Protein AF-A0A921K5B1-F1 (afdb_monomer)

Radius of gyration: 20.88 Å; Cα contacts (8 Å, |Δi|>4): 419; chains: 1; bounding box: 53×50×60 Å

Mean predicted aligned error: 9.62 Å

Foldseek 3Di:
DLFFDFDPFAQLVLQVQLLVLQLVLLVLCLCCVVPVLSPLSSVLSNVSNVLRNVLSVVVLCVVVVPDDDPVSVVVVVVVVVVLLCCCQPPCVPPVSVNSVVSNVVSVVSVVCSVPDPRHRDDDDTDTPVVVVVLSVLLSCLVSLLVVCVVVVNLVSNVVSLVSLVVSLVVLLVVVVVVVVVDDDDPLLLLLLLLLLQLVLCLQVLCCLLCCQAVNNSCVSLSVVLLVVLVVCQPVVLVVVVVPDPDDSLVVLLVLLLVLLVLCLDPVRNSVSSSSNSSSSVVSLVVSLVVVVVRDNISSSNSSSSSSVSSNSVNVCLLVVLLCVPPNSCVCVSSVVRDRDDNPDPDCPSSSRSSVVSSVVSNVSSVVSVVVVVPPPPD

Organism: NCBI:txid47770

Secondary structure (DSSP, 8-state):
-TTB---TT-HHHHHHHHHHHHHHHHHHHHGGGT-THHHHHHHHHHHHHHHHHHHHHHHHHHHTT----HHHHHHHHHHHHHHHHHHHHTTTT-HHHHHHHHHHHHHHHHHHHHT-S--PPPPPP-B-HHHHHHHHHHHHHHHHHHHHHHHT-HHHHHHHHHHHHHHHHHHHHHHHHHTTS-SS-HHHHHHHHHHHHHHHIIIIIHHHHHHHHH-GGGHHHHHHHHHHHHHHHHHHHHHHHHH--S-HHHHHHHHHHHHHHHHTSGGGHHHHHHHHHHHHHHHHHHHHHHHHTT-SS-HHHHHHHHHHHHHHHHHHHHHHHHHHHH-THHHHHHHS--TT----S--HHHHHHHHHHHHHHHHHHHHHHHHHHHTTT-

Structure (mmCIF, N/CA/C/O backbone):
data_AF-A0A921K5B1-F1
#
_entry.id   AF-A0A921K5B1-F1
#
loop_
_atom_site.group_PDB
_atom_site.id
_atom_site.type_symbol
_atom_site.label_atom_id
_atom_site.label_alt_id
_atom_site.label_comp_id
_atom_site.label_asym_id
_atom_site.label_entity_id
_atom_site.label_seq_id
_atom_site.pdbx_PDB_ins_code
_atom_site.Cartn_x
_atom_site.Cartn_y
_atom_site.Cartn_z
_atom_site.occupancy
_atom_site.B_iso_or_equiv
_atom_site.auth_seq_id
_atom_site.auth_comp_id
_atom_site.auth_asym_id
_atom_site.auth_atom_id
_atom_site.pdbx_PDB_model_num
ATOM 1 N N . MET A 1 1 ? -3.790 14.085 2.381 1.00 50.59 1 MET A N 1
ATOM 2 C CA . MET A 1 1 ? -4.257 13.688 3.730 1.00 50.59 1 MET A CA 1
ATOM 3 C C . MET A 1 1 ? -3.336 14.153 4.855 1.00 50.59 1 MET A C 1
ATOM 5 O O . MET A 1 1 ? -3.767 14.952 5.668 1.00 50.59 1 MET A O 1
ATOM 9 N N . PHE A 1 2 ? -2.063 13.739 4.902 1.00 53.38 2 PHE A N 1
ATOM 10 C CA . PHE A 1 2 ? -1.121 14.213 5.934 1.00 53.38 2 PHE A CA 1
ATOM 11 C C . PHE A 1 2 ? -0.840 15.729 5.870 1.00 53.38 2 PHE A C 1
ATOM 13 O O . PHE A 1 2 ? -0.555 16.341 6.889 1.00 53.38 2 PHE A O 1
ATOM 20 N N . LEU A 1 3 ? -0.976 16.345 4.694 1.00 53.38 3 LEU A N 1
ATOM 21 C CA . LEU A 1 3 ? -0.796 17.786 4.472 1.00 53.38 3 LEU A CA 1
ATOM 22 C C . LEU A 1 3 ? -1.831 18.674 5.185 1.00 53.38 3 LEU A C 1
ATOM 24 O O . LEU A 1 3 ? -1.578 19.865 5.346 1.00 53.38 3 LEU A O 1
ATOM 28 N N . PHE A 1 4 ? -2.960 18.108 5.617 1.00 55.75 4 PHE A N 1
ATOM 29 C CA . PHE A 1 4 ? -4.124 18.852 6.100 1.00 55.75 4 PHE A CA 1
ATOM 30 C C . PHE A 1 4 ? -4.317 18.689 7.618 1.00 55.75 4 PHE A C 1
ATOM 32 O O . PHE A 1 4 ? -3.984 17.648 8.211 1.00 55.75 4 PHE A O 1
ATOM 39 N N . LYS A 1 5 ? -4.809 19.745 8.273 1.00 49.97 5 LYS A N 1
ATOM 40 C CA . LYS A 1 5 ? -5.063 19.789 9.716 1.00 49.97 5 LYS A CA 1
ATOM 41 C C . LYS A 1 5 ? -6.551 19.547 9.974 1.00 49.97 5 LYS A C 1
ATOM 43 O O . LYS A 1 5 ? -7.307 20.491 10.079 1.00 49.97 5 LYS A O 1
ATOM 48 N N . GLY A 1 6 ? -6.923 18.286 10.170 1.00 49.44 6 GLY A N 1
ATOM 49 C CA . GLY A 1 6 ? -8.330 17.908 10.120 1.00 49.44 6 GLY A CA 1
ATOM 50 C C . GLY A 1 6 ? -9.339 18.725 10.918 1.00 49.44 6 GLY A C 1
ATOM 51 O O . GLY A 1 6 ? -9.172 18.920 12.123 1.00 49.44 6 GLY A O 1
ATOM 52 N N . GLY A 1 7 ? -10.409 19.106 10.217 1.00 51.91 7 GLY A N 1
ATOM 53 C CA . GLY A 1 7 ? -11.653 19.674 10.734 1.00 51.91 7 GLY A CA 1
ATOM 54 C C . GLY A 1 7 ? -12.877 19.117 9.990 1.00 51.91 7 GLY A C 1
ATOM 55 O O . GLY A 1 7 ? -12.733 18.528 8.921 1.00 51.91 7 GLY A O 1
ATOM 56 N N . GLU A 1 8 ? -14.069 19.306 10.564 1.00 46.38 8 GLU A N 1
ATOM 57 C CA . GLU A 1 8 ? -15.370 18.755 10.111 1.00 46.38 8 GLU A CA 1
ATOM 58 C C . GLU A 1 8 ? -15.838 19.225 8.718 1.00 46.38 8 GLU A C 1
ATOM 60 O O . GLU A 1 8 ? -16.832 18.735 8.209 1.00 46.38 8 GLU A O 1
ATOM 65 N N . ASN A 1 9 ? -15.147 20.187 8.099 1.00 51.75 9 ASN A N 1
ATOM 66 C CA . ASN A 1 9 ? -15.595 20.882 6.885 1.00 51.75 9 ASN A CA 1
ATOM 67 C C . ASN A 1 9 ? -14.456 21.113 5.862 1.00 51.75 9 ASN A C 1
ATOM 69 O O . ASN A 1 9 ? -14.563 21.949 4.962 1.00 51.75 9 ASN A O 1
ATOM 73 N N . GLU A 1 10 ? -13.332 20.398 6.002 1.00 58.12 10 GLU A N 1
ATOM 74 C CA . GLU A 1 10 ? -12.188 20.476 5.071 1.00 58.12 10 GLU A CA 1
ATOM 75 C C . GLU A 1 10 ? -12.326 19.516 3.868 1.00 58.12 10 GLU A C 1
ATOM 77 O O . GLU A 1 10 ? -11.552 19.582 2.910 1.00 58.12 10 GLU A O 1
ATOM 82 N N . ASP A 1 11 ? -13.321 18.629 3.886 1.00 62.91 11 ASP A N 1
ATOM 83 C CA . ASP A 1 11 ? -13.401 17.478 2.984 1.00 62.91 11 ASP A CA 1
ATOM 84 C C . ASP A 1 11 ? -13.716 17.853 1.539 1.00 62.91 11 ASP A C 1
ATOM 86 O O . ASP A 1 11 ? -13.132 17.294 0.609 1.00 62.91 11 ASP A O 1
ATOM 90 N N . THR A 1 12 ? -14.549 18.871 1.314 1.00 67.12 12 THR A N 1
ATOM 91 C CA . THR A 1 12 ? -14.833 19.355 -0.045 1.00 67.12 12 THR A CA 1
ATOM 92 C C . THR A 1 12 ? -13.582 19.900 -0.724 1.00 67.12 12 THR A C 1
ATOM 94 O O . THR A 1 12 ? -13.322 19.607 -1.894 1.00 67.12 12 THR A O 1
ATOM 97 N N . VAL A 1 13 ? -12.758 20.636 0.019 1.00 71.06 13 VAL A N 1
ATOM 98 C CA . VAL A 1 13 ? -11.531 21.237 -0.502 1.00 71.06 13 VAL A CA 1
ATOM 99 C C . VAL A 1 13 ? -10.439 20.187 -0.717 1.00 71.06 13 VAL A C 1
ATOM 101 O O . VAL A 1 13 ? -9.767 20.199 -1.749 1.00 71.06 13 VAL A O 1
ATOM 104 N N . ILE A 1 14 ? -10.309 19.221 0.198 1.00 74.00 14 ILE A N 1
ATOM 105 C CA . ILE A 1 14 ? -9.415 18.064 0.038 1.00 74.00 14 ILE A CA 1
ATOM 106 C C . ILE A 1 14 ? -9.823 17.225 -1.185 1.00 74.00 14 ILE A C 1
ATOM 108 O O . ILE A 1 14 ? -8.955 16.755 -1.927 1.00 74.00 14 ILE A O 1
ATOM 112 N N . GLY A 1 15 ? -11.127 17.069 -1.427 1.00 74.88 15 GLY A N 1
ATOM 113 C CA . GLY A 1 15 ? -11.674 16.360 -2.583 1.00 74.88 15 GLY A CA 1
ATOM 114 C C . GLY A 1 15 ? -11.334 17.056 -3.900 1.00 74.88 15 GLY A C 1
ATOM 115 O O . GLY A 1 15 ? -10.848 16.405 -4.829 1.00 74.88 15 GLY A O 1
ATOM 116 N N . TRP A 1 16 ? -11.492 18.382 -3.962 1.00 78.69 16 TRP A N 1
ATOM 117 C CA . TRP A 1 16 ? -11.081 19.188 -5.118 1.00 78.69 16 TRP A CA 1
ATOM 118 C C . TRP A 1 16 ? -9.573 19.144 -5.350 1.00 78.69 16 TRP A C 1
ATOM 120 O O . TRP A 1 16 ? -9.142 18.888 -6.472 1.00 78.69 16 TRP A O 1
ATOM 130 N N . PHE A 1 17 ? -8.770 19.319 -4.298 1.00 81.94 17 PHE A N 1
ATOM 131 C CA . PHE A 1 17 ? -7.314 19.227 -4.389 1.00 81.94 17 PHE A CA 1
ATOM 132 C C . PHE A 1 17 ? -6.867 17.860 -4.922 1.00 81.94 17 PHE A C 1
ATOM 134 O O . PHE A 1 17 ? -6.064 17.789 -5.850 1.00 81.94 17 PHE A O 1
ATOM 141 N N . GLY A 1 18 ? -7.425 16.772 -4.382 1.00 82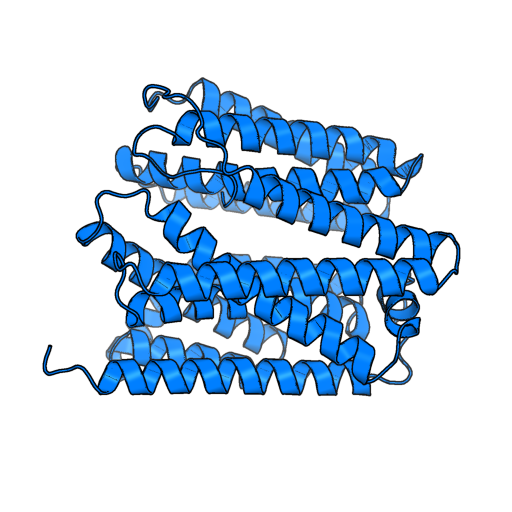.62 18 GLY A N 1
ATOM 142 C CA . GLY A 1 18 ? -7.142 15.415 -4.846 1.00 82.62 18 GLY A CA 1
ATOM 143 C C . GLY A 1 18 ? -7.534 15.192 -6.306 1.00 82.62 18 GLY A C 1
ATOM 144 O O . GLY A 1 18 ? -6.753 14.636 -7.076 1.00 82.62 18 GLY A O 1
ATOM 145 N N . SER A 1 19 ? -8.718 15.656 -6.702 1.00 83.75 19 SER A N 1
ATOM 146 C CA . SER A 1 19 ? -9.219 15.480 -8.069 1.00 83.75 19 SER A CA 1
ATOM 147 C C . SER A 1 19 ? -8.398 16.260 -9.093 1.00 83.75 19 SER A C 1
ATOM 149 O O . SER A 1 19 ? -8.064 15.729 -10.149 1.00 83.75 19 SER A O 1
ATOM 151 N N . LEU A 1 20 ? -8.026 17.503 -8.769 1.00 87.06 20 LEU A N 1
ATOM 152 C CA . LEU A 1 20 ? -7.172 18.334 -9.618 1.00 87.06 20 LEU A CA 1
ATOM 153 C C . LEU A 1 20 ? -5.754 17.768 -9.714 1.00 87.06 20 LEU A C 1
ATOM 155 O O . LEU A 1 20 ? -5.191 17.736 -10.806 1.00 87.06 20 LEU A O 1
ATOM 159 N N . ALA A 1 21 ? -5.201 17.265 -8.605 1.00 87.06 21 ALA A N 1
ATOM 160 C CA . ALA A 1 21 ? -3.913 16.582 -8.613 1.00 87.06 21 ALA A CA 1
ATOM 161 C C . ALA A 1 21 ? -3.950 15.347 -9.526 1.00 87.06 21 ALA A C 1
ATOM 163 O O . ALA A 1 21 ? -3.094 15.225 -10.395 1.00 87.06 21 ALA A O 1
ATOM 164 N N . ALA A 1 22 ? -4.961 14.477 -9.405 1.00 87.25 22 ALA A N 1
ATOM 165 C CA . ALA A 1 22 ? -5.119 13.324 -10.296 1.00 87.25 22 ALA A CA 1
ATOM 166 C C . ALA A 1 22 ? -5.248 13.741 -11.766 1.00 87.25 22 ALA A C 1
ATOM 168 O O . ALA A 1 22 ? -4.564 13.180 -12.618 1.00 87.25 22 ALA A O 1
ATOM 169 N N . LEU A 1 23 ? -6.074 14.748 -12.062 1.00 90.19 23 LEU A N 1
ATOM 170 C CA . LEU A 1 23 ? -6.286 15.238 -13.423 1.00 90.19 23 LEU A CA 1
ATOM 171 C C . LEU A 1 23 ? -4.986 15.759 -14.043 1.00 90.19 23 LEU A C 1
ATOM 173 O O . LEU A 1 23 ? -4.632 15.366 -15.154 1.00 90.19 23 LEU A O 1
ATOM 177 N N . PHE A 1 24 ? -4.241 16.582 -13.303 1.00 90.56 24 PHE A N 1
ATOM 178 C CA . PHE A 1 24 ? -2.944 17.080 -13.749 1.00 90.56 24 PHE A CA 1
ATOM 179 C C . PHE A 1 24 ? -1.921 15.944 -13.883 1.00 90.56 24 PHE A C 1
ATOM 181 O O . PHE A 1 24 ? -1.172 15.892 -14.855 1.00 90.56 24 PHE A O 1
ATOM 188 N N . GLY A 1 25 ? -1.937 14.982 -12.959 1.00 89.88 25 GLY A N 1
ATOM 189 C CA . GLY A 1 25 ? -1.094 13.795 -13.010 1.00 89.88 25 GLY A CA 1
ATOM 190 C C . GLY A 1 25 ? -1.320 12.970 -14.272 1.00 89.88 25 GLY A C 1
ATOM 191 O O . GLY A 1 25 ? -0.371 12.719 -15.014 1.00 89.88 25 GLY A O 1
ATOM 192 N N . TYR A 1 26 ? -2.561 12.579 -14.563 1.00 89.56 26 TYR A N 1
ATOM 193 C CA . TYR A 1 26 ? -2.874 11.803 -15.765 1.00 89.56 26 TYR A CA 1
ATOM 194 C C . TYR A 1 26 ? -2.590 12.585 -17.051 1.00 89.56 26 TYR A C 1
ATOM 196 O O . TYR A 1 26 ? -2.081 11.996 -18.001 1.00 89.56 26 TYR A O 1
ATOM 204 N N . PHE A 1 27 ? -2.813 13.905 -17.061 1.00 90.75 27 PHE A N 1
ATOM 205 C CA . PHE A 1 27 ? -2.444 14.768 -18.186 1.00 90.75 27 PHE A CA 1
ATOM 206 C C . PHE A 1 27 ? -0.933 14.761 -18.452 1.00 90.75 27 PHE A C 1
ATOM 208 O O . PHE A 1 27 ? -0.515 14.528 -19.582 1.00 90.75 27 PHE A O 1
ATOM 215 N N . LEU A 1 28 ? -0.099 14.940 -17.422 1.00 89.88 28 LEU A N 1
ATOM 216 C CA . LEU A 1 28 ? 1.360 14.854 -17.571 1.00 89.88 28 LEU A CA 1
ATOM 217 C C . LEU A 1 28 ? 1.821 13.459 -18.015 1.00 89.88 28 LEU A C 1
ATOM 219 O O . LEU A 1 28 ? 2.780 13.342 -18.776 1.00 89.88 28 LEU A O 1
ATOM 223 N N . GLY A 1 29 ? 1.122 12.406 -17.582 1.00 85.94 29 GLY A N 1
ATOM 224 C CA . GLY A 1 29 ? 1.418 11.022 -17.954 1.00 85.94 29 GLY A CA 1
ATOM 225 C C . GLY A 1 29 ? 1.298 10.744 -19.456 1.00 85.94 29 GLY A C 1
ATOM 226 O O . GLY A 1 29 ? 2.094 9.973 -19.988 1.00 85.94 29 GLY A O 1
ATOM 227 N N . ILE A 1 30 ? 0.395 11.438 -20.163 1.00 87.31 30 ILE A N 1
ATOM 228 C CA . ILE A 1 30 ? 0.258 11.363 -21.633 1.00 87.31 30 ILE A CA 1
ATOM 229 C C . ILE A 1 30 ? 1.582 11.715 -22.327 1.00 87.31 30 ILE A C 1
ATOM 231 O O . ILE A 1 30 ? 1.959 11.081 -23.311 1.00 87.31 30 ILE A O 1
ATOM 235 N N . PHE A 1 31 ? 2.314 12.690 -21.785 1.00 87.06 31 PHE A N 1
ATOM 236 C CA . PHE A 1 31 ? 3.584 13.168 -22.333 1.00 87.06 31 PHE A CA 1
ATOM 237 C C . PHE A 1 31 ? 4.806 12.416 -21.789 1.00 87.06 31 PHE A C 1
ATOM 239 O O . PHE A 1 31 ? 5.937 12.727 -22.166 1.00 87.06 31 PHE A O 1
ATOM 246 N N . GLY A 1 32 ? 4.609 11.401 -20.941 1.00 79.31 32 GLY A N 1
ATOM 247 C CA . GLY A 1 32 ? 5.700 10.629 -20.343 1.00 79.31 32 GLY A CA 1
ATOM 248 C C . GLY A 1 32 ? 6.583 9.896 -21.352 1.00 79.31 32 GLY A C 1
ATOM 249 O O . GLY A 1 32 ? 7.748 9.639 -21.055 1.00 79.31 32 GLY A O 1
ATOM 250 N N . ILE A 1 33 ? 6.075 9.628 -22.562 1.00 77.94 33 ILE A N 1
ATOM 251 C CA . ILE A 1 33 ? 6.866 9.075 -23.673 1.00 77.94 33 ILE A CA 1
ATOM 252 C C . ILE A 1 33 ? 8.016 10.020 -24.059 1.00 77.94 33 ILE A C 1
ATOM 254 O O . ILE A 1 33 ? 9.110 9.552 -24.356 1.00 77.94 33 ILE A O 1
ATOM 258 N N . PHE A 1 34 ? 7.790 11.337 -24.025 1.00 81.12 34 PHE A N 1
ATOM 259 C CA . PHE A 1 34 ? 8.799 12.334 -24.396 1.00 81.12 34 PHE A CA 1
ATOM 260 C C . PHE A 1 34 ? 9.775 12.626 -23.258 1.00 81.12 34 PHE A C 1
ATOM 262 O O . PHE A 1 34 ? 10.954 12.870 -23.498 1.00 81.12 34 PHE A O 1
ATOM 269 N N . LEU A 1 35 ? 9.286 12.605 -22.015 1.00 80.06 35 LEU A N 1
ATOM 270 C CA . LEU A 1 35 ? 10.094 12.858 -20.829 1.00 80.06 35 LEU A CA 1
ATOM 271 C C . LEU A 1 35 ? 9.724 11.859 -19.722 1.00 80.06 35 LEU A C 1
ATOM 273 O O . LEU A 1 35 ? 8.730 12.066 -19.021 1.00 80.06 35 LEU A O 1
ATOM 277 N N . PRO A 1 36 ? 10.536 10.809 -19.490 1.00 73.12 36 PRO A N 1
ATOM 278 C CA . PRO A 1 36 ? 10.220 9.754 -18.523 1.00 73.12 36 PRO A CA 1
ATOM 279 C C . PRO A 1 36 ? 10.013 10.242 -17.080 1.00 73.12 36 PRO A C 1
ATOM 281 O O . PRO A 1 36 ? 9.301 9.599 -16.308 1.00 73.12 36 PRO A O 1
ATOM 284 N N . ALA A 1 37 ? 10.588 11.392 -16.706 1.00 75.19 37 ALA A N 1
ATOM 285 C CA . ALA A 1 37 ? 10.339 12.034 -15.413 1.00 75.19 37 ALA A CA 1
ATOM 286 C C . ALA A 1 37 ? 8.854 12.397 -15.213 1.00 75.19 37 ALA A C 1
ATOM 288 O O . ALA A 1 37 ? 8.350 12.341 -14.089 1.00 75.19 37 ALA A O 1
ATOM 289 N N . LEU A 1 38 ? 8.121 12.683 -16.296 1.00 83.19 38 LEU A N 1
ATOM 290 C CA . LEU A 1 38 ? 6.685 12.952 -16.236 1.00 83.19 38 LEU A CA 1
ATOM 291 C C . LEU A 1 38 ? 5.886 11.722 -15.810 1.00 83.19 38 LEU A C 1
ATOM 293 O O . LEU A 1 38 ? 4.869 11.895 -15.148 1.00 83.19 38 LEU A O 1
ATOM 297 N N . TYR A 1 39 ? 6.352 10.493 -16.067 1.00 78.50 39 TYR A N 1
ATOM 298 C CA . TYR A 1 39 ? 5.703 9.301 -15.510 1.00 78.50 39 TYR A CA 1
ATOM 299 C C . TYR A 1 39 ? 5.802 9.253 -13.980 1.00 78.50 39 TYR A C 1
ATOM 301 O O . TYR A 1 39 ? 4.836 8.889 -13.315 1.00 78.50 39 TYR A O 1
ATOM 309 N N . CYS A 1 40 ? 6.935 9.661 -13.397 1.00 75.00 40 CYS A N 1
ATOM 310 C CA . CYS A 1 40 ? 7.089 9.737 -11.938 1.00 75.00 40 CYS A CA 1
ATOM 311 C C . CYS A 1 40 ? 6.209 10.822 -11.317 1.00 75.00 40 CYS A C 1
ATOM 313 O O . CYS A 1 40 ? 5.557 10.583 -10.297 1.00 75.00 40 CYS A O 1
ATOM 315 N N . ILE A 1 41 ? 6.182 12.002 -11.941 1.00 83.00 41 ILE A N 1
ATOM 316 C CA . ILE A 1 41 ? 5.351 13.123 -11.492 1.00 83.00 41 ILE A CA 1
ATOM 317 C C . ILE A 1 41 ? 3.870 12.748 -11.620 1.00 83.00 41 ILE A C 1
ATOM 319 O O . ILE A 1 41 ? 3.106 12.926 -10.672 1.00 83.00 41 ILE A O 1
ATOM 323 N N . SER A 1 42 ? 3.488 12.140 -12.745 1.00 86.31 42 SER A N 1
ATOM 324 C CA . SER A 1 42 ? 2.149 11.609 -12.998 1.00 86.31 42 SER A CA 1
ATOM 325 C C . SER A 1 42 ? 1.722 10.611 -11.924 1.00 86.31 42 SER A C 1
ATOM 327 O O . SER A 1 42 ? 0.684 10.804 -11.295 1.00 86.31 42 SER A O 1
ATOM 329 N N . ALA A 1 43 ? 2.550 9.600 -11.642 1.00 81.12 43 ALA A N 1
ATOM 330 C CA . ALA A 1 43 ? 2.259 8.588 -10.631 1.00 81.12 43 ALA A CA 1
ATOM 331 C C . ALA A 1 43 ? 2.119 9.193 -9.224 1.00 81.12 43 ALA A C 1
ATOM 333 O O . ALA A 1 43 ? 1.221 8.814 -8.472 1.00 81.12 43 ALA A O 1
ATOM 334 N N . SER A 1 44 ? 2.962 10.171 -8.879 1.00 82.00 44 SER A N 1
ATOM 335 C CA . SER A 1 44 ? 2.900 10.860 -7.585 1.00 82.00 44 SER A CA 1
ATOM 336 C C . SER A 1 44 ? 1.618 11.684 -7.438 1.00 82.00 44 SER A C 1
ATOM 338 O O . SER A 1 44 ? 0.937 11.598 -6.418 1.00 82.00 44 SER A O 1
ATOM 340 N N . LEU A 1 45 ? 1.242 12.438 -8.472 1.00 85.06 45 LEU A N 1
ATOM 341 C CA . LEU A 1 45 ? 0.018 13.240 -8.498 1.00 85.06 45 LEU A CA 1
ATOM 342 C C . LEU A 1 45 ? -1.255 12.378 -8.514 1.00 85.06 45 LEU A C 1
ATOM 344 O O . LEU A 1 45 ? -2.192 12.649 -7.760 1.00 85.06 45 LEU A O 1
ATOM 348 N N . ALA A 1 46 ? -1.266 11.294 -9.292 1.00 84.38 46 ALA A N 1
ATOM 349 C CA . ALA A 1 46 ? -2.329 10.292 -9.268 1.00 84.38 46 ALA A CA 1
ATOM 350 C C . ALA A 1 46 ? -2.449 9.633 -7.883 1.00 84.38 46 ALA A C 1
ATOM 352 O O . ALA A 1 46 ? -3.556 9.451 -7.376 1.00 84.38 46 ALA A O 1
ATOM 353 N N . GLY A 1 47 ? -1.319 9.350 -7.225 1.00 78.88 47 GLY A N 1
ATOM 354 C CA . GLY A 1 47 ? -1.274 8.856 -5.849 1.00 78.88 47 GLY A CA 1
ATOM 355 C C . GLY A 1 47 ? -1.866 9.843 -4.838 1.00 78.88 47 GLY A C 1
ATOM 356 O O . GLY A 1 47 ? -2.646 9.442 -3.973 1.00 78.88 47 GLY A O 1
ATOM 357 N N . ILE A 1 48 ? -1.569 11.143 -4.971 1.00 78.62 48 ILE A N 1
ATOM 358 C CA . ILE A 1 48 ? -2.180 12.202 -4.148 1.00 78.62 48 ILE A CA 1
ATOM 359 C C . ILE A 1 48 ? -3.701 12.218 -4.336 1.00 78.62 48 ILE A C 1
ATOM 361 O O . ILE A 1 48 ? -4.439 12.295 -3.348 1.00 78.62 48 ILE A O 1
ATOM 365 N N . GLY A 1 49 ? -4.177 12.099 -5.576 1.00 81.06 49 GLY A N 1
ATOM 366 C CA . GLY A 1 49 ? -5.606 12.026 -5.864 1.00 81.06 49 GLY A CA 1
ATOM 367 C C . GLY A 1 49 ? -6.275 10.786 -5.277 1.00 81.06 49 GLY A C 1
ATOM 368 O O . GLY A 1 49 ? -7.271 10.910 -4.563 1.00 81.06 49 GLY A O 1
ATOM 369 N N . ALA A 1 50 ? -5.680 9.607 -5.463 1.00 74.12 50 ALA A N 1
ATOM 370 C CA . ALA A 1 50 ? -6.159 8.347 -4.891 1.00 74.12 50 ALA A CA 1
ATOM 371 C C . ALA A 1 50 ? -6.156 8.339 -3.350 1.00 74.12 50 ALA A C 1
ATOM 373 O O . ALA A 1 50 ? -6.921 7.604 -2.727 1.00 74.12 50 ALA A O 1
ATOM 374 N N . ALA A 1 51 ? -5.317 9.162 -2.721 1.00 71.88 51 ALA A N 1
ATOM 375 C CA . ALA A 1 51 ? -5.273 9.325 -1.275 1.00 71.88 51 ALA A CA 1
ATOM 376 C C . ALA A 1 51 ? -6.340 10.283 -0.730 1.00 71.88 51 ALA A C 1
ATOM 378 O O . ALA A 1 51 ? -6.805 10.093 0.391 1.00 71.88 51 ALA A O 1
ATOM 379 N N . CYS A 1 52 ? -6.675 11.339 -1.476 1.00 73.56 52 CYS A N 1
ATOM 380 C CA . CYS A 1 52 ? -7.532 12.426 -0.994 1.00 73.56 52 CYS A CA 1
ATOM 381 C C . CYS A 1 52 ? -8.992 12.271 -1.435 1.00 73.56 52 CYS A C 1
ATOM 383 O O . CYS A 1 52 ? -9.899 12.567 -0.663 1.00 73.56 52 CYS A O 1
ATOM 385 N N . PHE A 1 53 ? -9.236 11.785 -2.651 1.00 71.31 53 PHE A N 1
ATOM 386 C CA . PHE A 1 53 ? -10.582 11.728 -3.215 1.00 71.31 53 PHE A CA 1
ATOM 387 C C . PHE A 1 53 ? -11.457 10.604 -2.618 1.00 71.31 53 PHE A C 1
ATOM 389 O O . PHE A 1 53 ? -12.549 10.906 -2.132 1.00 71.31 53 PHE A O 1
ATOM 396 N N . PRO A 1 54 ? -11.004 9.334 -2.519 1.00 67.69 54 PRO A N 1
ATOM 397 C CA . PRO A 1 54 ? -11.836 8.249 -1.981 1.00 67.69 54 PRO A CA 1
ATOM 398 C C . PRO A 1 54 ? -12.193 8.414 -0.504 1.00 67.69 54 PRO A C 1
ATOM 400 O O . PRO A 1 54 ? -13.211 7.912 -0.042 1.00 67.69 54 PRO A O 1
ATOM 403 N N . SER A 1 55 ? -11.345 9.086 0.266 1.00 65.69 55 SER A N 1
ATOM 404 C CA . SER A 1 55 ? -11.627 9.404 1.663 1.00 65.69 55 SER A CA 1
ATOM 405 C C . SER A 1 55 ? -12.761 10.405 1.823 1.00 65.69 55 SER A C 1
ATOM 407 O O . SER A 1 55 ? -13.618 10.201 2.673 1.00 65.69 55 SER A O 1
ATOM 409 N N . VAL A 1 56 ? -12.797 11.428 0.970 1.00 67.88 56 VAL A N 1
ATOM 410 C CA . VAL A 1 56 ? -13.871 12.426 0.963 1.00 67.88 56 VAL A CA 1
ATOM 411 C C . VAL A 1 56 ? -15.172 11.779 0.501 1.00 67.88 56 VAL A C 1
ATOM 413 O O . VAL A 1 56 ? -16.207 11.957 1.131 1.00 67.88 56 VAL A O 1
ATOM 416 N N . GLN A 1 57 ? -15.119 10.936 -0.535 1.00 67.94 57 GLN A N 1
ATOM 417 C CA . GLN A 1 57 ? -16.290 10.171 -0.972 1.00 67.94 57 GLN A CA 1
ATOM 418 C C . GLN A 1 57 ? -16.829 9.235 0.113 1.00 67.94 57 GLN A C 1
ATOM 420 O O . GLN A 1 57 ? -18.040 9.108 0.260 1.00 67.94 57 GLN A O 1
ATOM 425 N N . LYS A 1 58 ? -15.952 8.582 0.886 1.00 65.94 58 LYS A N 1
ATOM 426 C CA . LYS A 1 58 ? -16.378 7.729 2.003 1.00 65.94 58 LYS A CA 1
ATOM 427 C C . LYS A 1 58 ? -17.072 8.518 3.100 1.00 65.94 58 LYS A C 1
ATOM 429 O O . LYS A 1 58 ? -18.065 8.036 3.626 1.00 65.94 58 LYS A O 1
ATOM 434 N N . GLN A 1 59 ? -16.573 9.704 3.420 1.00 65.00 59 GLN A N 1
ATOM 435 C CA . GLN A 1 59 ? -17.212 10.562 4.404 1.00 65.00 59 GLN A CA 1
ATOM 436 C C . GLN A 1 59 ? -18.588 11.033 3.932 1.00 65.00 59 GLN A C 1
ATOM 438 O O . GLN A 1 59 ? -19.561 10.854 4.653 1.00 65.00 59 GLN A O 1
ATOM 443 N N . ILE A 1 60 ? -18.690 11.495 2.682 1.00 65.81 60 ILE A N 1
ATOM 444 C CA . ILE A 1 60 ? -19.973 11.864 2.069 1.00 65.81 60 ILE A CA 1
ATOM 445 C C . ILE A 1 60 ? -20.953 10.684 2.096 1.00 65.81 60 ILE A C 1
ATOM 447 O O . ILE A 1 60 ? -22.117 10.862 2.435 1.00 65.81 60 ILE A O 1
ATOM 451 N N . ALA A 1 61 ? -20.501 9.469 1.767 1.00 64.56 61 ALA A N 1
ATOM 452 C CA . ALA A 1 61 ? -21.346 8.273 1.790 1.00 64.56 61 ALA A CA 1
ATOM 453 C C . ALA A 1 61 ? -21.859 7.928 3.199 1.00 64.56 61 ALA A C 1
ATOM 455 O O . ALA A 1 61 ? -22.974 7.437 3.334 1.00 64.56 61 ALA A O 1
ATOM 456 N N . ILE A 1 62 ? -21.059 8.190 4.238 1.00 63.66 62 ILE A N 1
ATOM 457 C CA . ILE A 1 62 ? -21.470 7.999 5.633 1.00 63.66 62 ILE A CA 1
ATOM 458 C C . ILE A 1 62 ? -22.470 9.070 6.070 1.00 63.66 62 ILE A C 1
ATOM 460 O O . ILE A 1 62 ? -23.466 8.735 6.695 1.00 63.66 62 ILE A O 1
ATOM 464 N N . GLU A 1 63 ? -22.217 10.338 5.754 1.00 65.19 63 GLU A N 1
ATOM 465 C CA . GLU A 1 63 ? -23.111 11.448 6.119 1.00 65.19 63 GLU A CA 1
ATOM 466 C C . GLU A 1 63 ? -24.465 11.367 5.401 1.00 65.19 63 GLU A C 1
ATOM 468 O O . GLU A 1 63 ? -25.477 11.826 5.921 1.00 65.19 63 GLU A O 1
ATOM 473 N N . SER A 1 64 ? -24.489 10.767 4.212 1.00 62.91 64 SER A N 1
ATOM 474 C CA . SER A 1 64 ? -25.700 10.588 3.407 1.00 62.91 64 SER A CA 1
ATOM 475 C C . SER A 1 64 ? -26.460 9.287 3.679 1.00 62.91 64 SER A C 1
ATOM 477 O O . SER A 1 64 ? -27.458 9.047 3.001 1.00 62.91 64 SER A O 1
ATOM 479 N N . ASP A 1 65 ? -25.985 8.434 4.600 1.00 64.81 65 ASP A N 1
ATOM 480 C CA . ASP A 1 65 ? -26.472 7.055 4.794 1.00 64.81 65 ASP A CA 1
ATOM 481 C C . ASP A 1 65 ? -26.645 6.295 3.460 1.00 64.81 65 ASP A C 1
ATOM 483 O O . ASP A 1 65 ? -27.553 5.482 3.255 1.00 64.81 65 ASP A O 1
ATOM 487 N N . TYR A 1 66 ? -25.756 6.571 2.501 1.00 66.69 66 TYR A N 1
ATOM 488 C CA . TYR A 1 66 ? -25.857 5.998 1.171 1.00 66.69 66 TYR A CA 1
ATOM 489 C C . TYR A 1 66 ? -25.418 4.534 1.191 1.00 66.69 66 TYR A C 1
ATOM 491 O O . TYR A 1 66 ? -24.234 4.198 1.319 1.00 66.69 66 TYR A O 1
ATOM 499 N N . HIS A 1 67 ? -26.385 3.644 0.993 1.00 67.38 67 HIS A N 1
ATOM 500 C CA . HIS A 1 67 ? -26.147 2.222 0.805 1.00 67.38 67 HIS A CA 1
ATOM 501 C C . HIS A 1 67 ? -26.308 1.864 -0.676 1.00 67.38 67 HIS A C 1
ATOM 503 O O . HIS A 1 67 ? -27.438 1.830 -1.167 1.00 67.38 67 HIS A O 1
ATOM 509 N N . PRO A 1 68 ? -25.206 1.594 -1.408 1.00 67.19 68 PRO A N 1
ATOM 510 C CA . PRO A 1 68 ? -25.304 1.221 -2.813 1.00 67.19 68 PRO A CA 1
ATOM 511 C C . PRO A 1 68 ? -26.138 -0.051 -2.955 1.00 67.19 68 PRO A C 1
ATOM 513 O O . PRO A 1 68 ? -25.962 -1.013 -2.197 1.00 67.19 68 PRO A O 1
ATOM 516 N N . SER A 1 69 ? -27.035 -0.068 -3.940 1.00 74.31 69 SER A N 1
ATOM 517 C CA . SER A 1 69 ? -27.821 -1.261 -4.229 1.00 74.31 69 SER A CA 1
ATOM 518 C C . SER A 1 69 ? -26.911 -2.387 -4.738 1.00 74.31 69 SER A C 1
ATOM 520 O O . SER A 1 69 ? -25.790 -2.161 -5.206 1.00 74.31 69 SER A O 1
ATOM 522 N N . LYS A 1 70 ? -27.393 -3.637 -4.686 1.00 73.75 70 LYS A N 1
ATOM 523 C CA . LYS A 1 70 ? -26.658 -4.773 -5.273 1.00 73.75 70 LYS A CA 1
ATOM 524 C C . LYS A 1 70 ? -26.336 -4.534 -6.752 1.00 73.75 70 LYS A C 1
ATOM 526 O O . LYS A 1 70 ? -25.242 -4.880 -7.186 1.00 73.75 70 LYS A O 1
ATOM 531 N N . ASN A 1 71 ? -27.253 -3.918 -7.499 1.00 74.69 71 ASN A N 1
ATOM 532 C CA . ASN A 1 71 ? -27.065 -3.631 -8.920 1.00 74.69 71 ASN A CA 1
ATOM 533 C C . ASN A 1 71 ? -25.978 -2.574 -9.145 1.00 74.69 71 ASN A C 1
ATOM 535 O O . ASN A 1 71 ? -25.151 -2.752 -10.036 1.00 74.69 71 ASN A O 1
ATOM 539 N N . ASP A 1 72 ? -25.906 -1.546 -8.295 1.00 73.75 72 ASP A N 1
ATOM 540 C CA . ASP A 1 72 ? -24.838 -0.540 -8.364 1.00 73.75 72 ASP A CA 1
ATOM 541 C C . ASP A 1 72 ? -23.473 -1.177 -8.097 1.00 73.75 72 ASP A C 1
ATOM 543 O O . ASP A 1 72 ? -22.507 -0.916 -8.809 1.00 73.75 72 ASP A O 1
ATOM 547 N N . LEU A 1 73 ? -23.392 -2.079 -7.113 1.00 71.56 73 LEU A N 1
ATOM 548 C CA . LEU A 1 73 ? -22.168 -2.828 -6.820 1.00 71.56 73 LEU A CA 1
ATOM 549 C C . LEU A 1 73 ? -21.720 -3.690 -8.009 1.00 71.56 73 LEU A C 1
ATOM 551 O O . LEU A 1 73 ? -20.527 -3.718 -8.314 1.00 71.56 73 LEU A O 1
ATOM 555 N N . PHE A 1 74 ? -22.651 -4.353 -8.703 1.00 74.06 74 PHE A N 1
ATOM 556 C CA . PHE A 1 74 ? -22.342 -5.103 -9.924 1.00 74.06 74 PHE A CA 1
ATOM 557 C C . PHE A 1 74 ? -21.896 -4.190 -11.070 1.00 74.06 74 PHE A C 1
ATOM 559 O O . PHE A 1 74 ? -20.936 -4.523 -11.765 1.00 74.06 74 PHE A O 1
ATOM 566 N N . ALA A 1 75 ? -22.534 -3.032 -11.246 1.00 77.88 75 ALA A N 1
ATOM 567 C CA . ALA A 1 75 ? -22.153 -2.058 -12.266 1.00 77.88 75 ALA A CA 1
ATOM 568 C C . ALA A 1 75 ? -20.748 -1.486 -12.010 1.00 77.88 75 ALA A C 1
ATOM 570 O O . ALA A 1 75 ? -19.917 -1.468 -12.919 1.00 77.88 75 ALA A O 1
ATOM 571 N N . TYR A 1 76 ? -20.437 -1.104 -10.766 1.00 74.69 76 TYR A N 1
ATOM 572 C CA . TYR A 1 76 ? -19.093 -0.664 -10.379 1.00 74.69 76 TYR A CA 1
ATOM 573 C C . TYR A 1 76 ? -18.055 -1.765 -10.584 1.00 74.69 76 TYR A C 1
ATOM 575 O O . TYR A 1 76 ? -16.963 -1.498 -11.082 1.00 74.69 76 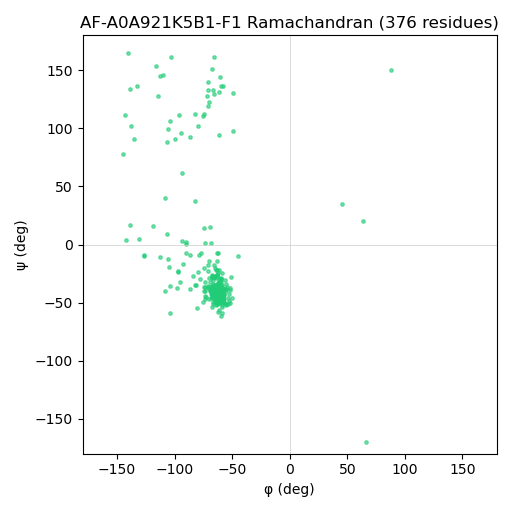TYR A O 1
ATOM 583 N N . PHE A 1 77 ? -18.395 -3.009 -10.246 1.00 73.81 77 PHE A N 1
ATOM 584 C CA . PHE A 1 77 ? -17.512 -4.148 -10.468 1.00 73.81 77 PHE A CA 1
ATOM 585 C C . PHE A 1 77 ? -17.234 -4.378 -11.959 1.00 73.81 77 PHE A C 1
ATOM 587 O O . PHE A 1 77 ? -16.076 -4.520 -12.348 1.00 73.81 77 PHE A O 1
ATOM 594 N N . GLY A 1 78 ? -18.271 -4.340 -12.800 1.00 77.19 78 GLY A N 1
ATOM 595 C CA . GLY A 1 78 ? -18.138 -4.438 -14.253 1.00 77.19 78 GLY A CA 1
ATOM 596 C C . GLY A 1 78 ? -17.277 -3.317 -14.837 1.00 77.19 78 GLY A C 1
ATOM 597 O O . GLY A 1 78 ? -16.362 -3.588 -15.612 1.00 77.19 78 GLY A O 1
ATOM 598 N N . ALA A 1 79 ? -17.494 -2.071 -14.407 1.00 77.69 79 ALA A N 1
ATOM 599 C CA . ALA A 1 79 ? -16.691 -0.927 -14.836 1.00 77.69 79 ALA A CA 1
ATOM 600 C C . ALA A 1 79 ? -15.210 -1.077 -14.448 1.00 77.69 79 ALA A C 1
ATOM 602 O O . ALA A 1 79 ? -14.330 -0.822 -15.270 1.00 77.69 79 ALA A O 1
ATOM 603 N N . ILE A 1 80 ? -14.922 -1.548 -13.229 1.00 77.12 80 ILE A N 1
ATOM 604 C CA . ILE A 1 80 ? -13.549 -1.817 -12.780 1.00 77.12 80 ILE A CA 1
ATOM 605 C C . ILE A 1 80 ? -12.909 -2.932 -13.613 1.00 77.12 80 ILE A C 1
ATOM 607 O O . ILE A 1 80 ? -11.743 -2.807 -13.976 1.00 77.12 80 ILE A O 1
ATOM 611 N N . LEU A 1 81 ? -13.644 -3.999 -13.945 1.00 78.19 81 LEU A N 1
ATOM 612 C CA . LEU A 1 81 ? -13.130 -5.078 -14.794 1.00 78.19 81 LEU A CA 1
ATOM 613 C C . LEU A 1 81 ? -12.812 -4.602 -16.213 1.00 78.19 81 LEU A C 1
ATOM 615 O O . LEU A 1 81 ? -11.777 -4.982 -16.752 1.00 78.19 81 LEU A O 1
ATOM 619 N N . ILE A 1 82 ? -13.658 -3.753 -16.803 1.00 79.88 82 ILE A N 1
ATOM 620 C CA . ILE A 1 82 ? -13.397 -3.149 -18.119 1.00 79.88 82 ILE A CA 1
ATOM 621 C C . ILE A 1 82 ? -12.132 -2.292 -18.059 1.00 79.88 82 ILE A C 1
ATOM 623 O O . ILE A 1 82 ? -11.260 -2.406 -18.917 1.00 79.88 82 ILE A O 1
ATOM 627 N N . LEU A 1 83 ? -12.003 -1.465 -17.022 1.00 74.88 83 LEU A N 1
ATOM 628 C CA . LEU A 1 83 ? -10.840 -0.605 -16.838 1.00 74.88 83 LEU A CA 1
ATOM 629 C C . LEU A 1 83 ? -9.568 -1.445 -16.638 1.00 74.88 83 LEU A C 1
ATOM 631 O O . LEU A 1 83 ? -8.543 -1.171 -17.258 1.00 74.88 83 LEU A O 1
ATOM 635 N N . LEU A 1 84 ? -9.658 -2.533 -15.869 1.00 72.81 84 LEU A N 1
ATOM 636 C CA . LEU A 1 84 ? -8.578 -3.504 -15.708 1.00 72.81 84 LEU A CA 1
ATOM 637 C C . LEU A 1 84 ? -8.218 -4.177 -17.040 1.00 72.81 84 LEU A C 1
ATOM 639 O O . LEU A 1 84 ? -7.040 -4.329 -17.339 1.00 72.81 84 LEU A O 1
ATOM 643 N N . ALA A 1 85 ? -9.204 -4.544 -17.861 1.00 74.19 85 ALA A N 1
ATOM 644 C CA . ALA A 1 85 ? -8.971 -5.138 -19.173 1.00 74.19 85 ALA A CA 1
ATOM 645 C C . ALA A 1 85 ? -8.248 -4.165 -20.120 1.00 74.19 85 ALA A C 1
ATOM 647 O O . ALA A 1 85 ? -7.313 -4.573 -20.803 1.00 74.19 85 ALA A O 1
ATOM 648 N N . ILE A 1 86 ? -8.608 -2.877 -20.118 1.00 72.88 86 ILE A N 1
ATOM 649 C CA . ILE A 1 86 ? -7.892 -1.847 -20.891 1.00 72.88 86 ILE A CA 1
ATOM 650 C C . ILE A 1 86 ? -6.426 -1.780 -20.445 1.00 72.88 86 ILE A C 1
ATOM 652 O O . ILE A 1 86 ? -5.524 -1.829 -21.277 1.00 72.88 86 ILE A O 1
ATOM 656 N N . VAL A 1 87 ? -6.172 -1.748 -19.137 1.00 69.12 87 VAL A N 1
ATOM 657 C CA . VAL A 1 87 ? -4.808 -1.743 -18.587 1.00 69.12 87 VAL A CA 1
ATOM 658 C C . VAL A 1 87 ? -4.045 -3.022 -18.982 1.00 69.12 87 VAL A C 1
ATOM 660 O O . VAL A 1 87 ? -2.894 -2.954 -19.387 1.00 69.12 87 VAL A O 1
ATOM 663 N N . VAL A 1 88 ? -4.678 -4.196 -18.949 1.00 68.69 88 VAL A N 1
ATOM 664 C CA . VAL A 1 88 ? -4.022 -5.478 -19.274 1.00 68.69 88 VAL A CA 1
ATOM 665 C C . VAL A 1 88 ? -3.692 -5.614 -20.761 1.00 68.69 88 VAL A C 1
ATOM 667 O O . VAL A 1 88 ? -2.598 -6.048 -21.119 1.00 68.69 88 VAL A O 1
ATOM 670 N N . PHE A 1 89 ? -4.653 -5.302 -21.630 1.00 71.56 89 PHE A N 1
ATOM 671 C CA . PHE A 1 89 ? -4.566 -5.620 -23.055 1.00 71.56 89 PHE A CA 1
ATOM 672 C C . PHE A 1 89 ? -4.064 -4.453 -23.905 1.00 71.56 89 PHE A C 1
ATOM 674 O O . PHE A 1 89 ? -3.538 -4.689 -24.989 1.00 71.56 89 PHE A O 1
ATOM 681 N N . VAL A 1 90 ? -4.207 -3.209 -23.438 1.00 72.50 90 VAL A N 1
ATOM 682 C CA . VAL A 1 90 ? -3.887 -2.011 -24.228 1.00 72.50 90 VAL A CA 1
ATOM 683 C C . VAL A 1 90 ? -2.620 -1.317 -23.734 1.00 72.50 90 VAL A C 1
ATOM 685 O O . VAL A 1 90 ? -1.804 -0.922 -24.565 1.00 72.50 90 VAL A O 1
ATOM 688 N N . GLU A 1 91 ? -2.392 -1.221 -22.418 1.00 68.88 91 GLU A N 1
ATOM 689 C CA . GLU A 1 91 ? -1.209 -0.545 -21.847 1.00 68.88 91 GLU A CA 1
ATOM 690 C C . GLU A 1 91 ? 0.135 -1.047 -22.407 1.00 68.88 91 GLU A C 1
ATOM 692 O O . GLU A 1 91 ? 0.972 -0.202 -22.731 1.00 68.88 91 GLU A O 1
ATOM 697 N N . PRO A 1 92 ? 0.365 -2.368 -22.602 1.00 67.25 92 PRO A N 1
ATOM 698 C CA . PRO A 1 92 ? 1.646 -2.858 -23.115 1.00 67.25 92 PRO A CA 1
ATOM 699 C C . PRO A 1 92 ? 1.962 -2.392 -24.541 1.00 67.25 92 PRO A C 1
ATOM 701 O O . PRO A 1 92 ? 3.122 -2.408 -24.948 1.00 67.25 92 PRO A O 1
ATOM 704 N N . HIS A 1 93 ? 0.938 -2.012 -25.309 1.00 70.19 93 HIS A N 1
ATOM 705 C CA . HIS A 1 93 ? 1.070 -1.589 -26.700 1.00 70.19 93 HIS A CA 1
ATOM 706 C C . HIS A 1 93 ? 0.954 -0.069 -26.851 1.00 70.19 93 HIS A C 1
ATOM 708 O O . HIS A 1 93 ? 1.638 0.521 -27.683 1.00 70.19 93 HIS A O 1
ATOM 714 N N . LEU A 1 94 ? 0.095 0.566 -26.050 1.00 75.75 94 LEU A N 1
ATOM 715 C CA . LEU A 1 94 ? -0.247 1.984 -26.128 1.00 75.75 94 LEU A CA 1
ATOM 716 C C . LEU A 1 94 ? -0.484 2.547 -24.712 1.00 75.75 94 LEU A C 1
ATOM 718 O O . LEU A 1 94 ? -1.634 2.766 -24.318 1.00 75.75 94 LEU A O 1
ATOM 722 N N . PRO A 1 95 ? 0.582 2.834 -23.938 1.00 71.25 95 PRO A N 1
ATOM 723 C CA . PRO A 1 95 ? 0.460 3.325 -22.560 1.00 71.25 95 PRO A CA 1
ATOM 724 C C . PRO A 1 95 ? -0.305 4.654 -22.472 1.00 71.25 95 PRO A C 1
ATOM 726 O O . PRO A 1 95 ? -1.006 4.915 -21.496 1.00 71.25 95 PRO A O 1
ATOM 729 N N . THR A 1 96 ? -0.254 5.474 -23.527 1.00 78.88 96 THR A N 1
ATOM 730 C CA . THR A 1 96 ? -1.005 6.732 -23.635 1.00 78.88 96 THR A CA 1
ATOM 731 C C . THR A 1 96 ? -2.517 6.529 -23.514 1.00 78.88 96 THR A C 1
ATOM 733 O O . THR A 1 96 ? -3.192 7.366 -22.917 1.00 78.88 96 THR A O 1
ATOM 736 N N . ILE A 1 97 ? -3.063 5.415 -24.021 1.00 79.94 97 ILE A N 1
ATOM 737 C CA . ILE A 1 97 ? -4.505 5.132 -23.942 1.00 79.94 97 ILE A CA 1
ATOM 738 C C . ILE A 1 97 ? -4.935 4.913 -22.492 1.00 79.94 97 ILE A C 1
ATOM 740 O O . ILE A 1 97 ? -5.984 5.416 -22.093 1.00 79.94 97 ILE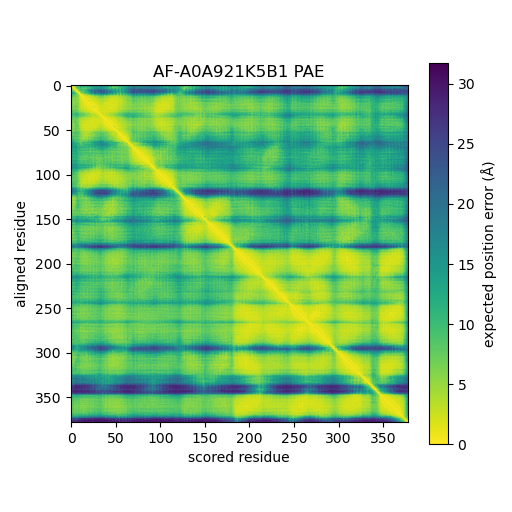 A O 1
ATOM 744 N N . SER A 1 98 ? -4.113 4.246 -21.681 1.00 77.75 98 SER A N 1
ATOM 745 C CA . SER A 1 98 ? -4.387 4.064 -20.253 1.00 77.75 98 SER A CA 1
ATOM 746 C C . SER A 1 98 ? -4.455 5.407 -19.521 1.00 77.75 98 SER A C 1
ATOM 748 O O . SER A 1 98 ? -5.372 5.630 -18.731 1.00 77.75 98 SER A O 1
ATOM 750 N N . PHE A 1 99 ? -3.556 6.349 -19.834 1.00 82.62 99 PHE A N 1
ATOM 751 C CA . PHE A 1 99 ? -3.611 7.704 -19.272 1.00 82.62 99 PHE A CA 1
ATOM 752 C C . PHE A 1 99 ? -4.853 8.479 -19.720 1.00 82.62 99 PHE A C 1
ATOM 754 O O . PHE A 1 99 ? -5.491 9.126 -18.892 1.00 82.62 99 PHE A O 1
ATOM 761 N N . ILE A 1 100 ? -5.242 8.375 -20.994 1.00 84.81 100 ILE A N 1
ATOM 762 C CA . ILE A 1 100 ? -6.463 9.008 -21.515 1.00 84.81 100 ILE A CA 1
ATOM 763 C C . ILE A 1 100 ? -7.710 8.426 -20.835 1.00 84.81 100 ILE A C 1
ATOM 765 O O . ILE A 1 100 ? -8.569 9.182 -20.382 1.00 84.81 100 ILE A O 1
ATOM 769 N N . ALA A 1 101 ? -7.798 7.101 -20.699 1.00 82.81 101 ALA A N 1
ATOM 770 C CA . ALA A 1 101 ? -8.909 6.434 -20.024 1.00 82.81 101 ALA A CA 1
ATOM 771 C C . ALA A 1 101 ? -9.022 6.867 -18.552 1.00 82.81 101 ALA A C 1
ATOM 773 O O . ALA A 1 101 ? -10.114 7.197 -18.084 1.00 82.81 101 ALA A O 1
ATOM 774 N N . MET A 1 102 ? -7.894 6.950 -17.839 1.00 85.38 102 MET A N 1
ATOM 775 C CA . MET A 1 102 ? -7.857 7.444 -16.458 1.00 85.38 102 MET A CA 1
ATOM 776 C C . MET A 1 102 ? -8.210 8.931 -16.348 1.00 85.38 102 MET A C 1
ATOM 778 O O . MET A 1 102 ? -8.852 9.341 -15.379 1.00 85.38 102 MET A O 1
ATOM 782 N N . LEU A 1 103 ? -7.850 9.742 -17.345 1.00 87.06 103 LEU A N 1
ATOM 783 C CA . LEU A 1 103 ? -8.223 11.153 -17.408 1.00 87.06 103 LEU A CA 1
ATOM 784 C C . LEU A 1 103 ? -9.738 11.313 -17.598 1.00 87.06 103 LEU A C 1
ATOM 786 O O . LEU A 1 103 ? -10.360 12.069 -16.853 1.00 87.06 103 LEU A O 1
ATOM 790 N N . ILE A 1 104 ? -10.349 10.547 -18.510 1.00 86.06 104 ILE A N 1
ATOM 791 C CA . ILE A 1 104 ? -11.810 10.507 -18.698 1.00 86.06 104 ILE A CA 1
ATOM 792 C C . ILE A 1 104 ? -12.503 10.058 -17.407 1.00 86.06 104 ILE A C 1
ATOM 794 O O . ILE A 1 104 ? -13.433 10.718 -16.947 1.00 86.06 104 ILE A O 1
ATOM 798 N N . TYR A 1 105 ? -12.021 8.983 -16.779 1.00 83.81 105 TYR A N 1
ATOM 799 C CA . TYR A 1 105 ? -12.552 8.502 -15.503 1.00 83.81 105 TYR A CA 1
ATOM 800 C C . TYR A 1 105 ? -12.494 9.584 -14.411 1.00 83.81 105 TYR A C 1
ATOM 802 O O . TYR A 1 105 ? -13.466 9.803 -13.688 1.00 83.81 105 TYR A O 1
ATOM 810 N N . THR A 1 106 ? -11.383 10.319 -14.331 1.00 85.62 106 THR A N 1
ATOM 811 C CA . THR A 1 106 ? -11.205 11.409 -13.359 1.00 85.62 106 THR A CA 1
ATOM 812 C C . THR A 1 106 ? -12.128 12.591 -13.655 1.00 85.62 106 THR A C 1
ATOM 814 O O . THR A 1 106 ? -12.689 13.171 -12.729 1.00 85.62 106 THR A O 1
ATOM 817 N N . LEU A 1 107 ? -12.353 12.930 -14.929 1.00 85.94 107 LEU A N 1
ATOM 818 C CA . LEU A 1 107 ? -13.324 13.954 -15.326 1.00 85.94 107 LEU A CA 1
ATOM 819 C C . LEU A 1 107 ? -14.753 13.568 -14.927 1.00 85.94 107 LEU A C 1
ATOM 821 O O . LEU A 1 107 ? -15.468 14.395 -14.363 1.00 85.94 107 LEU A O 1
ATOM 825 N N . ILE A 1 108 ? -15.154 12.313 -15.155 1.00 83.44 108 ILE A N 1
ATOM 826 C CA . ILE A 1 108 ? -16.459 11.793 -14.715 1.00 83.44 108 ILE A CA 1
ATOM 827 C C . ILE A 1 108 ? -16.577 11.891 -13.189 1.00 83.44 108 ILE A C 1
ATOM 829 O O . ILE A 1 108 ? -17.594 12.359 -12.677 1.00 83.44 108 ILE A O 1
ATOM 833 N N . ALA A 1 109 ? -15.524 11.518 -12.458 1.00 78.44 109 ALA A N 1
ATOM 834 C CA . ALA A 1 109 ? -15.488 11.624 -11.004 1.00 78.44 109 ALA A CA 1
ATOM 835 C C . ALA A 1 109 ? -15.616 13.080 -10.514 1.00 78.44 109 ALA A C 1
ATOM 837 O O . ALA A 1 109 ? -16.365 13.342 -9.573 1.00 78.44 109 ALA A O 1
ATOM 838 N N . ILE A 1 110 ? -14.951 14.036 -11.175 1.00 82.75 110 ILE A N 1
ATOM 839 C CA . ILE A 1 110 ? -15.066 15.476 -10.885 1.00 82.75 110 ILE A CA 1
ATOM 840 C C . ILE A 1 110 ? -16.486 15.978 -11.139 1.00 82.75 110 ILE A C 1
ATOM 842 O O . ILE A 1 110 ? -17.020 16.731 -10.325 1.00 82.75 110 ILE A O 1
ATOM 846 N N . LEU A 1 111 ? -17.109 15.572 -12.247 1.00 81.50 111 LEU A N 1
ATOM 847 C CA . LEU A 1 111 ? -18.493 15.935 -12.550 1.00 81.50 111 LEU A CA 1
ATOM 848 C C . LEU A 1 111 ? -19.435 15.385 -11.473 1.00 81.50 111 LEU A C 1
ATOM 850 O O . LEU A 1 111 ? -20.206 16.152 -10.898 1.00 81.50 111 LEU A O 1
ATOM 854 N N . GLY A 1 112 ? -19.307 14.104 -11.120 1.00 76.50 112 GLY A N 1
ATOM 855 C CA . GLY A 1 112 ? -20.078 13.497 -10.033 1.00 76.50 112 GLY A CA 1
ATOM 856 C C . GLY A 1 112 ? -19.876 14.212 -8.693 1.00 76.50 112 GLY A C 1
ATOM 857 O O . GLY A 1 112 ? -20.836 14.462 -7.970 1.00 76.50 112 GLY A O 1
ATOM 858 N N . PHE A 1 113 ? -18.646 14.627 -8.389 1.00 75.19 113 PHE A N 1
ATOM 859 C CA . PHE A 1 113 ? -18.338 15.386 -7.179 1.00 75.19 113 PHE A CA 1
ATOM 860 C C . PHE A 1 113 ? -18.945 16.796 -7.190 1.00 75.19 113 PHE A C 1
ATOM 862 O O . PHE A 1 113 ? -19.523 17.233 -6.196 1.00 75.19 113 PHE A O 1
ATOM 869 N N . LYS A 1 114 ? -18.874 17.506 -8.323 1.00 76.75 114 LYS A N 1
ATOM 870 C CA . LYS A 1 114 ? -19.416 18.864 -8.486 1.00 76.75 114 LYS A CA 1
ATOM 871 C C . LYS A 1 114 ? -20.937 18.906 -8.337 1.00 76.75 114 LYS A C 1
ATOM 873 O O . LYS A 1 114 ? -21.453 19.866 -7.755 1.00 76.75 114 LYS A O 1
ATOM 878 N N . TYR A 1 115 ? -21.625 17.905 -8.885 1.00 73.56 115 TYR A N 1
ATOM 879 C CA . TYR A 1 115 ? -23.086 17.798 -8.889 1.00 73.56 115 TYR A CA 1
ATOM 880 C C . TYR A 1 115 ? -23.647 16.983 -7.716 1.00 73.56 115 TYR A C 1
ATOM 882 O O . TYR A 1 115 ? -24.859 16.804 -7.634 1.00 73.56 115 TYR A O 1
ATOM 890 N N . SER A 1 116 ? -22.798 16.522 -6.792 1.00 66.88 116 SER A N 1
ATOM 891 C CA . SER A 1 116 ? -23.258 15.858 -5.573 1.00 66.88 116 SER A CA 1
ATOM 892 C C . SER A 1 116 ? -24.114 16.817 -4.727 1.00 66.88 116 SER A C 1
ATOM 894 O O . SER A 1 116 ? -23.677 17.945 -4.467 1.00 66.88 116 SER A O 1
ATOM 896 N N . PRO A 1 117 ? -25.304 16.388 -4.263 1.00 56.16 117 PRO A N 1
ATOM 897 C CA . PRO A 1 117 ? -26.166 17.202 -3.405 1.00 56.16 117 PRO A CA 1
ATOM 898 C C . PRO A 1 117 ? -25.595 17.394 -1.988 1.00 56.16 117 PRO A C 1
ATOM 900 O O . PRO A 1 117 ? -26.026 18.288 -1.267 1.00 56.16 117 PRO A O 1
ATOM 903 N N . PHE A 1 118 ? -24.589 16.607 -1.594 1.00 56.38 118 PHE A N 1
ATOM 904 C CA . PHE A 1 118 ? -24.003 16.598 -0.249 1.00 56.38 118 PHE A CA 1
ATOM 905 C C . PHE A 1 118 ? -22.779 17.526 -0.138 1.00 56.38 118 PHE A C 1
ATOM 907 O O . PHE A 1 118 ? -21.655 17.077 0.094 1.00 56.38 118 PHE A O 1
ATOM 914 N N . ARG A 1 119 ? -22.962 18.836 -0.360 1.00 55.22 119 ARG A N 1
ATOM 915 C CA . ARG A 1 119 ? -21.881 19.824 -0.177 1.00 55.22 119 ARG A CA 1
ATOM 916 C C . ARG A 1 119 ? -21.744 20.235 1.289 1.00 55.22 119 ARG A C 1
ATOM 918 O O . ARG A 1 119 ? -22.581 20.971 1.802 1.00 55.22 119 ARG A O 1
ATOM 925 N N . ALA A 1 120 ? -20.629 19.865 1.915 1.00 50.84 120 ALA A N 1
ATOM 926 C CA . ALA A 1 120 ? -20.171 20.503 3.148 1.00 50.84 120 ALA A CA 1
ATOM 927 C C . ALA A 1 120 ? -19.661 21.932 2.860 1.00 50.84 120 ALA A C 1
ATOM 929 O O . ALA A 1 120 ? -19.005 22.178 1.839 1.00 50.84 120 ALA A O 1
ATOM 930 N N . HIS A 1 121 ? -19.970 22.881 3.749 1.00 48.66 121 HIS A N 1
ATOM 931 C CA . HIS A 1 121 ? -19.532 24.277 3.638 1.00 48.66 121 HIS A CA 1
ATOM 932 C C . HIS A 1 121 ? -18.006 24.367 3.772 1.00 48.66 121 HIS A C 1
ATOM 934 O O . HIS A 1 121 ? -17.439 23.839 4.719 1.00 48.66 121 HIS A O 1
ATOM 940 N N . SER A 1 122 ? -17.329 25.049 2.845 1.00 49.03 122 SER A N 1
ATOM 941 C CA . SER A 1 122 ? -15.865 25.141 2.837 1.00 49.03 122 SER A CA 1
ATOM 942 C C . SER A 1 122 ? -15.336 26.035 3.961 1.00 49.03 122 SER A C 1
ATOM 944 O O . SER A 1 122 ? -15.721 27.203 4.048 1.00 49.03 122 SER A O 1
ATOM 946 N N . ARG A 1 123 ? -14.386 25.534 4.757 1.00 50.25 123 ARG A N 1
ATOM 947 C CA . ARG A 1 123 ? -13.473 26.372 5.554 1.00 50.25 123 ARG A CA 1
ATOM 948 C C . ARG A 1 123 ? -12.085 26.444 4.916 1.00 50.25 123 ARG A C 1
ATOM 950 O O . ARG A 1 123 ? -11.738 25.627 4.064 1.00 50.25 123 ARG A O 1
ATOM 957 N N . GLU A 1 124 ? -11.313 27.448 5.326 1.00 52.81 124 GLU A N 1
ATOM 958 C CA . GLU A 1 124 ? -9.933 27.649 4.881 1.00 52.81 124 GLU A CA 1
ATOM 959 C C . GLU A 1 124 ? -9.050 26.437 5.196 1.00 52.81 124 GLU A C 1
ATOM 961 O O . GLU A 1 124 ? -9.092 25.876 6.290 1.00 52.81 124 GLU A O 1
ATOM 966 N N . ILE A 1 125 ? -8.225 26.059 4.218 1.00 55.81 125 ILE A N 1
ATOM 967 C CA . ILE A 1 125 ? -7.271 24.961 4.344 1.00 55.81 125 ILE A CA 1
ATOM 968 C C . ILE A 1 125 ? -6.148 25.385 5.288 1.00 55.81 125 ILE A C 1
ATOM 970 O O . ILE A 1 125 ? -5.363 26.275 4.956 1.00 55.81 125 ILE A O 1
ATOM 974 N N . VAL A 1 126 ? -5.966 24.674 6.401 1.00 61.03 126 VAL A N 1
ATOM 975 C CA . VAL A 1 126 ? -4.743 24.829 7.199 1.00 61.03 126 VAL A CA 1
ATOM 976 C C . VAL A 1 126 ? -3.724 23.771 6.779 1.00 61.03 126 VAL A C 1
ATOM 978 O O . VAL A 1 126 ? -3.734 22.627 7.246 1.00 61.03 126 VAL A O 1
ATOM 981 N N . LEU A 1 127 ? -2.817 24.165 5.880 1.00 65.31 127 LEU A N 1
ATOM 982 C CA . LEU A 1 127 ? -1.698 23.328 5.448 1.00 65.31 127 LEU A CA 1
ATOM 983 C C . LEU A 1 127 ? -0.652 23.188 6.556 1.00 65.31 127 LEU A C 1
ATOM 985 O O . LEU A 1 127 ? -0.181 24.161 7.145 1.00 65.31 127 LEU A O 1
ATOM 989 N N . GLN A 1 128 ? -0.211 21.955 6.789 1.00 69.75 128 GLN A N 1
ATOM 990 C CA . GLN A 1 128 ? 0.959 21.691 7.616 1.00 69.75 128 GLN A CA 1
ATOM 991 C C . GLN A 1 128 ? 2.214 21.769 6.744 1.00 69.75 128 GLN A C 1
ATOM 993 O O . GLN A 1 128 ? 2.630 20.768 6.164 1.00 69.75 128 GLN A O 1
ATOM 998 N N . TRP A 1 129 ? 2.840 22.946 6.675 1.00 71.00 129 TRP A N 1
ATOM 999 C CA . TRP A 1 129 ? 4.020 23.198 5.833 1.00 71.00 129 TRP A CA 1
ATOM 1000 C C . TRP A 1 129 ? 5.154 22.190 6.031 1.00 71.00 129 TRP A C 1
ATOM 1002 O O . TRP A 1 129 ? 5.753 21.738 5.063 1.00 71.00 129 TRP A O 1
ATOM 1012 N N . GLN A 1 130 ? 5.397 21.739 7.262 1.00 69.50 130 GLN A N 1
ATOM 1013 C CA . GLN A 1 130 ? 6.370 20.672 7.534 1.00 69.50 130 GLN A CA 1
ATOM 1014 C C . GLN A 1 130 ? 6.074 19.384 6.747 1.00 69.50 130 GLN A C 1
ATOM 1016 O O . GLN A 1 130 ? 6.980 18.717 6.264 1.00 69.50 130 GLN A O 1
ATOM 1021 N N . ASN A 1 131 ? 4.800 19.034 6.594 1.00 70.94 131 ASN A N 1
ATOM 1022 C CA . ASN A 1 131 ? 4.372 17.828 5.893 1.00 70.94 131 ASN A CA 1
ATOM 1023 C C . ASN A 1 131 ? 4.440 18.017 4.375 1.00 70.94 131 ASN A C 1
ATOM 1025 O O . ASN A 1 131 ? 4.695 17.052 3.653 1.00 70.94 131 ASN A O 1
ATOM 1029 N N . VAL A 1 132 ? 4.252 19.255 3.903 1.00 75.19 132 VAL A N 1
ATOM 1030 C CA . VAL A 1 132 ? 4.506 19.643 2.509 1.00 75.19 132 VAL A CA 1
ATOM 1031 C C . VAL A 1 132 ? 5.981 19.416 2.188 1.00 75.19 132 VAL A C 1
ATOM 1033 O O . VAL A 1 132 ? 6.280 18.705 1.234 1.00 75.19 132 VAL A O 1
ATOM 1036 N N . TRP A 1 133 ? 6.893 19.900 3.036 1.00 75.75 133 TRP A N 1
ATOM 1037 C CA . TRP A 1 133 ? 8.334 19.686 2.871 1.00 75.75 133 TRP A CA 1
ATOM 1038 C C . TRP A 1 133 ? 8.728 18.208 2.887 1.00 75.75 133 TRP A C 1
ATOM 1040 O O . TRP A 1 133 ? 9.497 17.784 2.030 1.00 75.75 133 TRP A O 1
ATOM 1050 N N . LEU A 1 134 ? 8.161 17.398 3.789 1.00 76.31 134 LEU A N 1
ATOM 1051 C CA . LEU A 1 134 ? 8.392 15.945 3.789 1.00 76.31 134 LEU A CA 1
ATOM 1052 C C . LEU A 1 134 ? 7.896 15.296 2.484 1.00 76.31 134 LEU A C 1
ATOM 1054 O O . LEU A 1 134 ? 8.581 14.462 1.901 1.00 76.31 134 LEU A O 1
ATOM 1058 N N . THR A 1 135 ? 6.734 15.709 1.977 1.00 75.12 135 THR A N 1
ATOM 1059 C CA . THR A 1 135 ? 6.183 15.169 0.721 1.00 75.12 135 THR A CA 1
ATOM 1060 C C . THR A 1 135 ? 7.035 15.569 -0.488 1.00 75.12 135 THR A C 1
ATOM 1062 O O . THR A 1 135 ? 7.311 14.734 -1.346 1.00 75.12 135 THR A O 1
ATOM 1065 N N . LEU A 1 136 ? 7.508 16.818 -0.534 1.00 80.44 136 LEU A N 1
ATOM 1066 C CA . LEU A 1 136 ? 8.446 17.290 -1.555 1.00 80.44 136 LEU A CA 1
ATOM 1067 C C . LEU A 1 136 ? 9.794 16.566 -1.467 1.00 80.44 136 LEU A C 1
ATOM 1069 O O . LEU A 1 136 ? 10.358 16.216 -2.498 1.00 80.44 136 LEU A O 1
ATOM 1073 N N . GLY A 1 137 ? 10.278 16.281 -0.256 1.00 81.88 137 GLY A N 1
ATOM 1074 C CA . GLY A 1 137 ? 11.484 15.485 -0.034 1.00 81.88 137 GLY A CA 1
ATOM 1075 C C . GLY A 1 137 ? 11.363 14.063 -0.588 1.00 81.88 137 GLY A C 1
ATOM 1076 O O . GLY A 1 137 ? 12.293 13.584 -1.229 1.00 81.88 137 GLY A O 1
ATOM 1077 N N . LEU A 1 138 ? 10.206 13.408 -0.423 1.00 80.50 138 LEU A N 1
ATOM 1078 C CA . LEU A 1 138 ? 9.941 12.096 -1.035 1.00 80.50 138 LEU A CA 1
ATOM 1079 C C . LEU A 1 138 ? 9.869 12.170 -2.562 1.00 80.50 138 LEU A C 1
ATOM 1081 O O . LEU A 1 138 ? 10.411 11.301 -3.240 1.00 80.50 138 LEU A O 1
ATOM 1085 N N . LEU A 1 139 ? 9.234 13.207 -3.116 1.00 81.19 139 LEU A N 1
ATOM 1086 C CA . LEU A 1 139 ? 9.201 13.409 -4.565 1.00 81.19 139 LEU A CA 1
ATOM 1087 C C . LEU A 1 139 ? 10.618 13.607 -5.120 1.00 81.19 139 LEU A C 1
ATOM 1089 O O . LEU A 1 139 ? 10.988 12.971 -6.105 1.00 81.19 139 LEU A O 1
ATOM 1093 N N . LEU A 1 140 ? 11.423 14.439 -4.457 1.00 82.50 140 LEU A N 1
ATOM 1094 C CA . LEU A 1 140 ? 12.820 14.661 -4.808 1.00 82.50 140 LEU A CA 1
ATOM 1095 C C . LEU A 1 140 ? 13.625 13.360 -4.726 1.00 82.50 140 LEU A C 1
ATOM 1097 O O . LEU A 1 140 ? 14.371 13.058 -5.649 1.00 82.50 140 LEU A O 1
ATOM 1101 N N . ALA A 1 141 ? 13.435 12.561 -3.673 1.00 81.56 141 ALA A N 1
ATOM 1102 C CA . ALA A 1 141 ? 14.072 11.255 -3.535 1.00 81.56 141 ALA A CA 1
ATOM 1103 C C . ALA A 1 141 ? 13.756 10.329 -4.718 1.00 81.56 141 ALA A C 1
ATOM 1105 O O . ALA A 1 141 ? 14.669 9.743 -5.293 1.00 81.56 141 ALA A O 1
ATOM 1106 N N . ILE A 1 142 ? 12.486 10.238 -5.127 1.00 77.75 142 ILE A N 1
ATOM 1107 C CA . ILE A 1 142 ? 12.067 9.419 -6.276 1.00 77.75 142 ILE A CA 1
ATOM 1108 C C . ILE A 1 142 ? 12.717 9.919 -7.572 1.00 77.75 142 ILE A C 1
ATOM 1110 O O . ILE A 1 142 ? 13.197 9.113 -8.370 1.00 77.75 142 ILE A O 1
ATOM 1114 N N . LEU A 1 143 ? 12.753 11.238 -7.783 1.00 79.88 143 LEU A N 1
ATOM 1115 C CA . LEU A 1 143 ? 13.378 11.833 -8.965 1.00 79.88 143 LEU A CA 1
ATOM 1116 C C . LEU A 1 143 ? 14.889 11.585 -8.994 1.00 79.88 143 LEU A C 1
ATOM 1118 O O . LEU A 1 143 ? 15.410 11.212 -10.037 1.00 79.88 143 LEU A O 1
ATOM 1122 N N . LEU A 1 144 ? 15.574 11.714 -7.857 1.00 79.44 144 LEU A N 1
ATOM 1123 C CA . LEU A 1 144 ? 17.004 11.422 -7.722 1.00 79.44 144 LEU A CA 1
ATOM 1124 C C . LEU A 1 144 ? 17.314 9.944 -7.967 1.00 79.44 144 LEU A C 1
ATOM 1126 O O . LEU A 1 144 ? 18.268 9.629 -8.673 1.00 79.44 144 LEU A O 1
ATOM 1130 N N . ILE A 1 145 ? 16.485 9.038 -7.438 1.00 73.19 145 ILE A N 1
ATOM 1131 C CA . ILE A 1 145 ? 16.618 7.599 -7.693 1.00 73.19 145 ILE A CA 1
ATOM 1132 C C . ILE A 1 145 ? 16.509 7.309 -9.187 1.00 73.19 145 ILE A C 1
ATOM 1134 O O . ILE A 1 145 ? 17.329 6.563 -9.725 1.00 73.19 145 ILE A O 1
ATOM 1138 N N . ARG A 1 146 ? 15.535 7.928 -9.860 1.00 71.19 146 ARG A N 1
ATOM 1139 C CA . ARG A 1 146 ? 15.336 7.749 -11.298 1.00 71.19 146 ARG A CA 1
ATOM 1140 C C . ARG A 1 146 ? 16.422 8.408 -12.139 1.00 71.19 146 ARG A C 1
ATOM 1142 O O . ARG A 1 146 ? 16.803 7.845 -13.157 1.00 71.19 146 ARG A O 1
ATOM 1149 N N . GLU A 1 147 ? 16.929 9.562 -11.729 1.00 72.94 147 GLU A N 1
ATOM 1150 C CA . GLU A 1 147 ? 18.031 10.224 -12.423 1.00 72.94 147 GLU A CA 1
ATOM 1151 C C . GLU A 1 147 ? 19.329 9.4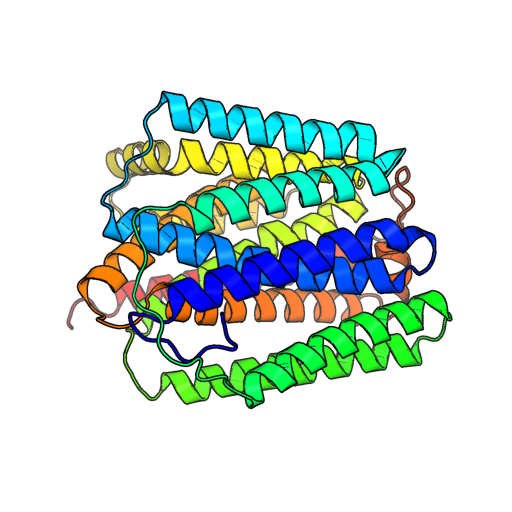29 -12.290 1.00 72.94 147 GLU A C 1
ATOM 1153 O O . GLU A 1 147 ? 20.044 9.255 -13.274 1.00 72.94 147 GLU A O 1
ATOM 1158 N N . GLY A 1 148 ? 19.611 8.869 -11.110 1.00 66.62 148 GLY A N 1
ATOM 1159 C CA . GLY A 1 148 ? 20.744 7.961 -10.927 1.00 66.62 148 GLY A CA 1
ATOM 1160 C C . GLY A 1 148 ? 20.666 6.739 -11.824 1.00 66.62 148 GLY A C 1
ATOM 1161 O O . GLY A 1 148 ? 21.668 6.366 -12.426 1.00 66.62 148 GLY A O 1
ATOM 1162 N N . TRP A 1 149 ? 19.459 6.211 -12.025 1.00 66.12 149 TRP A N 1
ATOM 1163 C CA . TRP A 1 149 ? 19.223 5.141 -12.987 1.00 66.12 149 TRP A CA 1
ATOM 1164 C C . TRP A 1 149 ? 19.425 5.595 -14.441 1.00 66.12 149 TRP A C 1
ATOM 1166 O O . TRP A 1 149 ? 20.214 4.990 -15.159 1.00 66.12 149 TRP A O 1
ATOM 1176 N N . ASN A 1 150 ? 18.766 6.671 -14.882 1.00 66.81 150 ASN A N 1
ATOM 1177 C CA . ASN A 1 150 ? 18.863 7.152 -16.267 1.00 66.81 150 ASN A CA 1
ATOM 1178 C C . ASN A 1 150 ? 20.298 7.534 -16.661 1.00 66.81 150 ASN A C 1
ATOM 1180 O O . ASN A 1 150 ? 20.697 7.351 -17.808 1.00 66.81 150 ASN A O 1
ATOM 1184 N N . SER A 1 151 ? 21.061 8.086 -15.717 1.00 69.19 151 SER A N 1
ATOM 1185 C CA . SER A 1 151 ? 22.436 8.534 -15.938 1.00 69.19 151 SER A CA 1
ATOM 1186 C C . SER A 1 151 ? 23.491 7.453 -15.677 1.00 69.19 151 SER A C 1
ATOM 1188 O O . SER A 1 151 ? 24.667 7.698 -15.952 1.00 69.19 151 SER A O 1
ATOM 1190 N N . GLY A 1 152 ? 23.102 6.287 -15.139 1.00 65.62 152 GLY A N 1
ATOM 1191 C CA . GLY A 1 152 ? 24.021 5.223 -14.708 1.00 65.62 152 GLY A CA 1
ATOM 1192 C C . GLY A 1 152 ? 24.953 5.643 -13.564 1.00 65.62 152 GLY A C 1
ATOM 1193 O O . GLY A 1 152 ? 26.028 5.074 -13.390 1.00 65.62 152 GLY A O 1
ATOM 1194 N N . LYS A 1 153 ? 24.595 6.696 -12.821 1.00 72.50 153 LYS A N 1
ATOM 1195 C CA . LYS A 1 153 ? 25.397 7.244 -11.725 1.00 72.50 153 LYS A CA 1
ATOM 1196 C C . LYS A 1 153 ? 24.764 6.867 -10.395 1.00 72.50 153 LYS A C 1
ATOM 1198 O O . LYS A 1 153 ? 23.883 7.572 -9.894 1.00 72.50 153 LYS A O 1
ATOM 1203 N N . ASP A 1 154 ? 25.315 5.827 -9.774 1.00 69.00 154 ASP A N 1
ATOM 1204 C CA . ASP A 1 154 ? 24.877 5.302 -8.474 1.00 69.00 154 ASP A CA 1
ATOM 1205 C C . ASP A 1 154 ? 24.765 6.376 -7.382 1.00 69.00 154 ASP A C 1
ATOM 1207 O O . ASP A 1 154 ? 23.931 6.269 -6.483 1.00 69.00 154 ASP A O 1
ATOM 1211 N N . ILE A 1 155 ? 25.557 7.453 -7.468 1.00 77.62 155 ILE A N 1
ATOM 1212 C CA . ILE A 1 155 ? 25.562 8.535 -6.478 1.00 77.62 155 ILE A CA 1
ATOM 1213 C C . ILE A 1 155 ? 24.195 9.214 -6.324 1.00 77.62 155 ILE A C 1
ATOM 1215 O O . ILE A 1 155 ? 23.793 9.519 -5.202 1.00 77.62 155 ILE A O 1
ATOM 1219 N N . PHE A 1 156 ? 23.445 9.408 -7.415 1.00 75.94 156 PHE A N 1
ATOM 1220 C CA . PHE A 1 156 ? 22.117 10.023 -7.349 1.00 75.94 156 PHE A CA 1
ATOM 1221 C C . PHE A 1 156 ? 21.086 9.056 -6.763 1.00 75.94 156 PHE A C 1
ATOM 1223 O O . PHE A 1 156 ? 20.241 9.475 -5.969 1.00 75.94 156 PHE A O 1
ATOM 1230 N N . SER A 1 157 ? 21.197 7.759 -7.066 1.00 70.12 157 SER A N 1
ATOM 1231 C CA . SER A 1 157 ? 20.329 6.735 -6.483 1.00 70.12 157 SER A CA 1
ATOM 1232 C C . SER A 1 157 ? 20.568 6.572 -4.987 1.00 70.12 157 SER A C 1
ATOM 1234 O O . SER A 1 157 ? 19.611 6.603 -4.213 1.00 70.12 157 SER A O 1
ATOM 1236 N N . ILE A 1 158 ? 21.831 6.507 -4.561 1.00 76.56 158 ILE A N 1
ATOM 1237 C CA . ILE A 1 158 ? 22.215 6.474 -3.145 1.00 76.56 158 ILE A CA 1
ATOM 1238 C C . ILE A 1 158 ? 21.711 7.730 -2.428 1.00 76.56 158 ILE A C 1
ATOM 1240 O O . ILE A 1 158 ? 21.103 7.628 -1.361 1.00 76.56 158 ILE A O 1
ATOM 1244 N N . PHE A 1 159 ? 21.899 8.912 -3.019 1.00 80.88 159 PHE A N 1
ATOM 1245 C CA . PHE A 1 159 ? 21.437 10.161 -2.420 1.00 80.88 159 PHE A CA 1
ATOM 1246 C C . PHE A 1 159 ? 19.909 10.199 -2.281 1.00 80.88 159 PHE A C 1
ATOM 1248 O O . PHE A 1 159 ? 19.397 10.533 -1.214 1.00 80.88 159 PHE A O 1
ATOM 1255 N N . GLY A 1 160 ? 19.166 9.776 -3.307 1.00 79.25 160 GLY A N 1
ATOM 1256 C CA . GLY A 1 160 ? 17.709 9.686 -3.238 1.00 79.25 160 GLY A CA 1
ATOM 1257 C C . GLY A 1 160 ? 17.217 8.698 -2.172 1.00 79.25 160 GLY A C 1
ATOM 1258 O O . GLY A 1 160 ? 16.283 9.007 -1.433 1.00 79.25 160 GLY A O 1
ATOM 1259 N N . ILE A 1 161 ? 17.889 7.557 -1.998 1.00 77.94 161 ILE A N 1
ATOM 1260 C CA . ILE A 1 161 ? 17.596 6.596 -0.921 1.00 77.94 161 ILE A CA 1
ATOM 1261 C C . ILE A 1 161 ? 17.820 7.225 0.458 1.00 77.94 161 ILE A C 1
ATOM 1263 O O . ILE A 1 161 ? 16.962 7.095 1.333 1.00 77.94 161 ILE A O 1
ATOM 1267 N N . ILE A 1 162 ? 18.940 7.927 0.654 1.00 82.44 162 ILE A N 1
ATOM 1268 C CA . ILE A 1 162 ? 19.250 8.609 1.918 1.00 82.44 162 ILE A CA 1
ATOM 1269 C C . ILE A 1 162 ? 18.178 9.656 2.227 1.00 82.44 162 ILE A C 1
ATOM 1271 O O . ILE A 1 162 ? 17.644 9.673 3.336 1.00 82.44 162 ILE A O 1
ATOM 1275 N N . VAL A 1 163 ? 17.808 10.487 1.246 1.00 84.19 163 VAL A N 1
ATOM 1276 C CA . VAL A 1 163 ? 16.743 11.488 1.405 1.00 84.19 163 VAL A CA 1
ATOM 1277 C C . VAL A 1 163 ? 15.423 10.812 1.786 1.00 84.19 163 VAL A C 1
ATOM 1279 O O . VAL A 1 163 ? 14.777 11.234 2.747 1.00 84.19 163 VAL A O 1
ATOM 1282 N N . SER A 1 164 ? 15.048 9.722 1.108 1.00 80.50 164 SER A N 1
ATOM 1283 C CA . SER A 1 164 ? 13.845 8.953 1.449 1.00 80.50 164 SER A CA 1
ATOM 1284 C C . SER A 1 164 ? 13.894 8.422 2.884 1.00 80.50 164 SER A C 1
ATOM 1286 O O . SER A 1 164 ? 12.913 8.542 3.617 1.00 80.50 164 SER A O 1
ATOM 1288 N N . ALA A 1 165 ? 15.028 7.864 3.315 1.00 81.38 165 ALA A N 1
ATOM 1289 C CA . ALA A 1 165 ? 15.198 7.333 4.664 1.00 81.38 165 ALA A CA 1
ATOM 1290 C C . ALA A 1 165 ? 15.084 8.434 5.728 1.00 81.38 165 ALA A C 1
ATOM 1292 O O . ALA A 1 165 ? 14.342 8.272 6.696 1.00 81.38 165 ALA A O 1
ATOM 1293 N N . VAL A 1 166 ? 15.745 9.579 5.527 1.00 85.19 166 VAL A N 1
ATOM 1294 C CA . VAL A 1 166 ? 15.673 10.732 6.440 1.00 85.19 166 VAL A CA 1
ATOM 1295 C C . VAL A 1 166 ? 14.239 11.234 6.570 1.00 85.19 166 VAL A C 1
ATOM 1297 O O . VAL A 1 166 ? 13.775 11.485 7.685 1.00 85.19 166 VAL A O 1
ATOM 1300 N N . VAL A 1 167 ? 13.512 11.343 5.456 1.00 81.56 167 VAL A N 1
ATOM 1301 C CA . VAL A 1 167 ? 12.119 11.796 5.460 1.00 81.56 167 VAL A CA 1
ATOM 1302 C C . VAL A 1 167 ? 11.213 10.802 6.189 1.00 81.56 167 VAL A C 1
ATOM 1304 O O . VAL A 1 167 ? 10.419 11.211 7.041 1.00 81.56 167 VAL A O 1
ATOM 1307 N N . VAL A 1 168 ? 11.357 9.503 5.916 1.00 80.06 168 VAL A N 1
ATOM 1308 C CA . VAL A 1 168 ? 10.582 8.449 6.587 1.00 80.06 168 VAL A CA 1
ATOM 1309 C C . VAL A 1 168 ? 10.876 8.412 8.088 1.00 80.06 168 VAL A C 1
ATOM 1311 O O . VAL A 1 168 ? 9.945 8.381 8.892 1.00 80.06 168 VAL A O 1
ATOM 1314 N N . ILE A 1 169 ? 12.145 8.471 8.495 1.00 82.38 169 ILE A N 1
ATOM 1315 C CA . ILE A 1 169 ? 12.537 8.472 9.912 1.00 82.38 169 ILE A CA 1
ATOM 1316 C C . ILE A 1 169 ? 11.995 9.721 10.611 1.00 82.38 169 ILE A C 1
ATOM 1318 O O . ILE A 1 169 ? 11.371 9.614 11.666 1.00 82.38 169 ILE A O 1
ATOM 1322 N N . SER A 1 170 ? 12.159 10.897 9.999 1.00 81.19 170 SER A N 1
ATOM 1323 C CA . SER A 1 170 ? 11.631 12.162 10.530 1.00 81.19 170 SER A CA 1
ATOM 1324 C C . SER A 1 170 ? 10.116 12.099 10.735 1.00 81.19 170 SER A C 1
ATOM 1326 O O . SER A 1 170 ? 9.593 12.572 11.748 1.00 81.19 170 SER A O 1
ATOM 1328 N N . TYR A 1 171 ? 9.403 11.462 9.803 1.00 76.44 171 TYR A N 1
ATOM 1329 C CA . TYR A 1 171 ? 7.970 11.216 9.916 1.00 76.44 171 TYR A CA 1
ATOM 1330 C C . TYR A 1 171 ? 7.623 10.282 11.085 1.00 76.44 171 TYR A C 1
ATOM 1332 O O . TYR A 1 171 ? 6.741 10.602 11.885 1.00 76.44 171 TYR A O 1
ATOM 1340 N N . LEU A 1 172 ? 8.319 9.148 11.211 1.00 78.06 172 LEU A N 1
ATOM 1341 C CA . LEU A 1 172 ? 8.086 8.178 12.286 1.00 78.06 172 LEU A CA 1
ATOM 1342 C C . LEU A 1 172 ? 8.359 8.786 13.668 1.00 78.06 172 LEU A C 1
ATOM 1344 O O . LEU A 1 172 ? 7.564 8.586 14.586 1.00 78.06 172 LEU A O 1
ATOM 1348 N N . ILE A 1 173 ? 9.416 9.594 13.804 1.00 79.44 173 ILE A N 1
ATOM 1349 C CA . ILE A 1 173 ? 9.725 10.336 15.036 1.00 79.44 173 ILE A CA 1
ATOM 1350 C C . ILE A 1 173 ? 8.600 11.321 15.360 1.00 79.44 173 ILE A C 1
ATOM 1352 O O . ILE A 1 173 ? 8.095 11.335 16.483 1.00 79.44 173 ILE A O 1
ATOM 1356 N N . LYS A 1 174 ? 8.156 12.117 14.379 1.00 74.81 174 LYS A N 1
ATOM 1357 C CA . LYS A 1 174 ? 7.051 13.066 14.569 1.00 74.81 174 LYS A CA 1
ATOM 1358 C C . LYS A 1 174 ? 5.774 12.360 15.021 1.00 74.81 174 LYS A C 1
ATOM 1360 O O . LYS A 1 174 ? 5.088 12.853 15.916 1.00 74.81 174 LYS A O 1
ATOM 1365 N N . LEU A 1 175 ? 5.460 11.206 14.435 1.00 72.50 175 LEU A N 1
ATOM 1366 C CA . LEU A 1 175 ? 4.306 10.417 14.844 1.00 72.50 175 LEU A CA 1
ATOM 1367 C C . LEU A 1 175 ? 4.473 9.892 16.274 1.00 72.50 175 LEU A C 1
ATOM 1369 O O . LEU A 1 175 ? 3.559 10.057 17.074 1.00 72.50 175 LEU A O 1
ATOM 1373 N N . ALA A 1 176 ? 5.635 9.332 16.622 1.00 70.88 176 ALA A N 1
ATOM 1374 C CA . ALA A 1 176 ? 5.922 8.834 17.968 1.00 70.88 176 ALA A CA 1
ATOM 1375 C C . ALA A 1 176 ? 5.822 9.938 19.039 1.00 70.88 176 ALA A C 1
ATOM 1377 O O . ALA A 1 176 ? 5.277 9.711 20.118 1.00 70.88 176 ALA A O 1
ATOM 1378 N N . LEU A 1 177 ? 6.279 11.155 18.729 1.00 69.00 177 LEU A N 1
ATOM 1379 C CA . LEU A 1 177 ? 6.134 12.320 19.607 1.00 69.00 177 LEU A CA 1
ATOM 1380 C C . LEU A 1 177 ? 4.672 12.779 19.706 1.00 69.00 177 LEU A C 1
ATOM 1382 O O . LEU A 1 177 ? 4.193 13.084 20.796 1.00 69.00 177 LEU A O 1
ATOM 1386 N N . SER A 1 178 ? 3.934 12.764 18.593 1.00 62.91 178 SER A N 1
ATOM 1387 C CA . SER A 1 178 ? 2.508 13.108 18.568 1.00 62.91 178 SER A CA 1
ATOM 1388 C C . SER A 1 178 ? 1.633 12.097 19.317 1.00 62.91 178 SER A C 1
ATOM 1390 O O . SER A 1 178 ? 0.578 12.482 19.814 1.00 62.91 178 SER A O 1
ATOM 1392 N N . GLN A 1 179 ? 2.044 10.827 19.422 1.00 56.53 179 GLN A N 1
ATOM 1393 C CA . GLN A 1 179 ? 1.305 9.785 20.147 1.00 56.53 179 GLN A CA 1
ATOM 1394 C C . GLN A 1 179 ? 1.209 10.045 21.658 1.00 56.53 179 GLN A C 1
ATOM 1396 O O . GLN A 1 179 ? 0.315 9.500 22.305 1.00 56.53 179 GLN A O 1
ATOM 1401 N N . LYS A 1 180 ? 2.083 10.889 22.229 1.00 51.53 180 LYS A N 1
ATOM 1402 C CA . LYS A 1 180 ? 2.013 11.280 23.648 1.00 51.53 180 LYS A CA 1
ATOM 1403 C C . LYS A 1 180 ? 0.831 12.205 23.971 1.00 51.53 180 LYS A C 1
ATOM 1405 O O . LYS A 1 180 ? 0.454 12.293 25.135 1.00 51.53 180 LYS A O 1
ATOM 1410 N N . HIS A 1 181 ? 0.220 12.849 22.975 1.00 45.06 181 HIS A N 1
ATOM 1411 C CA . HIS A 1 181 ? -0.901 13.776 23.164 1.00 45.06 181 HIS A CA 1
ATOM 1412 C C . HIS A 1 181 ? -2.207 13.124 22.684 1.00 45.06 181 HIS A C 1
ATOM 1414 O O . HIS A 1 181 ? -2.577 13.173 21.512 1.00 45.06 181 HIS A O 1
ATOM 1420 N N . GLY A 1 182 ? -2.839 12.406 23.616 1.00 52.94 182 GLY A N 1
ATOM 1421 C CA . GLY A 1 182 ? -3.855 11.385 23.376 1.00 52.94 182 GLY A CA 1
ATOM 1422 C C . GLY A 1 182 ? -5.216 11.874 22.874 1.00 52.94 182 GLY A C 1
ATOM 1423 O O . GLY A 1 182 ? -5.928 12.596 23.562 1.00 52.94 182 GLY A O 1
ATOM 1424 N N . LYS A 1 183 ? -5.618 11.348 21.711 1.00 60.44 183 LYS A N 1
ATOM 1425 C CA . LYS A 1 183 ? -7.031 11.238 21.295 1.00 60.44 183 LYS A CA 1
ATOM 1426 C C . LYS A 1 183 ? -7.455 9.817 20.890 1.00 60.44 183 LYS A C 1
ATOM 1428 O O . LYS A 1 183 ? -8.633 9.572 20.696 1.00 60.44 183 LYS A O 1
ATOM 1433 N N . LEU A 1 184 ? -6.517 8.873 20.752 1.00 70.88 184 LEU A N 1
ATOM 1434 C CA . LEU A 1 184 ? -6.790 7.503 20.300 1.00 70.88 184 LEU A CA 1
ATOM 1435 C C . LEU A 1 184 ? -6.087 6.500 21.218 1.00 70.88 184 LEU A C 1
ATOM 1437 O O . LEU A 1 184 ? -4.903 6.688 21.509 1.00 70.88 184 LEU A O 1
ATOM 1441 N N . SER A 1 185 ? -6.759 5.418 21.619 1.00 76.06 185 SER A N 1
ATOM 1442 C CA . SER A 1 185 ? -6.127 4.362 22.426 1.00 76.06 185 SER A CA 1
ATOM 1443 C C . SER A 1 185 ? -4.948 3.722 21.678 1.00 76.06 185 SER A C 1
ATOM 1445 O O . SER A 1 185 ? -5.004 3.525 20.461 1.00 76.06 185 SER A O 1
ATOM 1447 N N . ARG A 1 186 ? -3.874 3.344 22.391 1.00 77.50 186 ARG A N 1
ATOM 1448 C CA . ARG A 1 186 ? -2.697 2.685 21.776 1.00 77.50 186 ARG A CA 1
ATOM 1449 C C . ARG A 1 186 ? -3.087 1.440 20.976 1.00 77.50 186 ARG A C 1
ATOM 1451 O O . ARG A 1 186 ? -2.560 1.200 19.896 1.00 77.50 186 ARG A O 1
ATOM 1458 N N . LYS A 1 187 ? -4.077 0.692 21.465 1.00 79.50 187 LYS A N 1
ATOM 1459 C CA . LYS A 1 187 ? -4.665 -0.466 20.782 1.00 79.50 187 LYS A CA 1
ATOM 1460 C C . LYS A 1 187 ? -5.199 -0.104 19.393 1.00 79.50 187 LYS A C 1
ATOM 1462 O O . LYS A 1 187 ? -4.840 -0.765 18.423 1.00 79.50 187 LYS A O 1
ATOM 1467 N N . MET A 1 188 ? -6.006 0.950 19.272 1.00 79.50 188 MET A N 1
ATOM 1468 C CA . MET A 1 188 ? -6.519 1.415 17.976 1.00 79.50 188 MET A CA 1
ATOM 1469 C C . MET A 1 188 ? -5.385 1.892 17.057 1.00 79.50 188 MET A C 1
ATOM 1471 O O . MET A 1 188 ? -5.370 1.556 15.875 1.00 79.50 188 MET A O 1
ATOM 1475 N N . GLN A 1 189 ? -4.389 2.599 17.600 1.00 81.31 189 GLN A N 1
ATOM 1476 C CA . GLN A 1 189 ? -3.229 3.068 16.830 1.00 81.31 189 GLN A CA 1
ATOM 1477 C C . GLN A 1 189 ? -2.426 1.907 16.222 1.00 81.31 189 GLN A C 1
ATOM 1479 O O . GLN A 1 189 ? -2.081 1.937 15.036 1.00 81.31 189 GLN A O 1
ATOM 1484 N N . TYR A 1 190 ? -2.167 0.852 17.001 1.00 84.50 190 TYR A N 1
ATOM 1485 C CA . TYR A 1 190 ? -1.465 -0.335 16.511 1.00 84.50 190 TYR A CA 1
ATOM 1486 C C . TYR A 1 190 ? -2.284 -1.102 15.474 1.00 84.50 190 TYR A C 1
ATOM 1488 O O . TYR A 1 190 ? -1.734 -1.519 14.456 1.00 84.50 190 TYR A O 1
ATOM 1496 N N . ARG A 1 191 ? -3.606 -1.211 15.659 1.00 86.31 191 ARG A N 1
ATOM 1497 C CA . ARG A 1 191 ? -4.499 -1.831 14.667 1.00 86.31 191 ARG A CA 1
ATOM 1498 C C . ARG A 1 191 ? -4.453 -1.117 13.314 1.00 86.31 191 ARG A C 1
ATOM 1500 O O . ARG A 1 191 ? -4.349 -1.786 12.288 1.00 86.31 191 ARG A O 1
ATOM 1507 N N . LEU A 1 192 ? -4.473 0.217 13.312 1.00 84.44 192 LEU A N 1
ATOM 1508 C CA . LEU A 1 192 ? -4.348 1.024 12.092 1.00 84.44 192 LEU A CA 1
ATOM 1509 C C . LEU A 1 192 ? -2.953 0.901 11.459 1.00 84.44 192 LEU A C 1
ATOM 1511 O O . LEU A 1 192 ? -2.827 0.818 10.238 1.00 84.44 192 LEU A O 1
ATOM 1515 N N . THR A 1 193 ? -1.905 0.829 12.283 1.00 87.88 193 THR A N 1
ATOM 1516 C CA . THR A 1 193 ? -0.528 0.613 11.810 1.00 87.88 193 THR A CA 1
ATOM 1517 C C . THR A 1 193 ? -0.369 -0.758 11.138 1.00 87.88 193 THR A C 1
ATOM 1519 O O . THR A 1 193 ? 0.222 -0.833 10.063 1.00 87.88 193 THR A O 1
ATOM 1522 N N . ILE A 1 194 ? -0.954 -1.830 11.698 1.00 89.38 194 ILE A N 1
ATOM 1523 C CA . ILE A 1 194 ? -0.979 -3.174 11.078 1.00 89.38 194 ILE A CA 1
ATOM 1524 C C . ILE A 1 194 ? -1.638 -3.130 9.699 1.00 89.38 194 ILE A C 1
ATOM 1526 O O . ILE A 1 194 ? -1.117 -3.719 8.755 1.00 89.38 194 ILE A O 1
ATOM 1530 N N . ALA A 1 195 ? -2.754 -2.410 9.558 1.00 87.31 195 ALA A N 1
ATOM 1531 C CA . ALA A 1 195 ? -3.421 -2.265 8.267 1.00 87.31 195 ALA A CA 1
ATOM 1532 C C . ALA A 1 195 ? -2.524 -1.577 7.223 1.00 87.31 195 ALA A C 1
ATOM 1534 O O . ALA A 1 195 ? -2.554 -1.948 6.051 1.00 87.31 195 ALA A O 1
ATOM 1535 N N . GLY A 1 196 ? -1.708 -0.608 7.650 1.00 86.75 196 GLY A N 1
ATOM 1536 C CA . GLY A 1 196 ? -0.685 0.031 6.820 1.00 86.75 196 GLY A CA 1
ATOM 1537 C C . GLY A 1 196 ? 0.423 -0.922 6.389 1.00 86.75 196 GLY A C 1
ATOM 1538 O O . GLY A 1 196 ? 0.718 -1.022 5.200 1.00 86.75 196 GLY A O 1
ATOM 1539 N N . LEU A 1 197 ? 0.977 -1.667 7.351 1.00 92.31 197 LEU A N 1
ATOM 1540 C CA . LEU A 1 197 ? 2.011 -2.674 7.102 1.00 92.31 197 LEU A CA 1
ATOM 1541 C C . LEU A 1 197 ? 1.538 -3.726 6.088 1.00 92.31 197 LEU A C 1
ATOM 1543 O O . LEU A 1 197 ? 2.196 -4.001 5.088 1.00 92.31 197 LEU A O 1
ATOM 1547 N N . CYS A 1 198 ? 0.350 -4.288 6.327 1.00 92.44 198 CYS A N 1
ATOM 1548 C CA . CYS A 1 198 ? -0.225 -5.320 5.472 1.00 92.44 198 CYS A CA 1
ATOM 1549 C C . CYS A 1 198 ? -0.596 -4.780 4.091 1.00 92.44 198 CYS A C 1
ATOM 1551 O O . CYS A 1 198 ? -0.410 -5.479 3.097 1.00 92.44 198 CYS A O 1
ATOM 1553 N N . GLN A 1 199 ? -1.101 -3.546 3.999 1.00 89.56 199 GLN A N 1
ATOM 1554 C CA . GLN A 1 199 ? -1.389 -2.940 2.706 1.00 89.56 199 GLN A CA 1
ATOM 1555 C C . GLN A 1 199 ? -0.128 -2.868 1.852 1.00 89.56 199 GLN A C 1
ATOM 1557 O O . GLN A 1 199 ? -0.132 -3.449 0.773 1.00 89.56 199 GLN A O 1
ATOM 1562 N N . ASP A 1 200 ? 0.925 -2.196 2.317 1.00 88.69 200 ASP A N 1
ATOM 1563 C CA . ASP A 1 200 ? 2.118 -1.981 1.494 1.00 88.69 200 ASP A CA 1
ATOM 1564 C C . ASP A 1 200 ? 2.861 -3.291 1.221 1.00 88.69 200 ASP A C 1
ATOM 1566 O O . ASP A 1 200 ? 3.435 -3.458 0.145 1.00 88.69 200 ASP A O 1
ATOM 1570 N N . PHE A 1 201 ? 2.770 -4.271 2.125 1.00 91.81 201 PHE A N 1
ATOM 1571 C CA . PHE A 1 201 ? 3.227 -5.630 1.853 1.00 91.81 201 PHE A CA 1
ATOM 1572 C C . PHE A 1 201 ? 2.453 -6.261 0.679 1.00 91.81 201 PHE A C 1
ATOM 1574 O O . PHE A 1 201 ? 3.044 -6.753 -0.287 1.00 91.81 201 PHE A O 1
ATOM 1581 N N . THR A 1 202 ? 1.117 -6.207 0.718 1.00 89.75 202 THR A N 1
ATOM 1582 C CA . THR A 1 202 ? 0.271 -6.766 -0.350 1.00 89.75 202 THR A CA 1
ATOM 1583 C C . THR A 1 202 ? 0.307 -5.972 -1.651 1.00 89.75 202 THR A C 1
ATOM 1585 O O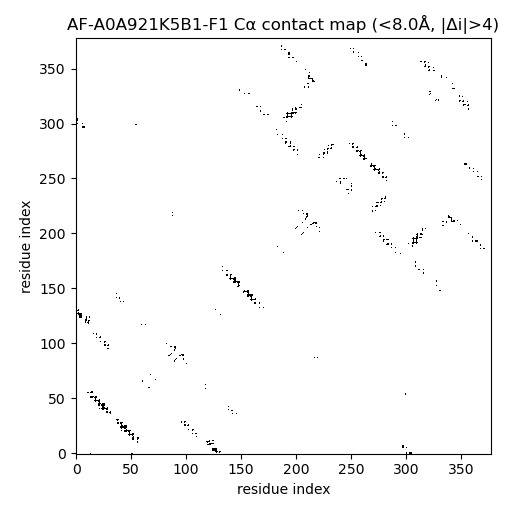 . THR A 1 202 ? -0.006 -6.540 -2.684 1.00 89.75 202 THR A O 1
ATOM 1588 N N . THR A 1 203 ? 0.665 -4.686 -1.648 1.00 85.25 203 THR A N 1
ATOM 1589 C CA . THR A 1 203 ? 0.682 -3.870 -2.871 1.00 85.25 203 THR A CA 1
ATOM 1590 C C . THR A 1 203 ? 2.091 -3.638 -3.388 1.00 85.25 203 THR A C 1
ATOM 1592 O O . THR A 1 203 ? 2.390 -4.036 -4.504 1.00 85.25 203 THR A O 1
ATOM 1595 N N . ILE A 1 204 ? 2.975 -3.031 -2.596 1.00 84.62 204 ILE A N 1
ATOM 1596 C CA . ILE A 1 204 ? 4.304 -2.593 -3.050 1.00 84.62 204 ILE A CA 1
ATOM 1597 C C . ILE A 1 204 ? 5.275 -3.767 -3.070 1.00 84.62 204 ILE A C 1
ATOM 1599 O O . ILE A 1 204 ? 5.862 -4.060 -4.109 1.00 84.62 204 ILE A O 1
ATOM 1603 N N . PHE A 1 205 ? 5.420 -4.473 -1.945 1.00 87.19 205 PHE A N 1
ATOM 1604 C CA . PHE A 1 205 ? 6.317 -5.628 -1.897 1.00 87.19 205 PHE A CA 1
ATOM 1605 C C . PHE A 1 205 ? 5.857 -6.710 -2.875 1.00 87.19 205 PHE A C 1
ATOM 1607 O O . PHE A 1 205 ? 6.666 -7.225 -3.638 1.00 87.19 205 PHE A O 1
ATOM 1614 N N . SER A 1 206 ? 4.555 -7.001 -2.910 1.00 86.69 206 SER A N 1
ATOM 1615 C CA . SER A 1 206 ? 4.010 -7.986 -3.846 1.00 86.69 206 SER A CA 1
ATOM 1616 C C . SER A 1 206 ? 4.158 -7.557 -5.305 1.00 86.69 206 SER A C 1
ATOM 1618 O O . SER A 1 206 ? 4.436 -8.412 -6.138 1.00 86.69 206 SER A O 1
ATOM 1620 N N . ALA A 1 207 ? 4.053 -6.261 -5.631 1.00 81.00 207 ALA A N 1
ATOM 1621 C CA . ALA A 1 207 ? 4.356 -5.772 -6.977 1.00 81.00 207 ALA A CA 1
ATOM 1622 C C . ALA A 1 207 ? 5.796 -6.096 -7.375 1.00 81.00 207 ALA A C 1
ATOM 1624 O O . ALA A 1 207 ? 6.011 -6.679 -8.433 1.00 81.00 207 ALA A O 1
ATOM 1625 N N . VAL A 1 208 ? 6.768 -5.777 -6.516 1.00 79.81 208 VAL A N 1
ATOM 1626 C CA . VAL A 1 208 ? 8.186 -6.075 -6.765 1.00 79.81 208 VAL A CA 1
ATOM 1627 C C . VAL A 1 208 ? 8.410 -7.586 -6.845 1.00 79.81 208 VAL A C 1
ATOM 1629 O O . VAL A 1 208 ? 9.008 -8.072 -7.799 1.00 79.81 208 VAL A O 1
ATOM 1632 N N . TYR A 1 209 ? 7.881 -8.347 -5.888 1.00 82.31 209 TYR A N 1
ATOM 1633 C CA . TYR A 1 209 ? 8.063 -9.794 -5.795 1.00 82.31 209 TYR A CA 1
ATOM 1634 C C . TYR A 1 209 ? 7.472 -10.540 -6.996 1.00 82.31 209 TYR A C 1
ATOM 1636 O O . TYR A 1 209 ? 8.149 -11.363 -7.613 1.00 82.31 209 TYR A O 1
ATOM 1644 N N . ILE A 1 210 ? 6.222 -10.226 -7.353 1.00 80.38 210 ILE A N 1
ATOM 1645 C CA . ILE A 1 210 ? 5.529 -10.827 -8.495 1.00 80.38 210 ILE A CA 1
ATOM 1646 C C . ILE A 1 210 ? 6.211 -10.418 -9.790 1.00 80.38 210 ILE A C 1
ATOM 1648 O O . ILE A 1 210 ? 6.494 -11.286 -10.613 1.00 80.38 210 ILE A O 1
ATOM 1652 N N . SER A 1 211 ? 6.517 -9.127 -9.947 1.00 73.12 211 SER A N 1
ATOM 1653 C CA . SER A 1 211 ? 7.193 -8.640 -11.147 1.00 73.12 211 SER A CA 1
ATOM 1654 C C . SER A 1 211 ? 8.511 -9.364 -11.334 1.00 73.12 211 SER A C 1
ATOM 1656 O O . SER A 1 211 ? 8.712 -9.900 -12.407 1.00 73.12 211 SER A O 1
ATOM 1658 N N . VAL A 1 212 ? 9.344 -9.490 -10.294 1.00 74.06 212 VAL A N 1
ATOM 1659 C CA . VAL A 1 212 ? 10.666 -10.125 -10.393 1.00 74.06 212 VAL A CA 1
ATOM 1660 C C . VAL A 1 212 ? 10.590 -11.632 -10.656 1.00 74.06 212 VAL A C 1
ATOM 1662 O O . VAL A 1 212 ? 11.315 -12.124 -11.525 1.00 74.06 212 VAL A O 1
ATOM 1665 N N . LEU A 1 213 ? 9.737 -12.368 -9.934 1.00 75.56 213 LEU A N 1
ATOM 1666 C CA . LEU A 1 213 ? 9.738 -13.840 -9.943 1.00 75.56 213 LEU A CA 1
ATOM 1667 C C . LEU A 1 213 ? 8.745 -14.476 -10.917 1.00 75.56 213 LEU A C 1
ATOM 1669 O O . LEU A 1 213 ? 9.014 -15.556 -11.433 1.00 75.56 213 LEU A O 1
ATOM 1673 N N . PHE A 1 214 ? 7.603 -13.836 -11.150 1.00 72.56 214 PHE A N 1
ATOM 1674 C CA . PHE A 1 214 ? 6.522 -14.364 -11.985 1.00 72.56 214 PHE A CA 1
ATOM 1675 C C . PHE A 1 214 ? 6.337 -13.545 -13.271 1.00 72.56 214 PHE A C 1
ATOM 1677 O O . PHE A 1 214 ? 5.615 -13.977 -14.166 1.00 72.56 214 PHE A O 1
ATOM 1684 N N . GLY A 1 215 ? 6.983 -12.383 -13.386 1.00 69.44 215 GLY A N 1
ATOM 1685 C CA . GLY A 1 215 ? 6.844 -11.462 -14.507 1.00 69.44 215 GLY A CA 1
ATOM 1686 C C . GLY A 1 215 ? 5.705 -10.459 -14.314 1.00 69.44 215 GLY A C 1
ATOM 1687 O O . GLY A 1 215 ? 4.678 -10.750 -13.697 1.00 69.44 215 GLY A O 1
ATOM 1688 N N . ALA A 1 216 ? 5.867 -9.268 -14.898 1.00 66.62 216 ALA A N 1
ATOM 1689 C CA . ALA A 1 216 ? 4.942 -8.142 -14.738 1.00 66.62 216 ALA A CA 1
ATOM 1690 C C . ALA A 1 216 ? 3.486 -8.465 -15.136 1.00 66.62 216 ALA A C 1
ATOM 1692 O O . ALA A 1 216 ? 2.556 -7.960 -14.517 1.00 66.62 216 ALA A O 1
ATOM 1693 N N . LYS A 1 217 ? 3.257 -9.374 -16.097 1.00 68.31 217 LYS A N 1
ATOM 1694 C CA . LYS A 1 217 ? 1.900 -9.808 -16.484 1.00 68.31 217 LYS A CA 1
ATOM 1695 C C . LYS A 1 217 ? 1.153 -10.529 -15.358 1.00 68.31 217 LYS A C 1
ATOM 1697 O O . LYS A 1 217 ? -0.068 -10.481 -15.299 1.00 68.31 217 LYS A O 1
ATOM 1702 N N . ASN A 1 218 ? 1.854 -11.179 -14.432 1.00 74.06 218 ASN A N 1
ATOM 1703 C CA . ASN A 1 218 ? 1.200 -11.842 -13.305 1.00 74.06 218 ASN A CA 1
ATOM 1704 C C . ASN A 1 218 ? 0.797 -10.866 -12.192 1.00 74.06 218 ASN A C 1
ATOM 1706 O O . ASN A 1 218 ? 0.038 -11.239 -11.300 1.00 74.06 218 ASN A O 1
ATOM 1710 N N . TYR A 1 219 ? 1.229 -9.603 -12.265 1.00 73.00 219 TYR A N 1
ATOM 1711 C CA . TYR A 1 219 ? 0.803 -8.562 -11.334 1.00 73.00 219 TYR A CA 1
ATOM 1712 C C . TYR A 1 219 ? -0.712 -8.314 -11.388 1.00 73.00 219 TYR A C 1
ATOM 1714 O O . TYR A 1 219 ? -1.321 -8.006 -10.367 1.00 73.00 219 TYR A O 1
ATOM 1722 N N . TYR A 1 220 ? -1.361 -8.535 -12.536 1.00 73.62 220 TYR A N 1
ATOM 1723 C CA . TYR A 1 220 ? -2.810 -8.355 -12.673 1.00 73.62 220 TYR A CA 1
ATOM 1724 C C . TYR A 1 220 ? -3.629 -9.272 -11.756 1.00 73.62 220 TYR A C 1
ATOM 1726 O O . TYR A 1 220 ? -4.669 -8.858 -11.239 1.00 73.62 220 TYR A O 1
ATOM 1734 N N . TRP A 1 221 ? -3.129 -10.479 -11.468 1.00 77.56 221 TRP A N 1
ATOM 1735 C CA . TRP A 1 221 ? -3.761 -11.389 -10.511 1.00 77.56 221 TRP A CA 1
ATOM 1736 C C . TRP A 1 221 ? -3.858 -10.787 -9.111 1.00 77.56 221 TRP A C 1
ATOM 1738 O O . TRP A 1 221 ? -4.822 -11.061 -8.398 1.00 77.56 221 TRP A O 1
ATOM 1748 N N . LEU A 1 222 ? -2.927 -9.904 -8.737 1.00 81.19 222 LEU A N 1
ATOM 1749 C CA . LEU A 1 222 ? -2.984 -9.181 -7.471 1.00 81.19 222 LEU A CA 1
ATOM 1750 C C . LEU A 1 222 ? -4.243 -8.309 -7.373 1.00 81.19 222 LEU A C 1
ATOM 1752 O O . LEU A 1 222 ? -4.930 -8.328 -6.353 1.00 81.19 222 LEU A O 1
ATOM 1756 N N . PHE A 1 223 ? -4.583 -7.578 -8.438 1.00 76.81 223 PHE A N 1
ATOM 1757 C CA . PHE A 1 223 ? -5.789 -6.749 -8.471 1.00 76.81 223 PHE A CA 1
ATOM 1758 C C . PHE A 1 223 ? -7.062 -7.591 -8.421 1.00 76.81 223 PHE A C 1
ATOM 1760 O O . PHE A 1 223 ? -7.979 -7.262 -7.668 1.00 76.81 223 PHE A O 1
ATOM 1767 N N . VAL A 1 224 ? -7.101 -8.701 -9.165 1.00 80.56 224 VAL A N 1
ATOM 1768 C CA . VAL A 1 224 ? -8.229 -9.646 -9.143 1.00 80.56 224 VAL A CA 1
ATOM 1769 C C . VAL A 1 224 ? -8.447 -10.187 -7.728 1.00 80.56 224 VAL A C 1
ATOM 1771 O O . VAL A 1 224 ? -9.556 -10.130 -7.202 1.00 80.56 224 VAL A O 1
ATOM 1774 N N . ILE A 1 225 ? -7.378 -10.628 -7.064 1.00 84.31 225 ILE A N 1
ATOM 1775 C CA . ILE A 1 225 ? -7.407 -11.117 -5.679 1.00 84.31 225 ILE A CA 1
ATOM 1776 C C . ILE A 1 225 ? -7.909 -10.044 -4.715 1.00 84.31 225 ILE A C 1
ATOM 1778 O O . ILE A 1 225 ? -8.757 -10.321 -3.867 1.00 84.31 225 ILE A O 1
ATOM 1782 N N . ILE A 1 226 ? -7.422 -8.809 -4.855 1.00 79.81 226 ILE A N 1
ATOM 1783 C CA . ILE A 1 226 ? -7.848 -7.678 -4.028 1.00 79.81 226 ILE A CA 1
ATOM 1784 C C . ILE A 1 226 ? -9.346 -7.385 -4.196 1.00 79.81 226 ILE A C 1
ATOM 1786 O O . ILE A 1 226 ? -10.033 -7.086 -3.209 1.00 79.81 226 ILE A O 1
ATOM 1790 N N . LEU A 1 227 ? -9.857 -7.477 -5.424 1.00 80.12 227 LEU A N 1
ATOM 1791 C CA . LEU A 1 227 ? -11.271 -7.278 -5.724 1.00 80.12 227 LEU A CA 1
ATOM 1792 C C . LEU A 1 227 ? -12.125 -8.386 -5.110 1.00 80.12 227 LEU A C 1
ATOM 1794 O O . LEU A 1 227 ? -13.042 -8.088 -4.347 1.00 80.12 227 LEU A O 1
ATOM 1798 N N . ILE A 1 228 ? -11.781 -9.653 -5.351 1.00 82.19 228 ILE A N 1
ATOM 1799 C CA . ILE A 1 228 ? -12.513 -10.809 -4.810 1.00 82.19 228 ILE A CA 1
ATOM 1800 C C . ILE A 1 228 ? -12.521 -10.782 -3.272 1.00 82.19 228 ILE A C 1
ATOM 1802 O O . ILE A 1 228 ? -13.571 -10.957 -2.648 1.00 82.19 228 ILE A O 1
ATOM 1806 N N . ALA A 1 229 ? -11.378 -10.482 -2.645 1.00 84.19 229 ALA A N 1
ATOM 1807 C CA . ALA A 1 229 ? -11.260 -10.359 -1.191 1.00 84.19 229 ALA A CA 1
ATOM 1808 C C . ALA A 1 229 ? -12.249 -9.339 -0.601 1.00 84.19 229 ALA A C 1
ATOM 1810 O O . ALA A 1 229 ? -12.766 -9.533 0.501 1.00 84.19 229 ALA A O 1
ATOM 1811 N N . SER A 1 230 ? -12.552 -8.266 -1.339 1.00 78.12 230 SER A N 1
ATOM 1812 C CA . SER A 1 230 ? -13.459 -7.210 -0.879 1.00 78.12 230 SER A CA 1
ATOM 1813 C C . SER A 1 230 ? -14.912 -7.687 -0.742 1.00 78.12 230 SER A C 1
ATOM 1815 O O . SER A 1 230 ? -15.618 -7.176 0.129 1.00 78.12 230 SER A O 1
ATOM 1817 N N . PHE A 1 231 ? -15.330 -8.691 -1.523 1.00 79.31 231 PHE A N 1
ATOM 1818 C CA . PHE A 1 231 ? -16.667 -9.296 -1.451 1.00 79.31 231 PHE A CA 1
ATOM 1819 C C . PHE A 1 231 ? -16.757 -10.420 -0.412 1.00 79.31 231 PHE A C 1
ATOM 1821 O O . PHE A 1 231 ? -17.751 -10.528 0.303 1.00 79.31 231 PHE A O 1
ATOM 1828 N N . ILE A 1 232 ? -15.709 -11.241 -0.292 1.00 84.56 232 ILE A N 1
ATOM 1829 C CA . ILE A 1 232 ? -15.729 -12.463 0.534 1.00 84.56 232 ILE A CA 1
ATOM 1830 C C . ILE A 1 232 ? -15.526 -12.172 2.028 1.00 84.56 232 ILE A C 1
ATOM 1832 O O . ILE A 1 232 ? -15.969 -12.946 2.877 1.00 84.56 232 ILE A O 1
ATOM 1836 N N . LYS A 1 233 ? -14.899 -11.042 2.375 1.00 85.75 233 LYS A N 1
ATOM 1837 C CA . LYS A 1 233 ? -14.436 -10.773 3.743 1.00 85.75 233 LYS A CA 1
ATOM 1838 C C . LYS A 1 233 ? -15.499 -10.927 4.846 1.00 85.75 233 LYS A C 1
ATOM 1840 O O . LYS A 1 233 ? -15.238 -11.591 5.843 1.00 85.75 233 LYS A O 1
ATOM 1845 N N . ARG A 1 234 ? -16.693 -10.337 4.691 1.00 85.38 234 ARG A N 1
ATOM 1846 C CA . ARG A 1 234 ? -17.745 -10.359 5.730 1.00 85.38 234 ARG A CA 1
ATOM 1847 C C . ARG A 1 234 ? -18.420 -11.732 5.858 1.00 85.38 234 ARG A C 1
ATOM 1849 O O . ARG A 1 234 ? -18.524 -12.206 6.988 1.00 85.38 234 ARG A O 1
ATOM 1856 N N . PRO A 1 235 ? -18.832 -12.390 4.754 1.00 86.88 235 PRO A N 1
ATOM 1857 C CA . PRO A 1 235 ? -19.312 -13.769 4.810 1.00 86.88 235 PRO A CA 1
ATOM 1858 C C . PRO A 1 235 ? -18.322 -14.714 5.497 1.00 86.88 235 PRO A C 1
ATOM 1860 O O . PRO A 1 235 ? -18.717 -15.455 6.391 1.00 86.88 235 PRO A O 1
ATOM 1863 N N . LEU A 1 236 ? -17.033 -14.623 5.150 1.00 87.81 236 LEU A N 1
ATOM 1864 C CA . LEU A 1 236 ? -16.002 -15.482 5.730 1.00 87.81 236 LEU A CA 1
ATOM 1865 C C . LEU A 1 236 ? -15.862 -15.284 7.245 1.00 87.81 236 LEU A C 1
ATOM 1867 O O . LEU A 1 236 ? -15.794 -16.266 7.980 1.00 87.81 236 LEU A O 1
ATOM 1871 N N . LEU A 1 237 ? -15.839 -14.033 7.722 1.00 88.12 237 LEU A N 1
ATOM 1872 C CA . LEU A 1 237 ? -15.741 -13.750 9.158 1.00 88.12 237 LEU A CA 1
ATOM 1873 C C . LEU A 1 237 ? -16.941 -14.310 9.928 1.00 88.12 237 LEU A C 1
ATOM 1875 O O . LEU A 1 237 ? -16.754 -14.889 10.995 1.00 88.12 237 LEU A O 1
ATOM 1879 N N . LYS A 1 238 ? -18.154 -14.179 9.373 1.00 88.06 238 LYS A N 1
ATOM 1880 C CA . LYS A 1 238 ? -19.369 -14.727 9.986 1.00 88.06 238 LYS A CA 1
ATOM 1881 C C . LYS A 1 238 ? -19.255 -16.240 10.166 1.00 88.06 238 LYS A C 1
ATOM 1883 O O . LYS A 1 238 ? -19.455 -16.727 11.272 1.00 88.06 238 LYS A O 1
ATOM 1888 N N . THR A 1 239 ? -18.864 -16.955 9.112 1.00 88.88 239 THR A N 1
ATOM 1889 C CA . THR A 1 239 ? -18.658 -18.406 9.181 1.00 88.88 239 THR A CA 1
ATOM 1890 C C . THR A 1 239 ? -17.582 -18.762 10.204 1.00 88.88 239 THR A C 1
ATOM 1892 O O . THR A 1 239 ? -17.813 -19.605 11.057 1.00 88.88 239 THR A O 1
ATOM 1895 N N . LEU A 1 240 ? -16.423 -18.098 10.194 1.00 89.25 240 LEU A N 1
ATOM 1896 C CA . LEU A 1 240 ? -15.345 -18.397 11.146 1.00 89.25 240 LEU A CA 1
ATOM 1897 C C . LEU A 1 240 ? -15.761 -18.185 12.606 1.00 89.25 240 LEU A C 1
ATOM 1899 O O . LEU A 1 240 ? -15.373 -18.972 13.464 1.00 89.25 240 LEU A O 1
ATOM 1903 N N . ARG A 1 241 ? -16.566 -17.157 12.885 1.00 86.62 241 ARG A N 1
ATOM 1904 C CA . ARG A 1 241 ? -17.076 -16.862 14.228 1.00 86.62 241 ARG A CA 1
ATOM 1905 C C . ARG A 1 241 ? -18.043 -17.925 14.751 1.00 86.62 241 ARG A C 1
ATOM 1907 O O . ARG A 1 241 ? -18.094 -18.146 15.954 1.00 86.62 241 ARG A O 1
ATOM 1914 N N . GLU A 1 242 ? -18.789 -18.589 13.870 1.00 89.12 242 GLU A N 1
ATOM 1915 C CA . GLU A 1 242 ? -19.677 -19.697 14.253 1.00 89.12 242 GLU A CA 1
ATOM 1916 C C . GLU A 1 242 ? -18.886 -20.929 14.732 1.00 89.12 242 GLU A C 1
ATOM 1918 O O . GLU A 1 242 ? -19.378 -21.681 15.569 1.00 89.12 242 GLU A O 1
ATOM 1923 N N . TYR A 1 243 ? -17.646 -21.108 14.258 1.00 88.81 243 TYR A N 1
ATOM 1924 C CA . TYR A 1 243 ? -16.811 -22.273 14.581 1.00 88.81 243 TYR A CA 1
ATOM 1925 C C . TYR A 1 243 ? -15.682 -21.998 15.583 1.00 88.81 243 TYR A C 1
ATOM 1927 O O . TYR A 1 243 ? -15.142 -22.942 16.160 1.00 88.81 243 TYR A O 1
ATOM 1935 N N . LEU A 1 244 ? -15.282 -20.740 15.786 1.00 89.00 244 LEU A N 1
ATOM 1936 C CA . LEU A 1 244 ? -14.128 -20.383 16.614 1.00 89.00 244 LEU A CA 1
ATOM 1937 C C . LEU A 1 244 ? -14.543 -19.602 17.872 1.00 89.00 244 LEU A C 1
ATOM 1939 O O . LEU A 1 244 ? -15.158 -18.544 17.751 1.00 89.00 244 LEU A O 1
ATOM 1943 N N . PRO A 1 245 ? -14.122 -20.025 19.081 1.00 85.56 245 PRO A N 1
ATOM 1944 C CA . PRO A 1 245 ? -14.452 -19.354 20.342 1.00 85.56 245 PRO A CA 1
ATOM 1945 C C . PRO A 1 245 ? -13.535 -18.145 20.628 1.00 85.56 245 PRO A C 1
ATOM 1947 O O . PRO A 1 245 ? -13.120 -17.917 21.765 1.00 85.56 245 PRO A O 1
ATOM 1950 N N . PHE A 1 246 ? -13.158 -17.387 19.597 1.00 86.38 246 PHE A N 1
ATOM 1951 C CA . PHE A 1 246 ? -12.245 -16.245 19.698 1.00 86.38 246 PHE A CA 1
ATOM 1952 C C . PHE A 1 246 ? -12.948 -14.939 19.318 1.00 86.38 246 PHE A C 1
ATOM 1954 O O . PHE A 1 246 ? -13.892 -14.939 18.535 1.00 86.38 246 PHE A O 1
ATOM 1961 N N . ASP A 1 247 ? -12.473 -13.811 19.855 1.00 86.69 247 ASP A N 1
ATOM 1962 C CA . ASP A 1 247 ? -12.950 -12.491 19.439 1.00 86.69 247 ASP A CA 1
ATOM 1963 C C . ASP A 1 247 ? -12.529 -12.174 17.996 1.00 86.69 247 ASP A C 1
ATOM 1965 O O . ASP A 1 247 ? -11.472 -12.618 17.534 1.00 86.69 247 ASP A O 1
ATOM 1969 N N . ASP A 1 248 ? -13.330 -11.356 17.304 1.00 87.12 248 ASP A N 1
ATOM 1970 C CA . ASP A 1 248 ? -13.147 -11.029 15.881 1.00 87.12 248 ASP A CA 1
ATOM 1971 C C . ASP A 1 248 ? -11.721 -10.536 15.580 1.00 87.12 248 ASP A C 1
ATOM 1973 O O . ASP A 1 248 ? -11.106 -10.947 14.596 1.00 87.12 248 ASP A O 1
ATOM 1977 N N . PHE A 1 249 ? -11.135 -9.736 16.476 1.00 87.38 249 PHE A N 1
ATOM 1978 C CA . PHE A 1 249 ? -9.765 -9.249 16.322 1.00 87.38 249 PHE A CA 1
ATOM 1979 C C . PHE A 1 249 ? -8.712 -10.364 16.399 1.00 87.38 249 PHE A C 1
ATOM 1981 O O . PHE A 1 249 ? -7.723 -10.329 15.660 1.00 87.38 249 PHE A O 1
ATOM 1988 N N . THR A 1 250 ? -8.900 -11.349 17.278 1.00 90.19 250 THR A N 1
ATOM 1989 C CA . THR A 1 250 ? -8.002 -12.506 17.378 1.00 90.19 250 THR A CA 1
ATOM 1990 C C . THR A 1 250 ? -8.093 -13.371 16.125 1.00 90.19 250 THR A C 1
ATOM 1992 O O . THR A 1 250 ? -7.051 -13.741 15.584 1.00 90.19 250 THR A O 1
ATOM 1995 N N . ILE A 1 251 ? -9.304 -13.630 15.614 1.00 90.69 251 ILE A N 1
ATOM 1996 C CA . ILE A 1 251 ? -9.511 -14.373 14.358 1.00 90.69 251 ILE A CA 1
ATOM 1997 C C . ILE A 1 251 ? -8.819 -13.650 13.197 1.00 90.69 251 ILE A C 1
ATOM 1999 O O . ILE A 1 251 ? -8.042 -14.256 12.459 1.00 90.69 251 ILE A O 1
ATOM 2003 N N . GLN A 1 252 ? -9.042 -12.341 13.067 1.00 92.94 252 GLN A N 1
ATOM 2004 C CA . GLN A 1 252 ? -8.441 -11.525 12.010 1.00 92.94 252 GLN A CA 1
ATOM 2005 C C . GLN A 1 252 ? -6.913 -11.511 12.086 1.00 92.94 252 GLN A C 1
ATOM 2007 O O . GLN A 1 252 ? -6.240 -11.732 11.081 1.00 92.94 252 GLN A O 1
ATOM 2012 N N . SER A 1 253 ? -6.349 -11.311 13.278 1.00 92.81 253 SER A N 1
ATOM 2013 C CA . SER A 1 253 ? -4.896 -11.268 13.464 1.00 92.81 253 SER A CA 1
ATOM 2014 C C . SER A 1 253 ? -4.236 -12.606 13.122 1.00 92.81 253 SER A C 1
ATOM 2016 O O . SER A 1 253 ? -3.208 -12.629 12.447 1.00 92.81 253 SER A O 1
ATOM 2018 N N . TRP A 1 254 ? -4.836 -13.731 13.527 1.00 94.25 254 TRP A N 1
ATOM 2019 C CA . TRP A 1 254 ? -4.347 -15.056 13.136 1.00 94.25 254 TRP A CA 1
ATOM 2020 C C . TRP A 1 254 ? -4.496 -15.316 11.641 1.00 94.25 254 TRP A C 1
ATOM 2022 O O . TRP A 1 254 ? -3.599 -15.901 11.041 1.00 94.25 254 TRP A O 1
ATOM 2032 N N . GLY A 1 255 ? -5.571 -14.828 11.022 1.00 93.81 255 GLY A N 1
ATOM 2033 C CA . GLY A 1 255 ? -5.746 -14.869 9.576 1.00 93.81 255 GLY A CA 1
ATOM 2034 C C . GLY A 1 255 ? -4.653 -14.109 8.813 1.00 93.81 255 GLY A C 1
ATOM 2035 O O . GLY A 1 255 ? -4.147 -14.610 7.808 1.00 93.81 255 GLY A O 1
ATOM 2036 N N . ILE A 1 256 ? -4.222 -12.946 9.319 1.00 94.88 256 ILE A N 1
ATOM 2037 C CA . ILE A 1 256 ? -3.069 -12.200 8.783 1.00 94.88 256 ILE A CA 1
ATOM 2038 C C . ILE A 1 256 ? -1.780 -13.016 8.937 1.00 94.88 256 ILE A C 1
ATOM 2040 O O . ILE A 1 256 ? -1.043 -13.171 7.965 1.00 94.88 256 ILE A O 1
ATOM 2044 N N . VAL A 1 257 ? -1.510 -13.560 10.131 1.00 96.06 257 VAL A N 1
ATOM 2045 C CA . VAL A 1 257 ? -0.306 -14.370 10.398 1.00 96.06 257 VAL A CA 1
ATOM 2046 C C . VAL A 1 257 ? -0.255 -15.596 9.487 1.00 96.06 257 VAL A C 1
ATOM 2048 O O . VAL A 1 257 ? 0.772 -15.846 8.859 1.00 96.06 257 VAL A O 1
ATOM 2051 N N . LEU A 1 258 ? -1.364 -16.326 9.361 1.00 95.69 258 LEU A N 1
ATOM 2052 C CA . LEU A 1 258 ? -1.474 -17.483 8.478 1.00 95.69 258 LEU A CA 1
ATOM 2053 C C . LEU A 1 258 ? -1.211 -17.089 7.022 1.00 95.69 258 LEU A C 1
ATOM 2055 O O . LEU A 1 258 ? -0.411 -17.734 6.347 1.00 95.69 258 LEU A O 1
ATOM 2059 N N . GLY A 1 259 ? -1.831 -16.004 6.554 1.00 94.88 259 GLY A N 1
ATOM 2060 C CA . GLY A 1 259 ? -1.602 -15.489 5.210 1.00 94.88 259 GLY A CA 1
ATOM 2061 C C . GLY A 1 259 ? -0.129 -15.144 4.959 1.00 94.88 259 GLY A C 1
ATOM 2062 O O . GLY A 1 259 ? 0.418 -15.552 3.938 1.00 94.88 259 GLY A O 1
ATOM 2063 N N . LEU A 1 260 ? 0.543 -14.482 5.910 1.00 95.56 260 LEU A N 1
ATOM 2064 C CA . LEU A 1 260 ? 1.974 -14.154 5.827 1.00 95.56 260 LEU A CA 1
ATOM 2065 C C . LEU A 1 260 ? 2.855 -15.405 5.748 1.00 95.56 260 LEU A C 1
ATOM 2067 O O . LEU A 1 260 ? 3.734 -15.467 4.891 1.00 95.56 260 LEU A O 1
ATOM 2071 N N . VAL A 1 261 ? 2.594 -16.420 6.574 1.00 95.75 261 VAL A N 1
ATOM 2072 C CA . VAL A 1 261 ? 3.326 -17.697 6.525 1.00 95.75 261 VAL A CA 1
ATOM 2073 C C . VAL A 1 261 ? 3.123 -18.390 5.178 1.00 95.75 261 VAL A C 1
ATOM 2075 O O . VAL A 1 261 ? 4.092 -18.834 4.567 1.00 95.75 261 VAL A O 1
ATOM 2078 N N . ILE A 1 262 ? 1.890 -18.419 4.666 1.00 94.69 262 ILE A N 1
ATOM 2079 C CA . ILE A 1 262 ? 1.574 -19.003 3.355 1.00 94.69 262 ILE A CA 1
ATOM 2080 C C . ILE A 1 262 ? 2.325 -18.286 2.227 1.00 94.69 262 ILE A C 1
ATOM 2082 O O . ILE A 1 262 ? 2.732 -18.941 1.266 1.00 94.69 262 ILE A O 1
ATOM 2086 N N . THR A 1 263 ? 2.567 -16.970 2.338 1.00 93.19 263 THR A N 1
ATOM 2087 C CA . THR A 1 263 ? 3.347 -16.258 1.312 1.00 93.19 263 THR A CA 1
ATOM 2088 C C . THR A 1 263 ? 4.789 -16.745 1.197 1.00 93.19 263 THR A C 1
ATOM 2090 O O . THR A 1 263 ? 5.348 -16.659 0.110 1.00 93.19 263 THR A O 1
ATOM 2093 N N . LEU A 1 264 ? 5.395 -17.305 2.251 1.00 90.31 264 LEU A N 1
ATOM 2094 C CA . LEU A 1 264 ? 6.770 -17.825 2.184 1.00 90.31 264 LEU A CA 1
ATOM 2095 C C . LEU A 1 264 ? 6.909 -18.992 1.192 1.00 90.31 264 LEU A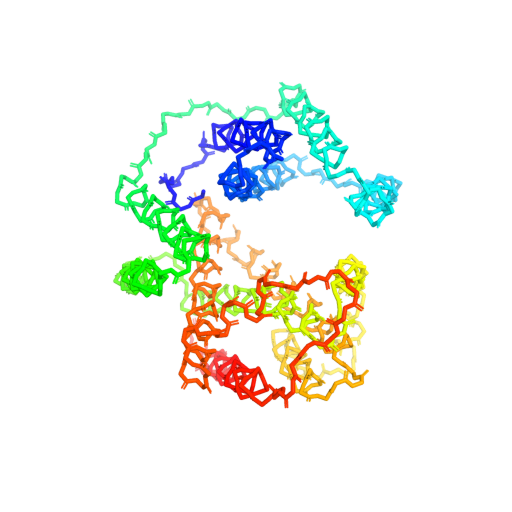 C 1
ATOM 2097 O O . LEU A 1 264 ? 7.999 -19.251 0.680 1.00 90.31 264 LEU A O 1
ATOM 2101 N N . PHE A 1 265 ? 5.803 -19.668 0.880 1.00 88.88 265 PHE A N 1
ATOM 2102 C CA . PHE A 1 265 ? 5.747 -20.747 -0.093 1.00 88.88 265 PHE A CA 1
ATOM 2103 C C . PHE A 1 265 ? 5.282 -20.205 -1.451 1.00 88.88 265 PHE A C 1
ATOM 2105 O O . PHE A 1 265 ? 4.122 -19.834 -1.635 1.00 88.88 265 PHE A O 1
ATOM 2112 N N . ARG A 1 266 ? 6.189 -20.194 -2.439 1.00 82.75 266 ARG A N 1
ATOM 2113 C CA . ARG A 1 266 ? 5.929 -19.640 -3.785 1.00 82.75 266 ARG A CA 1
ATOM 2114 C C . ARG A 1 266 ? 4.634 -20.146 -4.444 1.00 82.75 266 ARG A C 1
ATOM 2116 O O . ARG A 1 266 ? 3.898 -19.300 -4.947 1.00 82.75 266 ARG A O 1
ATOM 2123 N N . PRO A 1 267 ? 4.305 -21.457 -4.440 1.00 84.56 267 PRO A N 1
ATOM 2124 C CA . PRO A 1 267 ? 3.105 -21.957 -5.121 1.00 84.56 267 PRO A CA 1
ATOM 2125 C C . PRO A 1 267 ? 1.800 -21.409 -4.535 1.00 84.56 267 PRO A C 1
ATOM 2127 O O . PRO A 1 267 ? 0.798 -21.303 -5.233 1.00 84.56 267 PRO A O 1
ATOM 2130 N N . THR A 1 268 ? 1.813 -21.038 -3.255 1.00 89.25 268 THR A N 1
ATOM 2131 C CA . THR A 1 268 ? 0.639 -20.562 -2.519 1.00 89.25 268 THR A CA 1
ATOM 2132 C C . THR A 1 268 ? 0.672 -19.057 -2.262 1.00 89.25 268 THR A C 1
ATOM 2134 O O . THR A 1 268 ? -0.180 -18.545 -1.539 1.00 89.25 268 THR A O 1
ATOM 2137 N N . TYR A 1 269 ? 1.615 -18.324 -2.867 1.00 88.94 269 TYR A N 1
ATOM 2138 C CA . TYR A 1 269 ? 1.830 -16.899 -2.606 1.00 88.94 269 TYR A CA 1
ATOM 2139 C C . TYR A 1 269 ? 0.543 -16.076 -2.730 1.00 88.94 269 TYR A C 1
ATOM 2141 O O . TYR A 1 269 ? 0.156 -15.357 -1.810 1.00 88.94 269 TYR A O 1
ATOM 2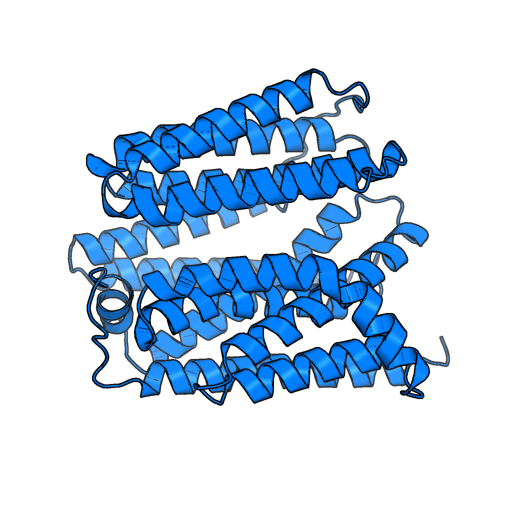149 N N . PHE A 1 270 ? -0.173 -16.250 -3.841 1.00 89.12 270 PHE A N 1
ATOM 2150 C CA . PHE A 1 270 ? -1.428 -15.556 -4.117 1.00 89.12 270 PHE A CA 1
ATOM 2151 C C . PHE A 1 270 ? -2.540 -15.881 -3.110 1.00 89.12 270 PHE A C 1
ATOM 2153 O O . PHE A 1 270 ? -3.301 -14.988 -2.737 1.00 89.12 270 PHE A O 1
ATOM 2160 N N . ALA A 1 271 ? -2.604 -17.120 -2.610 1.00 90.81 271 ALA A N 1
ATOM 2161 C CA . ALA A 1 271 ? -3.536 -17.496 -1.547 1.00 90.81 271 ALA A CA 1
ATOM 2162 C C . ALA A 1 271 ? -3.185 -16.799 -0.221 1.00 90.81 271 ALA A C 1
ATOM 2164 O O . ALA A 1 271 ? -4.072 -16.321 0.485 1.00 90.81 271 ALA A O 1
ATOM 2165 N N . GLY A 1 272 ? -1.891 -16.665 0.083 1.00 92.81 272 GLY A N 1
ATOM 2166 C CA . GLY A 1 272 ? -1.419 -15.885 1.227 1.00 92.81 272 GLY A CA 1
ATOM 2167 C C . GLY A 1 272 ? -1.815 -14.410 1.122 1.00 92.81 272 GLY A C 1
ATOM 2168 O O . GLY A 1 272 ? -2.408 -13.866 2.053 1.00 92.81 272 GLY A O 1
ATOM 2169 N N . ILE A 1 273 ? -1.585 -13.778 -0.037 1.00 92.12 273 ILE A N 1
ATOM 2170 C CA . ILE A 1 273 ? -2.000 -12.388 -0.305 1.00 92.12 273 ILE A CA 1
ATOM 2171 C C . ILE A 1 273 ? -3.515 -12.213 -0.168 1.00 92.12 273 ILE A C 1
ATOM 2173 O O . ILE A 1 273 ? -3.968 -11.243 0.443 1.00 92.12 273 ILE A O 1
ATOM 2177 N N . PHE A 1 274 ? -4.297 -13.158 -0.689 1.00 92.38 274 PHE A N 1
ATOM 2178 C CA . PHE A 1 274 ? -5.752 -13.160 -0.566 1.00 92.38 274 PHE A CA 1
ATOM 2179 C C . PHE A 1 274 ? -6.208 -13.163 0.899 1.00 92.38 274 PHE A C 1
ATOM 2181 O O . PHE A 1 274 ? -7.010 -12.312 1.294 1.00 92.38 274 PHE A O 1
ATOM 2188 N N . LEU A 1 275 ? -5.651 -14.057 1.724 1.00 93.12 275 LEU A N 1
ATOM 2189 C CA . LEU A 1 275 ? -5.971 -14.135 3.152 1.00 93.12 275 LEU A CA 1
ATOM 2190 C C . LEU A 1 275 ? -5.586 -12.854 3.891 1.00 93.12 275 LEU A C 1
ATOM 2192 O O . LEU A 1 275 ? -6.422 -12.287 4.596 1.00 93.12 275 LEU A O 1
ATOM 2196 N N . ILE A 1 276 ? -4.361 -12.354 3.682 1.00 92.94 276 ILE A N 1
ATOM 2197 C CA . ILE A 1 276 ? -3.908 -11.093 4.284 1.00 92.94 276 ILE A CA 1
ATOM 2198 C C . ILE A 1 276 ? -4.912 -9.991 3.942 1.00 92.94 276 ILE A C 1
ATOM 2200 O O . ILE A 1 276 ? -5.422 -9.324 4.844 1.00 92.94 276 ILE A O 1
ATOM 2204 N N . ARG A 1 277 ? -5.260 -9.844 2.655 1.00 90.94 277 ARG A N 1
ATOM 2205 C CA . ARG A 1 277 ? -6.155 -8.789 2.171 1.00 90.94 277 ARG A CA 1
ATOM 2206 C C . ARG A 1 277 ? -7.543 -8.838 2.793 1.00 90.94 277 ARG A C 1
ATOM 2208 O O . ARG A 1 277 ? -8.085 -7.777 3.107 1.00 90.94 277 ARG A O 1
ATOM 2215 N N . ILE A 1 278 ? -8.104 -10.030 2.989 1.00 91.50 278 ILE A N 1
ATOM 2216 C CA . ILE A 1 278 ? -9.384 -10.192 3.682 1.00 91.50 278 ILE A CA 1
ATOM 2217 C C . ILE A 1 278 ? -9.271 -9.688 5.120 1.00 91.50 278 ILE A C 1
ATOM 2219 O O . ILE A 1 278 ? -10.006 -8.780 5.519 1.00 91.50 278 ILE A O 1
ATOM 2223 N N . PHE A 1 279 ? -8.347 -10.255 5.892 1.00 92.31 279 PHE A N 1
ATOM 2224 C CA . PHE A 1 279 ? -8.346 -10.070 7.337 1.00 92.31 279 PHE A CA 1
ATOM 2225 C C . PHE A 1 279 ? -7.867 -8.689 7.769 1.00 92.31 279 PHE A C 1
ATOM 2227 O O . PHE A 1 279 ? -8.504 -8.084 8.631 1.00 92.31 279 PHE A O 1
ATOM 2234 N N . TYR A 1 280 ? -6.837 -8.118 7.133 1.00 89.25 280 TYR A N 1
ATOM 2235 C CA . TYR A 1 280 ? -6.451 -6.746 7.471 1.00 89.25 280 TYR A CA 1
ATOM 2236 C C . TYR A 1 280 ? -7.515 -5.739 7.008 1.00 89.25 280 TYR A C 1
ATOM 2238 O O . TYR A 1 280 ? -7.714 -4.714 7.664 1.00 89.25 280 TYR A O 1
ATOM 2246 N N . SER A 1 281 ? -8.227 -6.004 5.898 1.00 86.69 281 SER A N 1
ATOM 2247 C CA . SER A 1 281 ? -9.324 -5.128 5.476 1.00 86.69 281 SER A CA 1
ATOM 2248 C C . SER A 1 281 ? -10.481 -5.159 6.469 1.00 86.69 281 SER A C 1
ATOM 2250 O O . SER A 1 281 ? -11.091 -4.106 6.650 1.00 86.69 281 SER A O 1
ATOM 2252 N N . LEU A 1 282 ? -10.805 -6.316 7.056 1.00 87.94 282 LEU A N 1
ATOM 2253 C CA . LEU A 1 282 ? -11.804 -6.426 8.126 1.00 87.94 282 LEU A CA 1
ATOM 2254 C C . LEU A 1 282 ? -11.347 -5.655 9.356 1.00 87.94 282 LEU A C 1
ATOM 2256 O O . LEU A 1 282 ? -12.036 -4.738 9.783 1.00 87.94 282 LEU A O 1
ATOM 2260 N N . GLN A 1 283 ? -10.128 -5.925 9.821 1.00 87.00 283 GLN A N 1
ATOM 2261 C CA . GLN A 1 283 ? -9.557 -5.261 10.986 1.00 87.00 283 GLN A CA 1
ATOM 2262 C C . GLN A 1 283 ? -9.546 -3.734 10.844 1.00 87.00 283 GLN A C 1
ATOM 2264 O O . GLN A 1 283 ? -9.834 -3.018 11.803 1.00 87.00 283 GLN A O 1
ATOM 2269 N N . ASN A 1 284 ? -9.236 -3.213 9.654 1.00 84.88 284 ASN A N 1
ATOM 2270 C CA . ASN A 1 284 ? -9.288 -1.779 9.382 1.00 84.88 284 ASN A CA 1
ATOM 2271 C C . ASN A 1 284 ? -10.725 -1.232 9.370 1.00 84.88 284 ASN A C 1
ATOM 2273 O O . ASN A 1 284 ? -10.935 -0.125 9.852 1.00 84.88 284 ASN A O 1
ATOM 2277 N N . THR A 1 285 ? -11.698 -1.970 8.822 1.00 82.81 285 THR A N 1
ATOM 2278 C CA . THR A 1 285 ? -13.115 -1.569 8.864 1.00 82.81 285 THR A CA 1
ATOM 2279 C C . THR A 1 285 ? -13.617 -1.525 10.306 1.00 82.81 285 THR A C 1
ATOM 2281 O O . THR A 1 285 ? -14.064 -0.474 10.743 1.00 82.81 285 THR A O 1
ATOM 2284 N N . ASP A 1 286 ? -13.411 -2.587 11.079 1.00 81.94 286 ASP A N 1
ATOM 2285 C CA . ASP A 1 286 ? -13.899 -2.662 12.460 1.00 81.94 286 ASP A CA 1
ATOM 2286 C C . ASP A 1 286 ? -13.213 -1.626 13.364 1.00 81.94 286 ASP A C 1
ATOM 2288 O O . ASP A 1 286 ? -13.823 -1.053 14.261 1.00 81.94 286 ASP A O 1
ATOM 2292 N N . THR A 1 287 ? -11.926 -1.340 13.127 1.00 80.25 287 THR A N 1
ATOM 2293 C CA . THR A 1 287 ? -11.213 -0.292 13.876 1.00 80.25 287 THR A CA 1
ATOM 2294 C C . THR A 1 287 ? -11.733 1.102 13.534 1.00 80.25 287 THR A C 1
ATOM 2296 O O . THR A 1 287 ? -11.795 1.949 14.418 1.00 80.25 287 THR A O 1
ATOM 2299 N N . LEU A 1 288 ? -12.099 1.354 12.274 1.00 76.88 288 LEU A N 1
ATOM 2300 C CA . LEU A 1 288 ? -12.717 2.616 11.871 1.00 76.88 288 LEU A CA 1
ATOM 2301 C C . LEU A 1 288 ? -14.093 2.801 12.512 1.00 76.88 288 LEU A C 1
ATOM 2303 O O . LEU A 1 288 ? -14.364 3.889 13.012 1.00 76.88 288 LEU A O 1
ATOM 2307 N N . ASP A 1 289 ? -14.906 1.745 12.527 1.00 75.94 289 ASP A N 1
ATOM 2308 C CA . ASP A 1 289 ? -16.232 1.762 13.145 1.00 75.94 289 ASP A CA 1
ATOM 2309 C C . ASP A 1 289 ? -16.113 2.072 14.649 1.00 75.94 289 ASP A C 1
ATOM 2311 O O . ASP A 1 289 ? -16.768 2.981 15.143 1.00 75.94 289 ASP A O 1
ATOM 2315 N N . LEU A 1 290 ? -15.158 1.454 15.356 1.00 74.94 290 LEU A N 1
ATOM 2316 C CA . LEU A 1 290 ? -14.898 1.761 16.771 1.00 74.94 290 LEU A CA 1
ATOM 2317 C C . LEU A 1 290 ? -14.442 3.209 17.021 1.00 74.94 290 LEU A C 1
ATOM 2319 O O . LEU A 1 290 ? -14.746 3.775 18.067 1.00 74.94 290 LEU A O 1
ATOM 2323 N N . ILE A 1 291 ? -13.663 3.805 16.111 1.00 72.38 291 ILE A N 1
ATOM 2324 C CA . ILE A 1 291 ? -13.200 5.196 16.257 1.00 72.38 291 ILE A CA 1
ATOM 2325 C C . ILE A 1 291 ? -14.348 6.177 15.989 1.00 72.38 291 ILE A C 1
ATOM 2327 O O . ILE A 1 291 ? -14.382 7.236 16.616 1.00 72.38 291 ILE A O 1
ATOM 2331 N N . ARG A 1 292 ? -15.285 5.819 15.099 1.00 67.69 292 ARG A N 1
ATOM 2332 C CA . ARG A 1 292 ? -16.465 6.633 14.778 1.00 67.69 292 ARG A CA 1
ATOM 2333 C C . ARG A 1 292 ? -17.295 6.962 16.008 1.00 67.69 292 ARG A C 1
ATOM 2335 O O . ARG A 1 292 ? -17.724 8.099 16.144 1.00 67.69 292 ARG A O 1
ATOM 2342 N N . ASP A 1 293 ? -17.424 6.011 16.919 1.00 61.72 293 ASP A N 1
ATOM 2343 C CA . ASP A 1 293 ? -18.232 6.182 18.126 1.00 61.72 293 ASP A CA 1
ATOM 2344 C C . ASP A 1 293 ? -17.546 7.038 19.212 1.00 61.72 293 ASP A C 1
ATOM 2346 O O . ASP A 1 293 ? -18.166 7.354 20.223 1.00 61.72 293 ASP A O 1
ATOM 2350 N N . HIS A 1 294 ? -16.267 7.405 19.041 1.00 57.25 294 HIS A N 1
ATOM 2351 C CA . HIS A 1 294 ? -15.438 7.966 20.120 1.00 57.25 294 HIS A CA 1
ATOM 2352 C C . HIS A 1 294 ? -14.766 9.313 19.805 1.00 57.25 294 HIS A C 1
ATOM 2354 O O . HIS A 1 294 ? -14.127 9.882 20.693 1.00 57.25 294 HIS A O 1
ATOM 2360 N N . VAL A 1 295 ? -14.807 9.811 18.561 1.00 56.56 295 VAL A N 1
ATOM 2361 C CA . VAL A 1 295 ? -13.963 10.944 18.139 1.00 56.56 295 VAL A CA 1
ATOM 2362 C C . VAL A 1 295 ? -14.691 11.889 17.168 1.00 56.56 295 VAL A C 1
ATOM 2364 O O . VAL A 1 295 ? -14.818 11.569 15.991 1.00 56.56 295 VAL A O 1
ATOM 2367 N N . ASP A 1 296 ? -15.005 13.118 17.611 1.00 50.91 296 ASP A N 1
ATOM 2368 C CA . ASP A 1 296 ? -15.555 14.239 16.797 1.00 50.91 296 ASP A CA 1
ATOM 2369 C C . ASP A 1 296 ? -14.551 14.826 15.776 1.00 50.91 296 ASP A C 1
ATOM 2371 O O . ASP A 1 296 ? -14.674 15.942 15.281 1.00 50.91 296 ASP A O 1
ATOM 2375 N N . THR A 1 297 ? -13.454 14.122 15.498 1.00 53.56 297 THR A N 1
ATOM 2376 C CA . THR A 1 297 ? -12.404 14.584 14.576 1.00 53.56 297 THR A CA 1
ATOM 2377 C C . THR A 1 297 ? -12.393 13.696 13.348 1.00 53.56 297 THR A C 1
ATOM 2379 O O . THR A 1 297 ? -12.568 12.493 13.476 1.00 53.56 297 THR A O 1
ATOM 2382 N N . ASN A 1 298 ? -12.106 14.269 12.176 1.00 60.78 298 ASN A N 1
ATOM 2383 C CA . ASN A 1 298 ? -12.096 13.572 10.887 1.00 60.78 298 ASN A CA 1
ATOM 2384 C C . ASN A 1 298 ? -11.288 12.249 10.938 1.00 60.78 298 ASN A C 1
ATOM 2386 O O . ASN A 1 298 ? -10.051 12.211 10.854 1.00 60.78 298 ASN A O 1
ATOM 2390 N N . ILE A 1 299 ? -12.025 11.150 11.118 1.00 62.28 299 ILE A N 1
ATOM 2391 C CA . ILE A 1 299 ? -11.541 9.796 11.422 1.00 62.28 299 ILE A CA 1
ATOM 2392 C C . ILE A 1 299 ? -10.610 9.299 10.312 1.00 62.28 299 ILE A C 1
ATOM 2394 O O . ILE A 1 299 ? -9.628 8.588 10.554 1.00 62.28 299 ILE A O 1
ATOM 2398 N N . TYR A 1 300 ? -10.878 9.725 9.078 1.00 62.28 300 TYR A N 1
ATOM 2399 C CA . TYR A 1 300 ? -10.104 9.353 7.905 1.00 62.28 300 TYR A CA 1
ATOM 2400 C C . TYR A 1 300 ? -8.699 9.939 7.923 1.00 62.28 300 TYR A C 1
ATOM 2402 O O . TYR A 1 300 ? -7.759 9.247 7.531 1.00 62.28 300 TYR A O 1
ATOM 2410 N N . MET A 1 301 ? -8.517 11.152 8.447 1.00 66.88 301 MET A N 1
ATOM 2411 C CA . MET A 1 301 ? -7.183 11.727 8.618 1.00 66.88 301 MET A CA 1
ATOM 2412 C C . MET A 1 301 ? -6.361 10.987 9.670 1.00 66.88 301 MET A C 1
ATOM 2414 O O . MET A 1 301 ? -5.159 10.791 9.474 1.00 66.88 301 MET A O 1
ATOM 2418 N N . ILE A 1 302 ? -6.989 10.538 10.759 1.00 69.75 302 ILE A N 1
ATOM 2419 C CA . ILE A 1 302 ? -6.320 9.735 11.790 1.00 69.75 302 ILE A CA 1
ATOM 2420 C C . ILE A 1 302 ? -5.930 8.369 11.218 1.00 69.75 302 ILE A C 1
ATOM 2422 O O . ILE A 1 302 ? -4.761 7.989 11.309 1.00 69.75 302 ILE A O 1
ATOM 2426 N N . ASN A 1 303 ? -6.863 7.670 10.560 1.00 71.12 303 ASN A N 1
ATOM 2427 C CA . ASN A 1 303 ? -6.572 6.396 9.899 1.00 71.12 303 ASN A CA 1
ATOM 2428 C C . ASN A 1 303 ? -5.417 6.547 8.904 1.00 71.12 303 ASN A C 1
ATOM 2430 O O . ASN A 1 303 ? -4.418 5.834 8.994 1.00 71.12 303 ASN A O 1
ATOM 2434 N N . TYR A 1 304 ? -5.504 7.531 8.007 1.00 71.81 304 TYR A N 1
ATOM 2435 C CA . TYR A 1 304 ? -4.496 7.727 6.974 1.00 71.81 304 TYR A CA 1
ATOM 2436 C C . TYR A 1 304 ? -3.103 7.957 7.567 1.00 71.81 304 TYR A C 1
ATOM 2438 O O . TYR A 1 304 ? -2.132 7.424 7.039 1.00 71.81 304 TYR A O 1
ATOM 2446 N N . ARG A 1 305 ? -2.980 8.689 8.684 1.00 74.81 305 ARG A N 1
ATOM 2447 C CA . ARG A 1 305 ? -1.692 8.907 9.365 1.00 74.81 305 ARG A CA 1
ATOM 2448 C C . ARG A 1 305 ? -1.073 7.594 9.852 1.00 74.81 305 ARG A C 1
ATOM 2450 O O . ARG A 1 305 ? 0.035 7.263 9.448 1.00 74.81 305 ARG A O 1
ATOM 2457 N N . PHE A 1 306 ? -1.783 6.811 10.660 1.00 77.69 306 PHE A N 1
ATOM 2458 C CA . PHE A 1 306 ? -1.231 5.559 11.199 1.00 77.69 306 PHE A CA 1
ATOM 2459 C C . PHE A 1 306 ? -1.006 4.495 10.120 1.00 77.69 306 PHE A C 1
ATOM 2461 O O . PHE A 1 306 ? -0.005 3.780 10.140 1.00 77.69 306 PHE A O 1
ATOM 2468 N N . ARG A 1 307 ? -1.893 4.436 9.128 1.00 79.50 307 ARG A N 1
ATOM 2469 C CA . ARG A 1 307 ? -1.758 3.535 7.984 1.00 79.50 307 ARG A CA 1
ATOM 2470 C C . ARG A 1 307 ? -0.556 3.901 7.108 1.00 79.50 307 ARG A C 1
ATOM 2472 O O . ARG A 1 307 ? 0.207 3.021 6.728 1.00 79.50 307 ARG A O 1
ATOM 2479 N N . THR A 1 308 ? -0.329 5.191 6.858 1.00 77.50 308 THR A N 1
ATOM 2480 C CA . THR A 1 308 ? 0.863 5.667 6.130 1.00 77.50 308 THR A CA 1
ATOM 2481 C C . THR A 1 308 ? 2.143 5.359 6.903 1.00 77.50 308 THR A C 1
ATOM 2483 O O . THR A 1 308 ? 3.137 4.973 6.302 1.00 77.50 308 THR A O 1
ATOM 2486 N N . ALA A 1 309 ? 2.119 5.457 8.235 1.00 80.38 309 ALA A N 1
ATOM 2487 C CA . ALA A 1 309 ? 3.260 5.089 9.070 1.00 80.38 309 ALA A CA 1
ATOM 2488 C C . ALA A 1 309 ? 3.646 3.614 8.929 1.00 80.38 309 ALA A C 1
ATOM 2490 O O . ALA A 1 309 ? 4.817 3.303 8.718 1.00 80.38 309 ALA A O 1
ATOM 2491 N N . GLY A 1 310 ? 2.657 2.715 8.994 1.00 83.44 310 GLY A N 1
ATOM 2492 C CA . GLY A 1 310 ? 2.874 1.292 8.731 1.00 83.44 310 GLY A CA 1
ATOM 2493 C C . GLY A 1 310 ? 3.387 1.041 7.310 1.00 83.44 310 GLY A C 1
ATOM 2494 O O . GLY A 1 310 ? 4.328 0.274 7.117 1.00 83.44 310 GLY A O 1
ATOM 2495 N N . GLY A 1 311 ? 2.831 1.740 6.319 1.00 85.31 311 GLY A N 1
ATOM 2496 C CA . GLY A 1 311 ? 3.298 1.656 4.937 1.00 85.31 311 GLY A CA 1
ATOM 2497 C C . GLY A 1 311 ? 4.767 2.056 4.780 1.00 85.31 311 GLY A C 1
ATOM 2498 O O . GLY A 1 311 ? 5.589 1.265 4.320 1.00 85.31 311 GLY A O 1
ATOM 2499 N N . PHE A 1 312 ? 5.146 3.231 5.287 1.00 83.25 312 PHE A N 1
ATOM 2500 C CA . PHE A 1 312 ? 6.533 3.697 5.254 1.00 83.25 312 PHE A CA 1
ATOM 2501 C C . PHE A 1 312 ? 7.504 2.773 5.988 1.00 83.25 312 PHE A C 1
ATOM 2503 O O . PHE A 1 312 ? 8.623 2.585 5.518 1.00 83.25 312 PHE A O 1
ATOM 2510 N N . LEU A 1 313 ? 7.091 2.160 7.099 1.00 85.12 313 LEU A N 1
ATOM 2511 C CA . LEU A 1 313 ? 7.926 1.187 7.799 1.00 85.12 313 LEU A CA 1
ATOM 2512 C C . LEU A 1 313 ? 8.168 -0.067 6.947 1.00 85.12 313 LEU A C 1
ATOM 2514 O O . LEU A 1 313 ? 9.293 -0.553 6.872 1.00 85.12 313 LEU A O 1
ATOM 2518 N N . THR A 1 314 ? 7.139 -0.539 6.238 1.00 88.31 314 THR A N 1
ATOM 2519 C CA . THR A 1 314 ? 7.260 -1.642 5.269 1.00 88.31 314 THR A CA 1
ATOM 2520 C C . THR A 1 314 ? 8.212 -1.279 4.141 1.00 88.31 314 THR A C 1
ATOM 2522 O O . THR A 1 314 ? 9.095 -2.063 3.807 1.00 88.31 314 THR A O 1
ATOM 2525 N N . GLN A 1 315 ? 8.060 -0.085 3.565 1.00 85.00 315 GLN A N 1
ATOM 2526 C CA . GLN A 1 315 ? 8.918 0.389 2.481 1.00 85.00 315 GLN A CA 1
ATOM 2527 C C . GLN A 1 315 ? 10.370 0.553 2.938 1.00 85.00 315 GLN A C 1
ATOM 2529 O O . GLN A 1 315 ? 11.278 0.189 2.199 1.00 85.00 315 GLN A O 1
ATOM 2534 N N . LEU A 1 316 ? 10.608 1.036 4.161 1.00 83.69 316 LEU A N 1
ATOM 2535 C CA . LEU A 1 316 ? 11.953 1.145 4.723 1.00 83.69 316 LEU A CA 1
ATOM 2536 C C . LEU A 1 316 ? 12.603 -0.236 4.857 1.00 83.69 316 LEU A C 1
ATOM 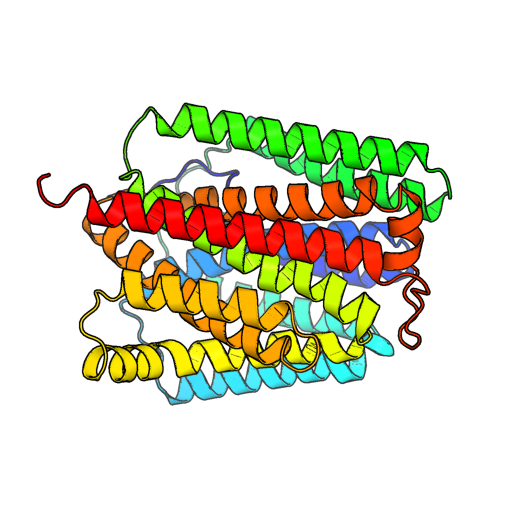2538 O O . LEU A 1 316 ? 13.740 -0.409 4.427 1.00 83.69 316 LEU A O 1
ATOM 2542 N N . ILE A 1 317 ? 11.882 -1.226 5.392 1.00 87.50 317 ILE A N 1
ATOM 2543 C CA . ILE A 1 317 ? 12.392 -2.601 5.510 1.00 87.50 317 ILE A CA 1
ATOM 2544 C C . ILE A 1 317 ? 12.619 -3.218 4.124 1.00 87.50 317 ILE A C 1
ATOM 2546 O O . ILE A 1 317 ? 13.635 -3.874 3.912 1.00 87.50 317 ILE A O 1
ATOM 2550 N N . LEU A 1 318 ? 11.709 -2.986 3.175 1.00 86.88 318 LEU A N 1
ATOM 2551 C CA . LEU A 1 318 ? 11.834 -3.457 1.798 1.00 86.88 318 LEU A CA 1
ATOM 2552 C C . LEU A 1 318 ? 13.093 -2.900 1.131 1.00 86.88 318 LEU A C 1
ATOM 2554 O O . LEU A 1 318 ? 13.971 -3.659 0.730 1.00 86.88 318 LEU A O 1
ATOM 2558 N N . TRP A 1 319 ? 13.189 -1.577 1.012 1.00 80.81 319 TRP A N 1
ATOM 2559 C CA . TRP A 1 319 ? 14.291 -0.937 0.302 1.00 80.81 319 TRP A CA 1
ATOM 2560 C C . TRP A 1 319 ? 15.615 -1.115 1.041 1.00 80.81 319 TRP A C 1
ATOM 2562 O O . TRP A 1 319 ? 16.625 -1.411 0.409 1.00 80.81 319 TRP A O 1
ATOM 2572 N N . GLY A 1 320 ? 15.602 -1.021 2.373 1.00 79.62 320 GLY A N 1
ATOM 2573 C CA . GLY A 1 320 ? 16.769 -1.279 3.211 1.00 79.62 320 GLY A CA 1
ATOM 2574 C C . GLY A 1 320 ? 17.260 -2.724 3.112 1.00 79.62 320 GLY A C 1
ATOM 2575 O O . GLY A 1 320 ? 18.460 -2.945 2.990 1.00 79.62 320 GLY A O 1
ATOM 2576 N N . GLY A 1 321 ? 16.351 -3.704 3.099 1.00 83.25 321 GLY A N 1
ATOM 2577 C CA . GLY A 1 321 ? 16.694 -5.116 2.927 1.00 83.25 321 GLY A CA 1
ATOM 2578 C C . GLY A 1 321 ? 17.304 -5.401 1.555 1.00 83.25 321 GLY A C 1
ATOM 2579 O O . GLY A 1 321 ? 18.380 -5.989 1.470 1.00 83.25 321 GLY A O 1
ATOM 2580 N N . LEU A 1 322 ? 16.671 -4.916 0.482 1.00 79.81 322 LEU A N 1
ATOM 2581 C CA . LEU A 1 322 ? 17.174 -5.096 -0.884 1.00 79.81 322 LEU A CA 1
ATOM 2582 C C . LEU A 1 322 ? 18.576 -4.498 -1.065 1.00 79.81 322 LEU A C 1
ATOM 2584 O O . LEU A 1 322 ? 19.446 -5.139 -1.655 1.00 79.81 322 LEU A O 1
ATOM 2588 N N . LEU A 1 323 ? 18.809 -3.311 -0.502 1.00 75.88 323 LEU A N 1
ATOM 2589 C CA . LEU A 1 323 ? 20.119 -2.661 -0.487 1.00 75.88 323 LEU A CA 1
ATOM 2590 C C . LEU A 1 323 ? 21.164 -3.442 0.302 1.00 75.88 323 LEU A C 1
ATOM 2592 O O . LEU A 1 323 ? 22.286 -3.607 -0.166 1.00 75.88 323 LEU A O 1
ATOM 2596 N N . LEU A 1 324 ? 20.805 -3.920 1.492 1.00 81.19 324 LEU A N 1
ATOM 2597 C CA . LEU A 1 324 ? 21.733 -4.626 2.369 1.00 81.19 324 LEU A CA 1
ATOM 2598 C C . LEU A 1 324 ? 22.203 -5.948 1.752 1.00 81.19 324 LEU A C 1
ATOM 2600 O O . LEU A 1 324 ? 23.366 -6.311 1.902 1.00 81.19 324 LEU A O 1
ATOM 2604 N N . PHE A 1 325 ? 21.320 -6.659 1.046 1.00 80.50 325 PHE A N 1
ATOM 2605 C CA . PHE A 1 325 ? 21.628 -7.985 0.504 1.00 80.50 325 PHE A CA 1
ATOM 2606 C C . PHE A 1 325 ? 22.169 -7.993 -0.928 1.00 80.50 325 PHE A C 1
ATOM 2608 O O . PHE A 1 325 ? 22.705 -9.019 -1.341 1.00 80.50 325 PHE A O 1
ATOM 2615 N N . ASN A 1 326 ? 22.012 -6.916 -1.703 1.00 73.19 326 ASN A N 1
ATOM 2616 C CA . ASN A 1 326 ? 22.409 -6.905 -3.119 1.00 73.19 326 ASN A CA 1
ATOM 2617 C C . ASN A 1 326 ? 23.024 -5.575 -3.599 1.00 73.19 326 ASN A C 1
ATOM 2619 O O . ASN A 1 326 ? 23.325 -5.424 -4.781 1.00 73.19 326 ASN A O 1
ATOM 2623 N N . GLY A 1 327 ? 23.214 -4.605 -2.701 1.00 69.62 327 GLY A N 1
ATOM 2624 C CA . GLY A 1 327 ? 23.779 -3.301 -3.037 1.00 69.62 327 GLY A CA 1
ATOM 2625 C C . GLY A 1 327 ? 22.881 -2.451 -3.953 1.00 69.62 327 GLY A C 1
ATOM 2626 O O . GLY A 1 327 ? 21.718 -2.786 -4.188 1.00 69.62 327 GLY A O 1
ATOM 2627 N N . PRO A 1 328 ? 23.400 -1.326 -4.479 1.00 66.19 328 PRO A N 1
ATOM 2628 C CA . PRO A 1 328 ? 22.632 -0.399 -5.318 1.00 66.19 328 PRO A CA 1
ATOM 2629 C C . PRO A 1 328 ? 22.230 -0.990 -6.683 1.00 66.19 328 PRO A C 1
ATOM 2631 O O . PRO A 1 328 ? 21.179 -0.635 -7.213 1.00 66.19 328 PRO A O 1
ATOM 2634 N N . HIS A 1 329 ? 22.979 -1.964 -7.213 1.00 63.50 329 HIS A N 1
ATOM 2635 C CA . HIS A 1 329 ? 22.693 -2.608 -8.506 1.00 63.50 329 HIS A CA 1
ATOM 2636 C C . HIS A 1 329 ? 21.361 -3.380 -8.544 1.00 63.50 329 HIS A C 1
ATOM 2638 O O . HIS A 1 329 ? 20.854 -3.703 -9.620 1.00 63.50 329 HIS A O 1
ATOM 2644 N N . ILE A 1 330 ? 20.740 -3.661 -7.391 1.00 64.00 330 ILE A N 1
ATOM 2645 C CA . ILE A 1 330 ? 19.419 -4.301 -7.358 1.00 64.00 330 ILE A CA 1
ATOM 2646 C C . ILE A 1 330 ? 18.329 -3.437 -7.990 1.00 64.00 330 ILE A C 1
ATOM 2648 O O . ILE A 1 330 ? 17.370 -3.972 -8.545 1.00 64.00 330 ILE A O 1
ATOM 2652 N N . PHE A 1 331 ? 18.475 -2.113 -7.943 1.00 60.72 331 PHE A N 1
ATOM 2653 C CA . PHE A 1 331 ? 17.510 -1.207 -8.552 1.00 60.72 331 PHE A CA 1
ATOM 2654 C C . PHE A 1 331 ? 17.551 -1.305 -10.071 1.00 60.72 331 PHE A C 1
ATOM 2656 O O . PHE A 1 331 ? 16.496 -1.387 -10.690 1.00 60.72 331 PHE A O 1
ATOM 2663 N N . GLU A 1 332 ? 18.735 -1.426 -10.669 1.00 58.69 332 GLU A N 1
ATOM 2664 C CA . GLU A 1 332 ? 18.853 -1.697 -12.103 1.00 58.69 332 GLU A CA 1
ATOM 2665 C C . GLU A 1 332 ? 18.183 -3.025 -12.469 1.00 58.69 332 GLU A C 1
ATOM 2667 O O . GLU A 1 332 ? 17.467 -3.095 -13.458 1.00 58.69 332 GLU A O 1
ATOM 2672 N N . GLN A 1 333 ? 18.330 -4.071 -11.652 1.00 60.97 333 GLN A N 1
ATOM 2673 C CA . GLN A 1 333 ? 17.722 -5.383 -11.920 1.00 60.97 333 GLN A CA 1
ATOM 2674 C C . GLN A 1 333 ? 16.192 -5.395 -11.752 1.00 60.97 333 GLN A C 1
ATOM 2676 O O . GLN A 1 333 ? 15.495 -6.058 -12.521 1.00 60.97 333 GLN A O 1
ATOM 2681 N N . ILE A 1 334 ? 15.658 -4.670 -10.763 1.00 62.06 334 ILE A N 1
ATOM 2682 C CA . ILE A 1 334 ? 14.212 -4.552 -10.518 1.00 62.06 334 ILE A CA 1
ATOM 2683 C C . ILE A 1 334 ? 13.552 -3.630 -11.552 1.00 62.06 334 ILE A C 1
ATOM 2685 O O . ILE A 1 334 ? 12.427 -3.900 -11.970 1.00 62.06 334 ILE A O 1
ATOM 2689 N N . PHE A 1 335 ? 14.232 -2.562 -11.978 1.00 57.41 335 PHE A N 1
ATOM 2690 C CA . PHE A 1 335 ? 13.657 -1.538 -12.850 1.00 57.41 335 PHE A CA 1
ATOM 2691 C C . PHE A 1 335 ? 13.973 -1.716 -14.349 1.00 57.41 335 PHE A C 1
ATOM 2693 O O . PHE A 1 335 ? 13.155 -1.303 -15.168 1.00 57.41 335 PHE A O 1
ATOM 2700 N N . ASN A 1 336 ? 15.048 -2.418 -14.745 1.00 53.34 336 ASN A N 1
ATOM 2701 C CA . ASN A 1 336 ? 15.298 -2.824 -16.147 1.00 53.34 336 ASN A CA 1
ATOM 2702 C C . ASN A 1 336 ? 14.404 -3.988 -16.612 1.00 53.34 336 ASN A C 1
ATOM 2704 O O . ASN A 1 336 ? 14.671 -4.608 -17.646 1.00 53.34 336 ASN A O 1
ATOM 2708 N N . TYR A 1 337 ? 13.344 -4.306 -15.867 1.00 51.75 337 TYR A N 1
ATOM 2709 C CA . TYR A 1 337 ? 12.440 -5.407 -16.161 1.00 51.75 337 TYR A CA 1
ATOM 2710 C C . TYR A 1 337 ? 11.754 -5.202 -17.520 1.00 51.75 337 TYR A C 1
ATOM 2712 O O . TYR A 1 337 ? 10.729 -4.535 -17.649 1.00 51.75 337 TYR A O 1
ATOM 2720 N N . HIS A 1 338 ? 12.330 -5.792 -18.568 1.00 45.94 338 HIS A N 1
ATOM 2721 C CA . HIS A 1 338 ? 11.643 -5.978 -19.834 1.00 45.94 338 HIS A CA 1
ATOM 2722 C C . HIS A 1 338 ? 10.496 -6.961 -19.605 1.00 45.94 338 HIS A C 1
ATOM 2724 O O . HIS A 1 338 ? 10.687 -8.025 -19.018 1.00 45.94 338 HIS A O 1
ATOM 2730 N N . ILE A 1 339 ? 9.322 -6.597 -20.119 1.00 46.84 339 ILE A N 1
ATOM 2731 C CA . ILE A 1 339 ? 7.986 -7.207 -19.970 1.00 46.84 339 ILE A CA 1
ATOM 2732 C C . ILE A 1 339 ? 7.933 -8.753 -20.119 1.00 46.84 339 ILE A C 1
ATOM 2734 O O . ILE A 1 339 ? 6.916 -9.359 -19.785 1.00 46.84 339 ILE A O 1
ATOM 2738 N N . ASN A 1 340 ? 9.007 -9.423 -20.561 1.00 36.62 340 ASN A N 1
ATOM 2739 C CA . ASN A 1 340 ? 8.997 -10.820 -20.997 1.00 36.62 340 ASN A CA 1
ATOM 2740 C C . ASN A 1 340 ? 10.083 -11.769 -20.425 1.00 36.62 340 ASN A C 1
ATOM 2742 O O . ASN A 1 340 ? 10.104 -12.916 -20.869 1.00 36.62 340 ASN A O 1
ATOM 2746 N N . LYS A 1 341 ? 10.974 -11.398 -19.484 1.00 45.03 341 LYS A N 1
ATOM 2747 C CA . LYS A 1 341 ? 11.945 -12.378 -18.918 1.00 45.03 341 LYS A CA 1
ATOM 2748 C C . LYS A 1 341 ? 12.153 -12.251 -17.406 1.00 45.03 341 LYS A C 1
ATOM 2750 O O . LYS A 1 341 ? 12.388 -11.160 -16.909 1.00 45.03 341 LYS A O 1
ATOM 2755 N N . SER A 1 342 ? 12.133 -13.385 -16.697 1.00 47.34 342 SER A N 1
ATOM 2756 C CA . SER A 1 342 ? 12.599 -13.506 -15.308 1.00 47.34 342 SER A CA 1
ATOM 2757 C C . SER A 1 342 ? 14.127 -13.471 -15.279 1.00 47.34 342 SER A C 1
ATOM 2759 O O . SER A 1 342 ? 14.759 -14.388 -15.801 1.00 47.34 342 SER A O 1
ATOM 2761 N N . VAL A 1 343 ? 14.730 -12.419 -14.719 1.00 50.91 343 VAL A N 1
ATOM 2762 C CA . VAL A 1 343 ? 16.181 -12.177 -14.889 1.00 50.91 343 VAL A CA 1
ATOM 2763 C C . VAL A 1 343 ? 17.025 -12.483 -13.645 1.00 50.91 343 VAL A C 1
ATOM 2765 O O . VAL A 1 343 ? 18.244 -12.579 -13.753 1.00 50.91 343 VAL A O 1
ATOM 2768 N N . MET A 1 344 ? 16.451 -12.694 -12.456 1.00 50.84 344 MET A N 1
ATOM 2769 C CA . MET A 1 344 ? 17.306 -12.907 -11.280 1.00 50.84 344 MET A CA 1
ATOM 2770 C C . MET A 1 344 ? 17.859 -14.337 -11.183 1.00 50.84 344 MET A C 1
ATOM 2772 O O . MET A 1 344 ? 17.208 -15.238 -10.658 1.00 50.84 344 MET A O 1
ATOM 2776 N N . ASN A 1 345 ? 19.132 -14.482 -11.569 1.00 44.78 345 ASN A N 1
ATOM 2777 C CA . ASN A 1 345 ? 20.008 -15.600 -11.196 1.00 44.78 345 ASN A CA 1
ATOM 2778 C C . ASN A 1 345 ? 20.267 -15.690 -9.671 1.00 44.78 345 ASN A C 1
ATOM 2780 O O . ASN A 1 345 ? 20.821 -16.683 -9.212 1.00 44.78 345 ASN A O 1
ATOM 2784 N N . SER A 1 346 ? 19.828 -14.719 -8.855 1.00 53.50 346 SER A N 1
ATOM 2785 C CA . SER A 1 346 ? 19.800 -14.840 -7.390 1.00 53.50 346 SER A CA 1
ATOM 2786 C C . SER A 1 346 ? 18.476 -14.328 -6.799 1.00 53.50 346 SER A C 1
ATOM 2788 O O . SER A 1 346 ? 18.309 -13.179 -6.419 1.00 53.50 346 SER A O 1
ATOM 2790 N N . SER A 1 347 ? 17.491 -15.218 -6.649 1.00 68.25 347 SER A N 1
ATOM 2791 C CA . SER A 1 347 ? 16.236 -14.922 -5.917 1.00 68.25 347 SER A CA 1
ATOM 2792 C C . SER A 1 347 ? 16.421 -14.727 -4.396 1.00 68.25 347 SER A C 1
ATOM 2794 O O . SER A 1 347 ? 15.455 -14.512 -3.662 1.00 68.25 347 SER A O 1
ATOM 2796 N N . GLN A 1 348 ? 17.661 -14.815 -3.910 1.00 78.00 348 GLN A N 1
ATOM 2797 C CA . GLN A 1 348 ? 18.013 -14.868 -2.495 1.00 78.00 348 GLN A CA 1
ATOM 2798 C C . GLN A 1 348 ? 17.869 -13.521 -1.759 1.00 78.00 348 GLN A C 1
ATOM 2800 O O . GLN A 1 348 ? 17.258 -13.532 -0.691 1.00 78.00 348 GLN A O 1
ATOM 2805 N N . PRO A 1 349 ? 18.309 -12.360 -2.290 1.00 81.25 349 PRO A N 1
ATOM 2806 C CA . PRO A 1 349 ? 18.105 -11.062 -1.631 1.00 81.25 349 PRO A CA 1
ATOM 2807 C C . PRO A 1 349 ? 16.626 -10.709 -1.462 1.00 81.25 349 PRO A C 1
ATOM 2809 O O . PRO A 1 349 ? 16.198 -10.218 -0.415 1.00 81.25 349 PRO A O 1
ATOM 2812 N N . LEU A 1 350 ? 15.825 -11.019 -2.485 1.00 83.19 350 LEU A N 1
ATOM 2813 C CA . LEU A 1 350 ? 14.380 -10.833 -2.460 1.00 83.19 350 LEU A CA 1
ATOM 2814 C C . LEU A 1 350 ? 13.722 -11.759 -1.426 1.00 83.19 350 LEU A C 1
ATOM 2816 O O . LEU A 1 350 ? 12.868 -11.309 -0.667 1.00 83.19 350 LEU A O 1
ATOM 2820 N N . PHE A 1 351 ? 14.145 -13.025 -1.350 1.00 87.25 351 PHE A N 1
ATOM 2821 C CA . PHE A 1 351 ? 13.652 -13.977 -0.351 1.00 87.25 351 PHE A CA 1
ATOM 2822 C C . PHE A 1 351 ? 14.038 -13.587 1.085 1.00 87.25 351 PHE A C 1
ATOM 2824 O O . PHE A 1 351 ? 13.197 -13.642 1.977 1.00 87.25 351 PHE A O 1
ATOM 2831 N N . LEU A 1 352 ? 15.275 -13.143 1.322 1.00 89.19 352 LEU A N 1
ATOM 2832 C CA . LEU A 1 352 ? 15.717 -12.672 2.640 1.00 89.19 352 LEU A CA 1
ATOM 2833 C C . LEU A 1 352 ? 14.940 -11.426 3.077 1.00 89.19 352 LEU A C 1
ATOM 2835 O O . LEU A 1 352 ? 14.458 -11.360 4.206 1.00 89.19 352 LEU A O 1
ATOM 2839 N N . THR A 1 353 ? 14.740 -10.473 2.164 1.00 90.12 353 THR A N 1
ATOM 2840 C CA . THR A 1 353 ? 13.919 -9.282 2.427 1.00 90.12 353 THR A CA 1
ATOM 2841 C C . THR A 1 353 ? 12.465 -9.660 2.729 1.00 90.12 353 THR A C 1
ATOM 2843 O O . THR A 1 353 ? 11.869 -9.137 3.671 1.00 90.12 353 THR A O 1
ATOM 2846 N N . HIS A 1 354 ? 11.901 -10.614 1.977 1.00 92.12 354 HIS A N 1
ATOM 2847 C CA . HIS A 1 354 ? 10.567 -11.170 2.228 1.00 92.12 354 HIS A CA 1
ATOM 2848 C C . HIS A 1 354 ? 10.462 -11.776 3.628 1.00 92.12 354 HIS A C 1
ATOM 2850 O O . HIS A 1 354 ? 9.520 -11.475 4.358 1.00 92.12 354 HIS A O 1
ATOM 2856 N N . LEU A 1 355 ? 11.442 -12.594 4.016 1.00 93.44 355 LEU A N 1
ATOM 2857 C CA . LEU A 1 355 ? 11.477 -13.250 5.317 1.00 93.44 355 LEU A CA 1
ATOM 2858 C C . LEU A 1 355 ? 11.512 -12.224 6.456 1.00 93.44 355 LEU A C 1
ATOM 2860 O O . LEU A 1 355 ? 10.737 -12.344 7.402 1.00 93.44 355 LEU A O 1
ATOM 2864 N N . ILE A 1 356 ? 12.352 -11.190 6.347 1.00 93.56 356 ILE A N 1
ATOM 2865 C CA . ILE A 1 356 ? 12.425 -10.111 7.343 1.00 93.56 356 ILE A CA 1
ATOM 2866 C C . ILE A 1 356 ? 11.087 -9.382 7.449 1.00 93.56 356 ILE A C 1
ATOM 2868 O O . ILE A 1 356 ? 10.599 -9.173 8.559 1.00 93.56 356 ILE A O 1
ATOM 2872 N N . LEU A 1 357 ? 10.465 -9.034 6.319 1.00 93.50 357 LEU A N 1
ATOM 2873 C CA . LEU A 1 357 ? 9.148 -8.392 6.300 1.00 93.50 357 LEU A CA 1
ATOM 2874 C C . LEU A 1 357 ? 8.084 -9.259 6.981 1.00 93.50 357 LEU A C 1
ATOM 2876 O O . LEU A 1 357 ? 7.345 -8.770 7.834 1.00 93.50 357 LEU A O 1
ATOM 2880 N N . VAL A 1 358 ? 8.025 -10.550 6.646 1.00 95.12 358 VAL A N 1
ATOM 2881 C CA . VAL A 1 358 ? 7.067 -11.495 7.235 1.00 95.12 358 VAL A CA 1
ATOM 2882 C C . VAL A 1 358 ? 7.278 -11.613 8.742 1.00 95.12 358 VAL A C 1
ATOM 2884 O O . VAL A 1 358 ? 6.327 -11.442 9.504 1.00 95.12 358 VAL A O 1
ATOM 2887 N N . LEU A 1 359 ? 8.516 -11.834 9.191 1.00 95.38 359 LEU A N 1
ATOM 2888 C CA . LEU A 1 359 ? 8.839 -11.941 10.615 1.00 95.38 359 LEU A CA 1
ATOM 2889 C C . LEU A 1 359 ? 8.525 -10.650 11.372 1.00 95.38 359 LEU A C 1
ATOM 2891 O O . LEU A 1 359 ? 7.990 -10.705 12.482 1.00 95.38 359 LEU A O 1
ATOM 2895 N N . PHE A 1 360 ? 8.805 -9.494 10.771 1.00 94.50 360 PHE A N 1
ATOM 2896 C CA . PHE A 1 360 ? 8.509 -8.194 11.355 1.00 94.50 360 PHE A CA 1
ATOM 2897 C C . PHE A 1 360 ? 7.000 -7.990 11.549 1.00 94.50 360 PHE A C 1
ATOM 2899 O O . PHE A 1 360 ? 6.554 -7.693 12.660 1.00 94.50 360 PHE A O 1
ATOM 2906 N N . ILE A 1 361 ? 6.196 -8.209 10.501 1.00 94.56 361 ILE A N 1
ATOM 2907 C CA . ILE A 1 361 ? 4.741 -8.013 10.562 1.00 94.56 361 ILE A CA 1
ATOM 2908 C C . ILE A 1 361 ? 4.094 -9.035 11.508 1.00 94.56 361 ILE A C 1
ATOM 2910 O O . ILE A 1 361 ? 3.223 -8.660 12.297 1.00 94.56 361 ILE A O 1
ATOM 2914 N N . ILE A 1 362 ? 4.540 -10.298 11.502 1.00 94.94 362 ILE A N 1
ATOM 2915 C CA . ILE A 1 362 ? 4.071 -11.321 12.452 1.00 94.94 362 ILE A CA 1
ATOM 2916 C C . ILE A 1 362 ? 4.384 -10.896 13.889 1.00 94.94 362 ILE A C 1
ATOM 2918 O O . ILE A 1 362 ? 3.485 -10.879 14.731 1.00 94.94 362 ILE A O 1
ATOM 2922 N N . SER A 1 363 ? 5.627 -10.498 14.172 1.00 93.19 363 SER A N 1
ATOM 2923 C CA . SER A 1 363 ? 6.047 -10.080 15.515 1.00 93.19 363 SER A CA 1
ATOM 2924 C C . SER A 1 363 ? 5.227 -8.890 16.014 1.00 93.19 363 SER A C 1
ATOM 2926 O O . SER A 1 363 ? 4.742 -8.895 17.146 1.00 93.19 363 SER A O 1
ATOM 2928 N N . PHE A 1 364 ? 4.996 -7.902 15.148 1.00 91.25 364 PHE A N 1
ATOM 2929 C CA . PHE A 1 364 ? 4.186 -6.726 15.462 1.00 91.25 364 PHE A CA 1
ATOM 2930 C C . PHE A 1 364 ? 2.701 -7.069 15.689 1.00 91.25 364 PHE A C 1
ATOM 2932 O O . PHE A 1 364 ? 2.059 -6.541 16.603 1.00 91.25 364 PHE A O 1
ATOM 2939 N N . THR A 1 365 ? 2.160 -8.009 14.910 1.00 91.06 365 THR A N 1
ATOM 2940 C CA . THR A 1 365 ? 0.781 -8.504 15.058 1.00 91.06 365 THR A CA 1
ATOM 2941 C C . THR A 1 365 ? 0.605 -9.264 16.376 1.00 91.06 365 THR A C 1
ATOM 2943 O O . THR A 1 365 ? -0.330 -8.989 17.129 1.00 91.06 365 THR A O 1
ATOM 2946 N N . ILE A 1 366 ? 1.544 -10.153 16.722 1.00 91.88 366 ILE A N 1
ATOM 2947 C CA . ILE A 1 366 ? 1.544 -10.899 17.992 1.00 91.88 366 ILE A CA 1
ATOM 2948 C C . ILE A 1 366 ? 1.689 -9.954 19.188 1.00 91.88 366 ILE A C 1
ATOM 2950 O O . ILE A 1 366 ? 0.992 -10.112 20.192 1.00 91.88 366 ILE A O 1
ATOM 2954 N N . TYR A 1 367 ? 2.567 -8.955 19.094 1.00 89.56 367 TYR A N 1
ATOM 2955 C CA . TYR A 1 367 ? 2.716 -7.937 20.132 1.00 89.56 367 TYR A CA 1
ATOM 2956 C C . TYR A 1 367 ? 1.392 -7.200 20.387 1.00 89.56 367 TYR A C 1
ATOM 2958 O O . TYR A 1 367 ? 0.948 -7.079 21.530 1.00 89.56 367 TYR A O 1
ATOM 2966 N N . THR A 1 368 ? 0.700 -6.805 19.317 1.00 86.38 368 THR A N 1
ATOM 2967 C CA . THR A 1 368 ? -0.604 -6.132 19.411 1.00 86.38 368 THR A CA 1
ATOM 2968 C C . THR A 1 368 ? -1.688 -7.049 19.991 1.00 86.38 368 THR A C 1
ATOM 2970 O O . THR A 1 368 ? -2.517 -6.598 20.783 1.00 86.38 368 THR A O 1
ATOM 2973 N N . LEU A 1 369 ? -1.666 -8.348 19.670 1.00 86.44 369 LEU A N 1
ATOM 2974 C CA . LEU A 1 369 ? -2.550 -9.346 20.283 1.00 86.44 369 LEU A CA 1
ATOM 2975 C C . LEU A 1 369 ?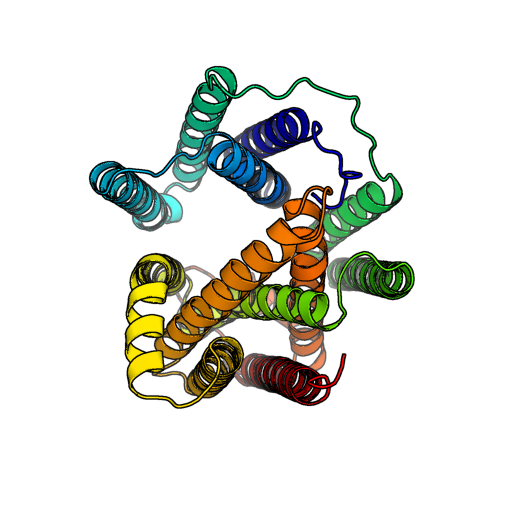 -2.342 -9.466 21.796 1.00 86.44 369 LEU A C 1
ATOM 2977 O O . LEU A 1 369 ? -3.321 -9.531 22.541 1.00 86.44 369 LEU A O 1
ATOM 2981 N N . LYS A 1 370 ? -1.088 -9.467 22.265 1.00 86.00 370 LYS A N 1
ATOM 2982 C CA . LYS A 1 370 ? -0.774 -9.505 23.703 1.00 86.00 370 LYS A CA 1
ATOM 2983 C C . LYS A 1 370 ? -1.296 -8.262 24.421 1.00 86.00 370 LYS A C 1
ATOM 2985 O O . LYS A 1 370 ? -1.966 -8.396 25.442 1.00 86.00 370 LYS A O 1
ATOM 2990 N N . LEU A 1 371 ? -1.073 -7.077 23.848 1.00 80.94 371 LEU A N 1
ATOM 2991 C CA . LEU A 1 371 ? -1.611 -5.821 24.382 1.00 80.94 371 LEU A CA 1
ATOM 2992 C C . LEU A 1 371 ? -3.143 -5.834 24.458 1.00 80.94 371 LEU A C 1
ATOM 2994 O O . LEU A 1 371 ? -3.719 -5.319 25.410 1.00 80.94 371 LEU A O 1
ATOM 2998 N N . ASN A 1 372 ? -3.809 -6.459 23.485 1.00 74.50 372 ASN A N 1
ATOM 2999 C CA . ASN A 1 372 ? -5.265 -6.553 23.474 1.00 74.50 372 ASN A CA 1
ATOM 3000 C C . ASN A 1 372 ? -5.833 -7.476 24.570 1.00 74.50 372 ASN A C 1
ATOM 3002 O O . ASN A 1 372 ? -6.957 -7.267 25.017 1.00 74.50 372 ASN A O 1
ATOM 3006 N N . LYS A 1 373 ? -5.077 -8.494 25.001 1.00 69.50 373 LYS A N 1
ATOM 3007 C CA . LYS A 1 373 ? -5.490 -9.415 26.074 1.00 69.50 373 LYS A CA 1
ATOM 3008 C C . LYS A 1 373 ? -5.198 -8.877 27.480 1.00 69.50 373 LYS A C 1
ATOM 3010 O O . LYS A 1 373 ? -5.898 -9.261 28.410 1.00 69.50 373 LYS A O 1
ATOM 3015 N N . GLY A 1 374 ? -4.192 -8.011 27.630 1.00 57.94 374 GLY A N 1
ATOM 3016 C CA . GLY A 1 374 ? -3.728 -7.502 28.928 1.00 57.94 374 GLY A CA 1
ATOM 3017 C C . GLY A 1 374 ? -4.625 -6.457 29.607 1.00 57.94 374 GLY A C 1
ATOM 3018 O O . GLY A 1 374 ? -4.548 -6.319 30.820 1.00 57.94 374 GLY A O 1
ATOM 3019 N N . ASN A 1 375 ? -5.505 -5.771 28.868 1.00 48.84 375 ASN A N 1
ATOM 3020 C CA . ASN A 1 375 ? -6.298 -4.634 29.373 1.00 48.84 375 ASN A CA 1
ATOM 3021 C C . ASN A 1 375 ? -7.795 -4.952 29.568 1.00 48.84 375 ASN A C 1
ATOM 3023 O O . ASN A 1 375 ? -8.646 -4.131 29.260 1.00 48.84 375 ASN A O 1
ATOM 3027 N N . LYS A 1 376 ? -8.159 -6.136 30.075 1.00 41.91 376 LYS A N 1
ATOM 3028 C CA . LYS A 1 376 ? -9.566 -6.418 30.445 1.00 41.91 376 LYS A CA 1
ATOM 3029 C C . LYS A 1 376 ? -10.042 -5.706 31.733 1.00 41.91 376 LYS A C 1
ATOM 3031 O O . LYS A 1 376 ? -11.192 -5.900 32.106 1.00 41.91 376 LYS A O 1
ATOM 3036 N N . ASN A 1 377 ? -9.188 -4.903 32.379 1.00 29.66 377 ASN A N 1
ATOM 3037 C CA . ASN A 1 377 ? -9.464 -4.208 33.648 1.00 29.66 377 ASN A CA 1
ATOM 3038 C C . ASN A 1 377 ? -9.389 -2.664 33.555 1.00 29.66 377 ASN A C 1
ATOM 3040 O O . ASN A 1 377 ? -9.308 -2.004 34.587 1.00 29.66 377 ASN A O 1
ATOM 3044 N N . GLU A 1 378 ? -9.412 -2.093 32.350 1.00 33.06 378 GLU A N 1
ATOM 3045 C CA . GLU A 1 378 ? -9.711 -0.670 32.094 1.00 33.06 378 GLU A CA 1
ATOM 3046 C C . GLU A 1 378 ? -10.942 -0.598 31.192 1.00 33.06 378 GLU A C 1
ATOM 3048 O O . GLU A 1 378 ? -11.740 0.347 31.369 1.00 33.06 378 GLU A O 1
#

Sequence (378 aa):
MFLFKGGENEDTVIGWFGSLAALFGYFLGIFGIFLPALYCISASLAGIGAACFPSVQKQIAIESDYHPSKNDLFAYFGAILILLAIVVFVEPHLPTISFIAMLIYTLIAILGFKYSPFRAHSREIVLQWQNVWLTLGLLLAILLIREGWNSGKDIFSIFGIIVSAVVVISYLIKLALSQKHGKLSRKMQYRLTIAGLCQDFTTIFSAVYISVLFGAKNYYWLFVIILIASFIKRPLLKTLREYLPFDDFTIQSWGIVLGLVITLFRPTYFAGIFLIRIFYSLQNTDTLDLIRDHVDTNIYMINYRFRTAGGFLTQLILWGGLLLFNGPHIFEQIFNYHINKSVMNSSQPLFLTHLILVLFIISFTIYTLKLNKGNKNE

Solvent-accessible surface area (backbone atoms only — not comparable to full-atom values): 19752 Å² total; per-residue (Å²): 89,79,39,52,65,77,49,95,33,43,46,58,56,43,26,51,52,10,48,51,33,24,42,53,8,28,56,41,32,51,49,17,86,83,40,65,68,31,40,55,52,12,53,52,25,34,48,48,11,66,57,21,28,59,54,31,52,51,50,49,34,60,79,63,70,60,73,79,49,73,67,54,54,51,51,52,50,51,52,50,52,53,52,49,47,45,49,68,74,37,28,87,80,40,54,49,56,46,26,51,54,53,34,53,52,45,51,51,50,49,51,54,60,72,70,44,88,81,72,63,67,80,55,87,83,53,69,39,63,72,45,46,52,43,52,50,42,43,52,49,13,53,50,28,32,49,47,11,58,77,69,73,37,64,67,37,27,53,49,11,50,50,44,35,51,54,43,50,50,53,48,51,51,52,49,61,60,50,64,75,66,75,88,68,59,70,68,58,49,50,50,30,21,50,34,10,31,53,46,34,43,62,50,54,51,39,44,54,50,32,30,52,74,66,24,54,76,54,41,58,55,53,56,53,39,55,54,54,27,69,69,47,37,64,65,51,51,54,55,50,52,76,77,39,102,58,56,71,67,57,53,28,52,50,38,29,43,52,11,47,58,38,38,75,42,74,96,40,26,67,60,8,48,33,37,27,53,22,23,39,52,48,53,41,49,57,49,50,55,60,44,63,80,71,48,102,52,48,61,64,51,56,46,51,48,36,19,47,50,19,24,50,52,41,49,48,51,46,56,51,31,39,37,73,60,53,40,77,65,43,55,56,64,68,68,68,59,56,83,83,62,72,73,67,93,63,64,55,36,61,48,52,27,47,50,51,52,42,54,50,53,42,52,52,49,52,52,49,52,52,59,67,66,72,57,85,87,117

pLDDT: mean 76.37, std 12.75, range [29.66, 96.06]